Protein AF-A0A846MNB6-F1 (afdb_monomer_lite)

Radius of gyration: 50.8 Å; chains: 1; bounding box: 118×89×136 Å

Structure (mmCIF, N/CA/C/O backbone):
data_AF-A0A846MNB6-F1
#
_entry.id   AF-A0A846MNB6-F1
#
loop_
_atom_site.group_PDB
_atom_site.id
_atom_site.type_symbol
_atom_site.label_atom_id
_atom_site.label_alt_id
_atom_site.label_comp_id
_atom_site.label_asym_id
_atom_site.label_entity_id
_atom_site.label_seq_id
_atom_site.pdbx_PDB_ins_code
_atom_site.Cartn_x
_atom_site.Cartn_y
_atom_site.Cartn_z
_atom_site.occupancy
_atom_site.B_iso_or_equiv
_atom_site.auth_seq_id
_atom_site.auth_comp_id
_atom_site.auth_asym_id
_atom_site.auth_atom_id
_atom_site.pdbx_PDB_model_num
ATOM 1 N N . MET A 1 1 ? 75.779 61.444 -42.664 1.00 45.22 1 MET A N 1
ATOM 2 C CA . MET A 1 1 ? 75.283 60.751 -43.874 1.00 45.22 1 MET A CA 1
ATOM 3 C C . MET A 1 1 ? 76.379 59.838 -44.418 1.00 45.22 1 MET A C 1
ATOM 5 O O . MET A 1 1 ? 77.135 60.174 -45.313 1.00 45.22 1 MET A O 1
ATOM 9 N N . LYS A 1 2 ? 76.499 58.711 -43.726 1.00 44.75 2 LYS A N 1
ATOM 10 C CA . LYS A 1 2 ? 77.352 57.520 -43.868 1.00 44.75 2 LYS A CA 1
ATOM 11 C C . LYS A 1 2 ? 76.349 56.350 -43.693 1.00 44.75 2 LYS A C 1
ATOM 13 O O . LYS A 1 2 ? 75.308 56.617 -43.091 1.00 44.75 2 LYS A O 1
ATOM 18 N N . PRO A 1 3 ? 76.588 55.073 -44.020 1.00 51.91 3 PRO A N 1
ATOM 19 C CA . PRO A 1 3 ? 77.477 54.406 -44.965 1.00 51.91 3 PRO A CA 1
ATOM 20 C C . PRO A 1 3 ? 76.663 53.309 -45.715 1.00 51.91 3 PRO A C 1
ATOM 22 O O . PRO A 1 3 ? 76.782 52.134 -45.398 1.00 51.91 3 PRO A O 1
ATOM 25 N N . VAL A 1 4 ? 75.763 53.661 -46.644 1.00 53.22 4 VAL A N 1
ATOM 26 C CA . VAL A 1 4 ? 74.779 52.681 -47.184 1.00 53.22 4 VAL A CA 1
ATOM 27 C C . VAL A 1 4 ? 75.170 52.108 -48.556 1.00 53.22 4 VAL A C 1
ATOM 29 O O . VAL A 1 4 ? 74.828 50.976 -48.880 1.00 53.22 4 VAL A O 1
ATOM 32 N N . TYR A 1 5 ? 75.990 52.812 -49.341 1.00 53.72 5 TYR A N 1
ATOM 33 C CA . TYR A 1 5 ? 76.298 52.390 -50.717 1.00 53.72 5 TYR A CA 1
ATOM 34 C C . TYR A 1 5 ? 77.394 51.318 -50.852 1.00 53.72 5 TYR A C 1
ATOM 36 O O . TYR A 1 5 ? 77.443 50.625 -51.863 1.00 53.72 5 TYR A O 1
ATOM 44 N N . LYS A 1 6 ? 78.246 51.116 -49.834 1.00 53.62 6 LYS A N 1
ATOM 45 C CA . LYS A 1 6 ? 79.330 50.112 -49.889 1.00 53.62 6 LYS A CA 1
ATOM 46 C C . LYS A 1 6 ? 78.859 48.683 -49.572 1.00 53.62 6 LYS A C 1
ATOM 48 O O . LYS A 1 6 ? 79.482 47.732 -50.028 1.00 53.62 6 LYS A O 1
ATOM 53 N N . TYR A 1 7 ? 77.742 48.534 -48.855 1.00 55.22 7 TYR A N 1
ATOM 54 C CA . TYR A 1 7 ? 77.140 47.230 -48.538 1.00 55.22 7 TYR A CA 1
ATOM 55 C C . TYR A 1 7 ? 76.196 46.723 -49.636 1.00 55.22 7 TYR A C 1
ATOM 57 O O . TYR A 1 7 ? 76.076 45.516 -49.823 1.00 55.22 7 TYR A O 1
ATOM 65 N N . LEU A 1 8 ? 75.593 47.619 -50.425 1.00 55.78 8 LEU A N 1
ATOM 66 C CA . LEU A 1 8 ? 74.674 47.249 -51.509 1.00 55.78 8 LEU A CA 1
ATOM 67 C C . LEU A 1 8 ? 75.382 46.593 -52.710 1.00 55.78 8 LEU A C 1
ATOM 69 O O . LEU A 1 8 ? 74.809 45.720 -53.355 1.00 55.78 8 LEU A O 1
ATOM 73 N N . LEU A 1 9 ? 76.649 46.938 -52.966 1.00 55.91 9 LEU A N 1
ATOM 74 C CA . LEU A 1 9 ? 77.443 46.365 -54.065 1.00 55.91 9 LEU A CA 1
ATOM 75 C C . LEU A 1 9 ? 78.101 45.015 -53.703 1.00 55.91 9 LEU A C 1
ATOM 77 O O . LEU A 1 9 ? 78.341 44.190 -54.583 1.00 55.91 9 LEU A O 1
ATOM 81 N N . LEU A 1 10 ? 78.316 44.758 -52.406 1.00 54.59 10 LEU A N 1
ATOM 82 C CA . LEU A 1 10 ? 78.770 43.466 -51.866 1.00 54.59 10 LEU A CA 1
ATOM 83 C C . LEU A 1 10 ? 77.610 42.460 -51.715 1.00 54.59 10 LEU A C 1
ATOM 85 O O . LEU A 1 10 ? 77.806 41.267 -51.919 1.00 54.59 10 LEU A O 1
ATOM 89 N N . LEU A 1 11 ? 76.383 42.934 -51.461 1.00 53.53 11 LEU A N 1
ATOM 90 C CA . LEU A 1 11 ? 75.174 42.097 -51.472 1.00 53.53 11 LEU A CA 1
ATOM 91 C C . LEU A 1 11 ? 74.749 41.674 -52.889 1.00 53.53 11 LEU A C 1
ATOM 93 O O . LEU A 1 11 ? 74.269 40.559 -53.072 1.00 53.53 11 LEU A O 1
ATOM 97 N N . PHE A 1 12 ? 74.977 42.508 -53.910 1.00 55.53 12 PHE A N 1
ATOM 98 C CA . PHE A 1 12 ? 74.654 42.142 -55.298 1.00 55.53 12 PHE A CA 1
ATOM 99 C C . PHE A 1 12 ? 75.645 41.149 -55.927 1.00 55.53 12 PHE A C 1
ATOM 101 O O . PHE A 1 12 ? 75.277 40.413 -56.838 1.00 55.53 12 PHE A O 1
ATOM 108 N N . THR A 1 13 ? 76.882 41.075 -55.425 1.00 54.78 13 THR A N 1
ATOM 109 C CA . THR A 1 13 ? 77.901 40.126 -55.912 1.00 54.78 13 THR A CA 1
ATOM 110 C C . THR A 1 13 ? 77.877 38.779 -55.182 1.00 54.78 13 THR A C 1
ATOM 112 O O . THR A 1 13 ? 78.311 37.784 -55.755 1.00 54.78 13 THR A O 1
ATOM 115 N N . TRP A 1 14 ? 77.288 38.697 -53.981 1.00 48.72 14 TRP A N 1
ATOM 116 C CA . TRP A 1 14 ? 77.065 37.428 -53.265 1.00 48.72 14 TRP A CA 1
ATOM 117 C C . TRP A 1 14 ? 75.733 36.736 -53.605 1.00 48.72 14 TRP A C 1
ATOM 119 O O . TRP A 1 14 ? 75.610 35.527 -53.435 1.00 48.72 14 TRP A O 1
ATOM 129 N N . CYS A 1 15 ? 74.751 37.458 -54.155 1.00 48.62 15 CYS A N 1
ATOM 130 C CA . CYS A 1 15 ? 73.501 36.853 -54.638 1.00 48.62 15 CYS A CA 1
ATOM 131 C C . CYS A 1 15 ? 73.606 36.246 -56.053 1.00 48.62 15 CYS A C 1
ATOM 133 O O . CYS A 1 15 ? 72.691 35.547 -56.480 1.00 48.62 15 CYS A O 1
ATOM 135 N N . ALA A 1 16 ? 74.712 36.461 -56.777 1.00 48.41 16 ALA A N 1
ATOM 136 C CA . ALA A 1 16 ? 74.919 35.916 -58.124 1.00 48.41 16 ALA A CA 1
ATOM 137 C C . ALA A 1 16 ? 75.586 34.520 -58.149 1.00 48.41 16 ALA A C 1
ATOM 139 O O . ALA A 1 16 ? 75.662 33.903 -59.209 1.00 48.41 16 ALA A O 1
ATOM 140 N N . SER A 1 17 ? 76.033 33.990 -57.004 1.00 47.50 17 SER A N 1
ATOM 141 C CA . SER A 1 17 ? 76.664 32.660 -56.879 1.00 47.50 17 SER A CA 1
ATOM 142 C C . SER A 1 17 ? 75.757 31.582 -56.265 1.00 47.50 17 SER A C 1
ATOM 144 O O . SER A 1 17 ? 76.186 30.443 -56.099 1.00 47.50 17 SER A O 1
ATOM 146 N N . LEU A 1 18 ? 74.486 31.900 -55.996 1.00 44.31 18 LEU A N 1
ATOM 147 C CA . LEU A 1 18 ? 73.453 30.943 -55.577 1.00 44.31 18 LEU A CA 1
ATOM 148 C C . LEU A 1 18 ? 72.349 30.803 -56.633 1.00 44.31 18 LEU A C 1
ATOM 150 O O . LEU A 1 18 ? 71.172 30.676 -56.305 1.00 44.31 18 LEU A O 1
ATOM 154 N N . ALA A 1 19 ? 72.716 30.812 -57.916 1.00 39.09 19 ALA A N 1
ATOM 155 C CA . ALA A 1 19 ? 71.852 30.226 -58.930 1.00 39.09 19 ALA A CA 1
ATOM 156 C C . ALA A 1 19 ? 71.852 28.700 -58.708 1.00 39.09 19 ALA A C 1
ATOM 158 O O . ALA A 1 19 ? 72.894 28.073 -58.933 1.00 39.09 19 ALA A O 1
ATOM 159 N N . PRO A 1 20 ? 70.745 28.067 -58.263 1.00 41.44 20 PRO A N 1
ATOM 160 C CA . PRO A 1 20 ? 70.641 26.621 -58.358 1.00 41.44 20 PRO A CA 1
ATOM 161 C C . PRO A 1 20 ? 70.859 26.259 -59.824 1.00 41.44 20 PRO A C 1
ATOM 163 O O . PRO A 1 20 ? 70.187 26.780 -60.717 1.00 41.44 20 PRO A O 1
ATOM 166 N N . SER A 1 21 ? 71.860 25.418 -60.066 1.00 37.78 21 SER A N 1
ATOM 167 C CA . SER A 1 21 ? 72.176 24.906 -61.389 1.00 37.78 21 SER A CA 1
ATOM 168 C C . SER A 1 21 ? 70.899 24.364 -62.029 1.00 37.78 21 SER A C 1
ATOM 170 O O . SER A 1 21 ? 70.296 23.404 -61.550 1.00 37.78 21 SER A O 1
ATOM 172 N N . TYR A 1 22 ? 70.470 25.031 -63.097 1.00 37.72 22 TYR A N 1
ATOM 173 C CA . TYR A 1 22 ? 69.358 24.619 -63.932 1.00 37.72 22 TYR A CA 1
ATOM 174 C C . TYR A 1 22 ? 69.577 23.180 -64.422 1.00 37.72 22 TYR A C 1
ATOM 176 O O . TYR A 1 22 ? 70.588 22.864 -65.041 1.00 37.72 22 TYR A O 1
ATOM 184 N N . SER A 1 23 ? 68.563 22.343 -64.201 1.00 42.97 23 SER A N 1
ATOM 185 C CA . SER A 1 23 ? 68.176 21.240 -65.085 1.00 42.97 23 SER A CA 1
ATOM 186 C C . SER A 1 23 ? 69.270 20.219 -65.437 1.00 42.97 23 SER A C 1
ATOM 188 O O . SER A 1 23 ? 69.620 20.028 -66.604 1.00 42.97 23 SER A O 1
ATOM 190 N N . GLN A 1 24 ? 69.731 19.440 -64.452 1.00 50.47 24 GLN A N 1
ATOM 191 C CA . GLN A 1 24 ? 70.097 18.062 -64.788 1.00 50.47 24 GLN A CA 1
ATOM 192 C C . GLN A 1 24 ? 68.811 17.367 -65.257 1.00 50.47 24 GLN A C 1
ATOM 194 O O . GLN A 1 24 ? 67.841 17.266 -64.501 1.00 50.47 24 GLN A O 1
ATOM 199 N N . LYS A 1 25 ? 68.760 16.958 -66.534 1.00 65.94 25 LYS A N 1
ATOM 200 C CA . LYS A 1 25 ? 67.675 16.113 -67.053 1.00 65.94 25 LYS A CA 1
ATOM 201 C C . LYS A 1 25 ? 67.603 14.878 -66.156 1.00 65.94 25 LYS A C 1
ATOM 203 O O . LYS A 1 25 ? 68.539 14.085 -66.176 1.00 65.94 25 LYS A O 1
ATOM 208 N N . ILE A 1 26 ? 66.531 14.757 -65.372 1.00 76.75 26 ILE A N 1
ATOM 209 C CA . ILE A 1 26 ? 66.261 13.572 -64.552 1.00 76.75 26 ILE A CA 1
ATOM 210 C C . ILE A 1 26 ? 66.236 12.389 -65.516 1.00 76.75 26 ILE A C 1
ATOM 212 O O . ILE A 1 26 ? 65.401 12.353 -66.421 1.00 76.75 26 ILE A O 1
ATOM 216 N N . LYS A 1 27 ? 67.189 11.471 -65.377 1.00 83.31 27 LYS A N 1
ATOM 217 C CA . LYS A 1 27 ? 67.265 10.274 -66.209 1.00 83.31 27 LYS A CA 1
ATOM 218 C C . LYS A 1 27 ? 66.556 9.147 -65.488 1.00 83.31 27 LYS A C 1
ATOM 220 O O . LYS A 1 27 ? 66.944 8.787 -64.381 1.00 83.31 27 LYS A O 1
ATOM 225 N N . TYR A 1 28 ? 65.568 8.553 -66.149 1.00 84.56 28 TYR A N 1
ATOM 226 C CA . TYR A 1 28 ? 64.794 7.450 -65.591 1.00 84.56 28 TYR A CA 1
ATOM 227 C C . TYR A 1 28 ? 65.686 6.306 -65.067 1.00 84.56 28 TYR A C 1
ATOM 229 O O . TYR A 1 28 ? 65.569 5.921 -63.907 1.00 84.56 28 TYR A O 1
ATOM 237 N N . SER A 1 29 ? 66.641 5.839 -65.880 1.00 80.12 29 SER A N 1
ATOM 238 C CA . SER A 1 29 ? 67.517 4.700 -65.564 1.00 80.12 29 SER A CA 1
ATOM 239 C C . SER A 1 29 ? 68.508 4.937 -64.421 1.00 80.12 29 SER A C 1
ATOM 241 O O . SER A 1 29 ? 68.878 3.995 -63.733 1.00 80.12 29 SER A O 1
ATOM 243 N N . ARG A 1 30 ? 68.957 6.183 -64.216 1.00 83.50 30 ARG A N 1
ATOM 244 C CA . ARG A 1 30 ? 69.993 6.519 -63.224 1.00 83.50 30 ARG A CA 1
ATOM 245 C C . ARG A 1 30 ? 69.413 7.084 -61.933 1.00 83.50 30 ARG A C 1
ATOM 247 O O . ARG A 1 30 ? 69.947 6.827 -60.865 1.00 83.50 30 ARG A O 1
ATOM 254 N N . ASP A 1 31 ? 68.353 7.878 -62.044 1.00 84.75 31 ASP A N 1
ATOM 255 C CA . ASP A 1 31 ? 67.877 8.709 -60.940 1.00 84.75 31 ASP A CA 1
ATOM 256 C C . ASP A 1 31 ? 66.544 8.198 -60.348 1.00 84.75 31 ASP A C 1
ATOM 258 O O . ASP A 1 31 ? 66.212 8.565 -59.226 1.00 84.75 31 ASP A O 1
ATOM 262 N N . ILE A 1 32 ? 65.767 7.372 -61.071 1.00 87.31 32 ILE A N 1
ATOM 263 C CA . ILE A 1 32 ? 64.426 6.914 -60.642 1.00 87.31 32 ILE A CA 1
ATOM 264 C C . ILE A 1 32 ? 64.372 5.400 -60.438 1.00 87.31 32 ILE A C 1
ATOM 266 O O . ILE A 1 32 ? 63.930 4.939 -59.390 1.00 87.31 32 ILE A O 1
ATOM 270 N N . TYR A 1 33 ? 64.799 4.624 -61.433 1.00 87.69 33 TYR A N 1
ATOM 271 C CA . TYR A 1 33 ? 64.677 3.169 -61.416 1.00 87.69 33 TYR A CA 1
ATOM 272 C C . TYR A 1 33 ? 65.467 2.482 -60.278 1.00 87.69 33 TYR A C 1
ATOM 274 O O . TYR A 1 33 ? 64.882 1.616 -59.623 1.00 87.69 33 TYR A O 1
ATOM 282 N N . PRO A 1 34 ? 66.694 2.921 -59.912 1.00 90.31 34 PRO A N 1
ATOM 283 C CA . PRO A 1 34 ? 67.403 2.366 -58.755 1.00 90.31 34 PRO A CA 1
ATOM 284 C C . PRO A 1 34 ? 66.623 2.519 -57.444 1.00 90.31 34 PRO A C 1
ATOM 286 O O . PRO A 1 34 ? 66.570 1.591 -56.647 1.00 90.31 34 PRO A O 1
ATOM 289 N N . LEU A 1 35 ? 65.907 3.636 -57.256 1.00 89.19 35 LEU A N 1
ATOM 290 C CA . LEU A 1 35 ? 65.077 3.856 -56.063 1.00 89.19 35 LEU A CA 1
ATOM 291 C C . LEU A 1 35 ? 63.910 2.864 -55.965 1.00 89.19 35 LEU A C 1
ATOM 293 O O . LEU A 1 35 ? 63.434 2.583 -54.867 1.00 89.19 35 LEU A O 1
ATOM 297 N N . ILE A 1 36 ? 63.417 2.366 -57.101 1.00 88.81 36 ILE A N 1
ATOM 298 C CA . ILE A 1 36 ? 62.365 1.346 -57.150 1.00 88.81 36 ILE A CA 1
ATOM 299 C C . ILE A 1 36 ? 62.958 -0.017 -56.785 1.00 88.81 36 ILE A C 1
ATOM 301 O O . ILE A 1 36 ? 62.365 -0.720 -55.970 1.00 88.81 36 ILE A O 1
ATOM 305 N N . GLN A 1 37 ? 64.128 -0.359 -57.336 1.00 86.44 37 GLN A N 1
ATOM 306 C CA . GLN A 1 37 ? 64.835 -1.609 -57.031 1.00 86.44 37 GLN A CA 1
ATOM 307 C C . GLN A 1 37 ? 65.276 -1.684 -55.558 1.00 86.44 37 GLN A C 1
ATOM 309 O O . GLN A 1 37 ? 65.148 -2.727 -54.925 1.00 86.44 37 GLN A O 1
ATOM 314 N N . GLU A 1 38 ? 65.702 -0.561 -54.976 1.00 89.69 38 GLU A N 1
ATOM 315 C CA . GLU A 1 38 ? 66.047 -0.430 -53.552 1.00 89.69 38 GLU A CA 1
ATOM 316 C C . GLU A 1 38 ? 64.815 -0.403 -52.622 1.00 89.69 38 GLU A C 1
ATOM 318 O O . GLU A 1 38 ? 64.951 -0.346 -51.400 1.00 89.69 38 GLU A O 1
ATOM 323 N N . GLY A 1 39 ? 63.593 -0.403 -53.171 1.00 85.88 39 GLY A N 1
ATOM 324 C CA . GLY A 1 39 ? 62.352 -0.350 -52.393 1.00 85.88 39 GLY A CA 1
ATOM 325 C C . GLY A 1 39 ? 62.046 1.017 -51.763 1.00 85.88 39 GLY A C 1
ATOM 326 O O . GLY A 1 39 ? 61.122 1.134 -50.950 1.00 85.88 39 GLY A O 1
ATOM 327 N N . ASN A 1 40 ? 62.756 2.085 -52.147 1.00 91.25 40 ASN A N 1
ATOM 328 C CA . ASN A 1 40 ? 62.498 3.462 -51.715 1.00 91.25 40 ASN A CA 1
ATOM 329 C C . ASN A 1 40 ? 61.302 4.074 -52.475 1.00 91.25 40 ASN A C 1
ATOM 331 O O . ASN A 1 40 ? 61.377 5.093 -53.173 1.00 91.25 40 ASN A O 1
ATOM 335 N N . TYR A 1 41 ? 60.137 3.445 -52.310 1.00 90.69 41 TYR A N 1
ATOM 336 C CA . TYR A 1 41 ? 58.917 3.774 -53.043 1.00 90.69 41 TYR A CA 1
ATOM 337 C C . TYR A 1 41 ? 58.361 5.167 -52.739 1.00 90.69 41 TYR A C 1
ATOM 339 O O . TYR A 1 41 ? 57.557 5.686 -53.511 1.00 90.69 41 TYR A O 1
ATOM 347 N N . LEU A 1 42 ? 58.720 5.789 -51.612 1.00 88.88 42 LEU A N 1
ATOM 348 C CA . LEU A 1 42 ? 58.273 7.148 -51.298 1.00 88.88 42 LEU A CA 1
ATOM 349 C C . LEU A 1 42 ? 58.970 8.172 -52.196 1.00 88.88 42 LEU A C 1
ATOM 351 O O . LEU A 1 42 ? 58.302 9.017 -52.798 1.00 88.88 42 LEU A O 1
ATOM 355 N N . GLN A 1 43 ? 60.297 8.079 -52.290 1.00 89.75 43 GLN A N 1
ATOM 356 C CA . GLN A 1 43 ? 61.096 8.960 -53.128 1.00 89.75 43 GLN A CA 1
ATOM 357 C C . GLN A 1 43 ? 60.857 8.662 -54.610 1.00 89.75 43 GLN A C 1
ATOM 359 O O . GLN A 1 43 ? 60.603 9.596 -55.372 1.00 89.75 43 GLN A O 1
ATOM 364 N N . ALA A 1 44 ? 60.806 7.379 -54.991 1.00 90.69 44 ALA A N 1
ATOM 365 C CA . ALA A 1 44 ? 60.493 6.960 -56.355 1.00 90.69 44 ALA A CA 1
ATOM 366 C C . ALA A 1 44 ? 59.131 7.497 -56.827 1.00 90.69 44 ALA A C 1
ATOM 368 O O . ALA A 1 44 ? 59.050 8.109 -57.888 1.00 90.69 44 ALA A O 1
ATOM 369 N N . TYR A 1 45 ? 58.071 7.375 -56.013 1.00 91.31 45 TYR A N 1
ATOM 370 C CA . TYR A 1 45 ? 56.738 7.885 -56.362 1.00 91.31 45 TYR A CA 1
ATOM 371 C C . TYR A 1 45 ? 56.750 9.395 -56.646 1.00 91.31 45 TYR A C 1
ATOM 373 O O . TYR A 1 45 ? 56.166 9.845 -57.627 1.00 91.31 45 TYR A O 1
ATOM 381 N N . ARG A 1 46 ? 57.450 10.195 -55.827 1.00 91.56 46 ARG A N 1
ATOM 382 C CA . ARG A 1 46 ? 57.575 11.648 -56.054 1.00 91.56 46 ARG A CA 1
ATOM 383 C C . ARG A 1 46 ? 58.350 11.960 -57.334 1.00 91.56 46 ARG A C 1
ATOM 385 O O . ARG A 1 46 ? 57.937 12.832 -58.095 1.00 91.56 46 ARG A O 1
ATOM 392 N N . MET A 1 47 ? 59.455 11.257 -57.574 1.00 91.62 47 MET A N 1
ATOM 393 C CA . MET A 1 47 ? 60.291 11.486 -58.753 1.00 91.62 47 MET A CA 1
ATOM 394 C C . MET A 1 47 ? 59.598 11.067 -60.051 1.00 91.62 47 MET A C 1
ATOM 396 O O . MET A 1 47 ? 59.716 11.784 -61.039 1.00 91.62 47 MET A O 1
ATOM 400 N N . LEU A 1 48 ? 58.814 9.986 -60.037 1.00 92.62 48 LEU A N 1
ATOM 401 C CA . LEU A 1 48 ? 57.994 9.551 -61.172 1.00 92.62 48 LEU A CA 1
ATOM 402 C C . LEU A 1 48 ? 56.951 10.607 -61.574 1.00 92.62 48 LEU A C 1
ATOM 404 O O . LEU A 1 48 ? 56.778 10.878 -62.758 1.00 92.62 48 LEU A O 1
ATOM 408 N N . HIS A 1 49 ? 56.312 11.266 -60.602 1.00 92.06 49 HIS A N 1
ATOM 409 C CA . HIS A 1 49 ? 55.391 12.381 -60.865 1.00 92.06 49 HIS A CA 1
ATOM 410 C C . HIS A 1 49 ? 56.086 13.580 -61.519 1.00 92.06 49 HIS A C 1
ATOM 412 O O . HIS A 1 49 ? 55.601 14.115 -62.513 1.00 92.06 49 HIS A O 1
ATOM 418 N N . ILE A 1 50 ? 57.250 13.981 -60.996 1.00 90.56 50 ILE A N 1
ATOM 419 C CA . ILE A 1 50 ? 58.060 15.069 -61.575 1.00 90.56 50 ILE A CA 1
ATOM 420 C C . ILE A 1 50 ? 58.542 14.697 -62.986 1.00 90.56 50 ILE A C 1
ATOM 422 O O . ILE A 1 50 ? 58.657 15.562 -63.855 1.00 90.56 50 ILE A O 1
ATOM 426 N N . TYR A 1 51 ? 58.836 13.418 -63.216 1.00 91.88 51 TYR A N 1
ATOM 427 C CA . TYR A 1 51 ? 59.268 12.907 -64.510 1.00 91.88 51 TYR A CA 1
ATOM 428 C C . TYR A 1 51 ? 58.144 12.975 -65.549 1.00 91.88 51 TYR A C 1
ATOM 430 O O . TYR A 1 51 ? 58.352 13.562 -66.606 1.00 91.88 51 TYR A O 1
ATOM 438 N N . LEU A 1 52 ? 56.935 12.512 -65.215 1.00 90.94 52 LEU A N 1
ATOM 439 C CA . LEU A 1 52 ? 55.767 12.586 -66.104 1.00 90.94 52 LEU A CA 1
ATOM 440 C C . LEU A 1 52 ? 55.329 14.020 -66.438 1.00 90.94 52 LEU A C 1
ATOM 442 O O . LEU A 1 52 ? 54.772 14.256 -67.504 1.00 90.94 52 LEU A O 1
ATOM 446 N N . GLN A 1 53 ? 55.600 14.999 -65.569 1.00 91.06 53 GLN A N 1
ATOM 447 C CA . GLN A 1 53 ? 55.373 16.415 -65.896 1.00 91.06 53 GLN A CA 1
ATOM 448 C C . GLN A 1 53 ? 56.291 16.920 -67.019 1.00 91.06 53 GLN A C 1
ATOM 450 O O . GLN A 1 53 ? 55.935 17.862 -67.724 1.00 91.06 53 GLN A O 1
ATOM 455 N N . LYS A 1 54 ? 57.486 16.334 -67.156 1.00 88.12 54 LYS A N 1
ATOM 456 C CA . LYS A 1 54 ? 58.485 16.709 -68.166 1.00 88.12 54 LYS A CA 1
ATOM 457 C C . LYS A 1 54 ? 58.398 15.842 -69.419 1.00 88.12 54 LYS A C 1
ATOM 459 O O . LYS A 1 54 ? 58.716 16.331 -70.498 1.00 88.12 54 LYS A O 1
ATOM 464 N N . ASP A 1 55 ? 57.997 14.587 -69.257 1.00 89.06 55 ASP A N 1
ATOM 465 C CA . ASP A 1 55 ? 57.843 13.600 -70.322 1.00 89.06 55 ASP A CA 1
ATOM 466 C C . ASP A 1 55 ? 56.522 12.825 -70.139 1.00 89.06 55 ASP A C 1
ATOM 468 O O . ASP A 1 55 ? 56.507 11.749 -69.532 1.00 89.06 55 ASP A O 1
ATOM 472 N N . PRO A 1 56 ? 55.390 13.382 -70.615 1.00 88.38 56 PRO A N 1
ATOM 473 C CA . PRO A 1 56 ? 54.072 12.761 -70.466 1.00 88.38 56 PRO A CA 1
ATOM 474 C C . PRO A 1 56 ? 53.896 11.457 -71.250 1.00 88.38 56 PRO A C 1
ATOM 476 O O . PRO A 1 56 ? 52.929 10.741 -71.010 1.00 88.38 56 PRO A O 1
ATOM 479 N N . ASP A 1 57 ? 54.798 11.142 -72.182 1.00 87.50 57 ASP A N 1
ATOM 480 C CA . ASP A 1 57 ? 54.737 9.929 -73.004 1.00 87.50 57 ASP A CA 1
ATOM 481 C C . ASP A 1 57 ? 55.601 8.791 -72.434 1.00 87.50 57 ASP A C 1
ATOM 483 O O . ASP A 1 57 ? 55.727 7.731 -73.048 1.00 87.50 57 ASP A O 1
ATOM 487 N N . ALA A 1 58 ? 56.172 8.968 -71.239 1.00 89.75 58 ALA A N 1
ATOM 488 C CA . ALA A 1 58 ? 56.964 7.946 -70.566 1.00 89.75 58 ALA A CA 1
ATOM 489 C C . ALA A 1 58 ? 56.110 6.776 -70.038 1.00 89.75 58 ALA A C 1
ATOM 491 O O . ALA A 1 58 ? 55.666 6.749 -68.886 1.00 89.75 58 ALA A O 1
ATOM 492 N N . ILE A 1 59 ? 55.919 5.768 -70.891 1.00 91.50 59 ILE A N 1
ATOM 493 C CA . ILE A 1 59 ? 55.095 4.574 -70.641 1.00 91.50 59 ILE A CA 1
ATOM 494 C C . ILE A 1 59 ? 55.559 3.802 -69.390 1.00 91.50 59 ILE A C 1
ATOM 496 O O . ILE A 1 59 ? 54.749 3.456 -68.527 1.00 91.50 59 ILE A O 1
ATOM 500 N N . ASN A 1 60 ? 56.867 3.593 -69.241 1.00 89.69 60 ASN A N 1
ATOM 501 C CA . ASN A 1 60 ? 57.484 2.922 -68.091 1.00 89.69 60 ASN A CA 1
ATOM 502 C C . ASN A 1 60 ? 57.184 3.615 -66.748 1.00 89.69 60 ASN A C 1
ATOM 504 O O . ASN A 1 60 ? 56.969 2.946 -65.735 1.00 89.69 60 ASN A O 1
ATOM 508 N N . ALA A 1 61 ? 57.108 4.948 -66.731 1.00 92.00 61 ALA A N 1
ATOM 509 C CA . ALA A 1 61 ? 56.793 5.703 -65.524 1.00 92.00 61 ALA A CA 1
ATOM 510 C C . ALA A 1 61 ? 55.336 5.500 -65.072 1.00 92.00 61 ALA A C 1
ATOM 512 O O . ALA A 1 61 ? 55.086 5.379 -63.870 1.00 92.00 61 ALA A O 1
ATOM 513 N N . TYR A 1 62 ? 54.389 5.386 -66.012 1.00 94.12 62 TYR A N 1
ATOM 514 C CA . TYR A 1 62 ? 53.002 5.018 -65.703 1.00 94.12 62 TYR A CA 1
ATOM 515 C C . TYR A 1 62 ? 52.906 3.614 -65.099 1.00 94.12 62 TYR A C 1
ATOM 517 O O . TYR A 1 62 ? 52.251 3.440 -64.072 1.00 94.12 62 TYR A O 1
ATOM 525 N N . TYR A 1 63 ? 53.610 2.633 -65.670 1.00 93.62 63 TYR A N 1
ATOM 526 C CA . TYR A 1 63 ? 53.644 1.269 -65.133 1.00 93.62 63 TYR A CA 1
ATOM 527 C C . TYR A 1 63 ? 54.161 1.224 -63.688 1.00 93.62 63 TYR A C 1
ATOM 529 O O . TYR A 1 63 ? 53.520 0.651 -62.806 1.00 93.62 63 TYR A O 1
ATOM 537 N N . GLN A 1 64 ? 55.284 1.892 -63.409 1.00 93.31 64 GLN A N 1
ATOM 538 C CA . GLN A 1 64 ? 55.865 1.897 -62.066 1.00 93.31 64 GLN A CA 1
ATOM 539 C C . GLN A 1 64 ? 55.010 2.657 -61.044 1.00 93.31 64 GLN A C 1
ATOM 541 O O . GLN A 1 64 ? 54.909 2.237 -59.890 1.00 93.31 64 GLN A O 1
ATOM 546 N N . LEU A 1 65 ? 54.332 3.739 -61.445 1.00 94.75 65 LEU A N 1
ATOM 547 C CA . LEU A 1 65 ? 53.348 4.398 -60.580 1.00 94.75 65 LEU A CA 1
ATOM 548 C C . LEU A 1 65 ? 52.152 3.494 -60.272 1.00 94.75 65 LEU A C 1
ATOM 550 O O . LEU A 1 65 ? 51.671 3.501 -59.134 1.00 94.75 65 LEU A O 1
ATOM 554 N N . ALA A 1 66 ? 51.692 2.706 -61.246 1.00 94.44 66 ALA A N 1
ATOM 555 C CA . ALA A 1 66 ? 50.630 1.729 -61.044 1.00 94.44 66 ALA A CA 1
ATOM 556 C C . ALA A 1 66 ? 51.063 0.635 -60.056 1.00 94.44 66 ALA A C 1
ATOM 558 O O . ALA A 1 66 ? 50.373 0.408 -59.066 1.00 94.44 66 ALA A O 1
ATOM 559 N N . ARG A 1 67 ? 52.256 0.057 -60.242 1.00 93.44 67 ARG A N 1
ATOM 560 C CA . ARG A 1 67 ? 52.848 -0.961 -59.356 1.00 93.44 67 ARG A CA 1
ATOM 561 C C . ARG A 1 67 ? 53.032 -0.461 -57.922 1.00 93.44 67 ARG A C 1
ATOM 563 O O . ARG A 1 67 ? 52.627 -1.121 -56.970 1.00 93.44 67 ARG A O 1
ATOM 570 N N . ILE A 1 68 ? 53.587 0.742 -57.743 1.00 94.38 68 ILE A N 1
ATOM 571 C CA . ILE A 1 68 ? 53.728 1.352 -56.410 1.00 94.38 68 ILE A CA 1
ATOM 572 C C . ILE A 1 68 ? 52.351 1.590 -55.773 1.00 94.38 68 ILE A C 1
ATOM 574 O O . ILE A 1 68 ? 52.197 1.421 -54.563 1.00 94.38 68 ILE A O 1
ATOM 578 N N . SER A 1 69 ? 51.352 1.986 -56.564 1.00 94.38 69 SER A N 1
ATOM 579 C CA . SER A 1 69 ? 49.983 2.175 -56.072 1.00 94.38 69 SER A CA 1
ATOM 580 C C . SER A 1 69 ? 49.338 0.848 -55.666 1.00 94.38 69 SER A C 1
ATOM 582 O O . SER A 1 69 ? 48.712 0.794 -54.613 1.00 94.38 69 SER A O 1
ATOM 584 N N . GLU A 1 70 ? 49.555 -0.224 -56.427 1.00 94.50 70 GLU A N 1
ATOM 585 C CA . GLU A 1 70 ? 49.086 -1.587 -56.137 1.00 94.50 70 GLU A CA 1
ATOM 586 C C . GLU A 1 70 ? 49.700 -2.115 -54.835 1.00 94.50 70 GLU A C 1
ATOM 588 O O . GLU A 1 70 ? 48.973 -2.526 -53.928 1.00 94.50 70 GLU A O 1
ATOM 593 N N . LEU A 1 71 ? 51.022 -1.988 -54.673 1.00 92.50 71 LEU A N 1
ATOM 594 C CA . LEU A 1 71 ? 51.723 -2.346 -53.435 1.00 92.50 71 LEU A CA 1
ATOM 595 C C . LEU A 1 71 ? 51.164 -1.600 -52.220 1.00 92.50 71 LEU A C 1
ATOM 597 O O . LEU A 1 71 ? 51.060 -2.158 -51.129 1.00 92.50 71 LEU A O 1
ATOM 601 N N . ARG A 1 72 ? 50.801 -0.326 -52.394 1.00 92.44 72 ARG A N 1
ATOM 602 C CA . ARG A 1 72 ? 50.205 0.473 -51.322 1.00 92.44 72 ARG A CA 1
ATOM 603 C C . ARG A 1 72 ? 48.760 0.072 -51.051 1.00 92.44 72 ARG A C 1
ATOM 605 O O . ARG A 1 72 ? 48.425 -0.088 -49.885 1.00 92.44 72 ARG A O 1
ATOM 612 N N . ALA A 1 73 ? 47.935 -0.134 -52.076 1.00 92.56 73 ALA A N 1
ATOM 613 C CA . ALA A 1 73 ? 46.553 -0.590 -51.920 1.00 92.56 73 ALA A CA 1
ATOM 614 C C . ALA A 1 73 ? 46.479 -1.912 -51.142 1.00 92.56 73 ALA A C 1
ATOM 616 O O . ALA A 1 73 ? 45.663 -2.037 -50.237 1.00 92.56 73 ALA A O 1
ATOM 617 N N . ASN A 1 74 ? 47.385 -2.848 -51.436 1.00 90.69 74 ASN A N 1
ATOM 618 C CA . ASN A 1 74 ? 47.418 -4.172 -50.812 1.00 90.69 74 ASN A CA 1
ATOM 619 C C . ASN A 1 74 ? 48.060 -4.182 -49.410 1.00 90.69 74 ASN A C 1
ATOM 621 O O . ASN A 1 74 ? 47.980 -5.186 -48.707 1.00 90.69 74 ASN A O 1
ATOM 625 N N . ARG A 1 75 ? 48.722 -3.090 -49.000 1.00 91.44 75 ARG A N 1
ATOM 626 C CA . ARG A 1 75 ? 49.371 -2.970 -47.684 1.00 91.44 75 ARG A CA 1
ATOM 627 C C . ARG A 1 75 ? 48.412 -2.510 -46.587 1.00 91.44 75 ARG A C 1
ATOM 629 O O . ARG A 1 75 ? 48.639 -2.831 -45.422 1.00 91.44 75 ARG A O 1
ATOM 636 N N . PHE A 1 76 ? 47.425 -1.690 -46.933 1.00 92.06 76 PHE A N 1
ATOM 637 C CA . PHE A 1 76 ? 46.507 -1.108 -45.959 1.00 92.06 76 PHE A CA 1
ATOM 638 C C . PHE A 1 76 ? 45.321 -2.027 -45.700 1.00 92.06 76 PHE A C 1
ATOM 640 O O . PHE A 1 76 ? 44.898 -2.784 -46.573 1.00 92.06 76 PHE A O 1
ATOM 647 N N . ASP A 1 77 ? 44.775 -1.927 -44.494 1.00 91.56 77 ASP A N 1
ATOM 648 C CA . ASP A 1 77 ? 43.602 -2.699 -44.130 1.00 91.56 77 ASP A CA 1
ATOM 649 C C . ASP A 1 77 ? 42.346 -2.144 -44.840 1.00 91.56 77 ASP A C 1
ATOM 651 O O . ASP A 1 77 ? 42.057 -0.946 -44.740 1.00 91.56 77 ASP A O 1
ATOM 655 N N . PRO A 1 78 ? 41.589 -2.977 -45.566 1.00 90.00 78 PRO A N 1
ATOM 656 C CA . PRO A 1 78 ? 40.461 -2.526 -46.373 1.00 90.00 78 PRO A CA 1
ATOM 657 C C . PRO A 1 78 ? 39.265 -2.010 -45.563 1.00 90.00 78 PRO A C 1
ATOM 659 O O . PRO A 1 78 ? 38.545 -1.167 -46.093 1.00 90.00 78 PRO A O 1
ATOM 662 N N . LEU A 1 79 ? 39.049 -2.432 -44.310 1.00 89.44 79 LEU A N 1
ATOM 663 C CA . LEU A 1 79 ? 37.948 -1.917 -43.482 1.00 89.44 79 LEU A CA 1
ATOM 664 C C . LEU A 1 79 ? 38.386 -0.740 -42.606 1.00 89.44 79 LEU A C 1
ATOM 666 O O . LEU A 1 79 ? 37.696 0.276 -42.557 1.00 89.44 79 LEU A O 1
ATOM 670 N N . LEU A 1 80 ? 39.554 -0.825 -41.964 1.00 89.94 80 LEU A N 1
ATOM 671 C CA . LEU A 1 80 ? 40.076 0.243 -41.100 1.00 89.94 80 LEU A CA 1
ATOM 672 C C . LEU A 1 80 ? 40.576 1.454 -41.895 1.00 89.94 80 LEU A C 1
ATOM 674 O O . LEU A 1 80 ? 40.443 2.603 -41.474 1.00 89.94 80 LEU A O 1
ATOM 678 N N . GLN A 1 81 ? 41.192 1.198 -43.046 1.00 93.06 81 GLN A N 1
ATOM 679 C CA . GLN A 1 81 ? 41.865 2.197 -43.876 1.00 93.06 81 GLN A CA 1
ATOM 680 C C . GLN A 1 81 ? 41.309 2.198 -45.300 1.00 93.06 81 GLN A C 1
ATOM 682 O O . GLN A 1 81 ? 41.989 2.592 -46.251 1.00 93.06 81 GLN A O 1
ATOM 687 N N . GLY A 1 82 ? 40.039 1.820 -45.450 1.00 91.00 82 GLY A N 1
ATOM 688 C CA . GLY A 1 82 ? 39.384 1.665 -46.742 1.00 91.00 82 GLY A CA 1
ATOM 689 C C . GLY A 1 82 ? 39.466 2.894 -47.647 1.00 91.00 82 GLY A C 1
ATOM 690 O O . GLY A 1 82 ? 39.726 2.763 -48.837 1.00 91.00 82 GLY A O 1
ATOM 691 N N . HIS A 1 83 ? 39.373 4.110 -47.100 1.00 92.00 83 HIS A N 1
ATOM 692 C CA . HIS A 1 83 ? 39.549 5.346 -47.876 1.00 92.00 83 HIS A CA 1
ATOM 693 C C . HIS A 1 83 ? 40.943 5.462 -48.530 1.00 92.00 83 HIS A C 1
ATOM 695 O O . HIS A 1 83 ? 41.074 6.001 -49.631 1.00 92.00 83 HIS A O 1
ATOM 701 N N . ILE A 1 84 ? 41.986 4.937 -47.878 1.00 93.19 84 ILE A N 1
ATOM 702 C CA . ILE A 1 84 ? 43.352 4.885 -48.411 1.00 93.19 84 ILE A CA 1
ATOM 703 C C . ILE A 1 84 ? 43.431 3.835 -49.522 1.00 93.19 84 ILE A C 1
ATOM 705 O O . ILE A 1 84 ? 43.975 4.120 -50.591 1.00 93.19 84 ILE A O 1
ATOM 709 N N . VAL A 1 85 ? 42.848 2.653 -49.296 1.00 94.31 85 VAL A N 1
ATOM 710 C CA . VAL A 1 85 ? 42.779 1.571 -50.292 1.00 94.31 85 VAL A CA 1
ATOM 711 C C . VAL A 1 85 ? 42.043 2.036 -51.549 1.00 94.31 85 VAL A C 1
ATOM 713 O O . VAL A 1 85 ? 42.579 1.898 -52.645 1.00 94.31 85 VAL A O 1
ATOM 716 N N . LEU A 1 86 ? 40.876 2.675 -51.408 1.00 94.19 86 LEU A N 1
ATOM 717 C CA . LEU A 1 86 ? 40.092 3.216 -52.524 1.00 94.19 86 LEU A CA 1
ATOM 718 C C . LEU A 1 86 ? 40.879 4.257 -53.332 1.00 94.19 86 LEU A C 1
ATOM 720 O O . LEU A 1 86 ? 40.889 4.203 -54.560 1.00 94.19 86 LEU A O 1
ATOM 724 N N . ARG A 1 87 ? 41.601 5.164 -52.661 1.00 94.50 87 ARG A N 1
ATOM 725 C CA . ARG A 1 87 ? 42.446 6.166 -53.329 1.00 94.50 87 ARG A CA 1
ATOM 726 C C . ARG A 1 87 ? 43.564 5.525 -54.157 1.00 94.50 87 ARG A C 1
ATOM 728 O O . ARG A 1 87 ? 43.872 5.994 -55.257 1.00 94.50 87 ARG A O 1
ATOM 735 N N . TYR A 1 88 ? 44.207 4.483 -53.631 1.00 95.38 88 TYR A N 1
ATOM 736 C CA . TYR A 1 88 ? 45.249 3.777 -54.374 1.00 95.38 88 TYR A CA 1
ATOM 737 C C . TYR A 1 88 ? 44.676 2.871 -55.463 1.00 95.38 88 TYR A C 1
ATOM 739 O O . TYR A 1 88 ? 45.281 2.797 -56.526 1.00 95.38 88 TYR A O 1
ATOM 747 N N . ALA A 1 89 ? 43.499 2.274 -55.270 1.00 94.81 89 ALA A N 1
ATOM 748 C CA . ALA A 1 89 ? 42.779 1.560 -56.322 1.00 94.81 89 ALA A CA 1
ATOM 749 C C . ALA A 1 89 ? 42.443 2.495 -57.496 1.00 94.81 89 ALA A C 1
ATOM 751 O O . ALA A 1 89 ? 42.708 2.149 -58.643 1.00 94.81 89 ALA A O 1
ATOM 752 N N . ASP A 1 90 ? 41.978 3.720 -57.223 1.00 94.75 90 ASP A N 1
ATOM 753 C CA . ASP A 1 90 ? 41.777 4.757 -58.247 1.00 94.75 90 ASP A CA 1
ATOM 754 C C . ASP A 1 90 ? 43.066 5.090 -59.003 1.00 94.75 90 ASP A C 1
ATOM 756 O O . ASP A 1 90 ? 43.074 5.202 -60.230 1.00 94.75 90 ASP A O 1
ATOM 760 N N . SER A 1 91 ? 44.175 5.193 -58.269 1.00 94.81 91 SER A N 1
ATOM 761 C CA . SER A 1 91 ? 45.497 5.425 -58.854 1.00 94.81 91 SER A CA 1
ATOM 762 C C . SER A 1 91 ? 45.940 4.247 -59.733 1.00 94.81 91 SER A C 1
ATOM 764 O O . SER A 1 91 ? 46.451 4.470 -60.827 1.00 94.81 91 SER A O 1
ATOM 766 N N . CYS A 1 92 ? 45.692 3.002 -59.309 1.00 96.19 92 CYS A N 1
ATOM 767 C CA . CYS A 1 92 ? 45.962 1.802 -60.106 1.00 96.19 92 CYS A CA 1
ATOM 768 C C . CYS A 1 92 ? 45.153 1.810 -61.402 1.00 96.19 92 CYS A C 1
ATOM 770 O O . CYS A 1 92 ? 45.726 1.650 -62.476 1.00 96.19 92 CYS A O 1
ATOM 772 N N . VAL A 1 93 ? 43.838 2.050 -61.319 1.00 96.00 93 VAL A N 1
ATOM 773 C CA . VAL A 1 93 ? 42.958 2.107 -62.496 1.00 96.00 93 VAL A CA 1
ATOM 774 C C . VAL A 1 93 ? 43.442 3.170 -63.474 1.00 96.00 93 VAL A C 1
ATOM 776 O O . VAL A 1 93 ? 43.533 2.889 -64.668 1.00 96.00 93 VAL A O 1
ATOM 779 N N . TYR A 1 94 ? 43.776 4.367 -62.990 1.00 96.38 94 TYR A N 1
ATOM 780 C CA . TYR A 1 94 ? 44.273 5.449 -63.834 1.00 96.38 94 TYR A CA 1
ATOM 781 C C . TYR A 1 94 ? 45.602 5.082 -64.507 1.00 96.38 94 TYR A C 1
ATOM 783 O O . TYR A 1 94 ? 45.676 5.056 -65.733 1.00 96.38 94 TYR A O 1
ATOM 791 N N . TYR A 1 95 ? 46.638 4.743 -63.735 1.00 96.62 95 TYR A N 1
ATOM 792 C CA . TYR A 1 95 ? 47.975 4.523 -64.288 1.00 96.62 95 TYR A CA 1
ATOM 793 C C . TYR A 1 95 ? 48.075 3.263 -65.153 1.00 96.62 95 TYR A C 1
ATOM 795 O O . TYR A 1 95 ? 48.722 3.315 -66.196 1.00 96.62 95 TYR A O 1
ATOM 803 N N . PHE A 1 96 ? 47.400 2.163 -64.795 1.00 96.69 96 PHE A N 1
ATOM 804 C CA . PHE A 1 96 ? 47.342 0.987 -65.668 1.00 96.69 96 PHE A CA 1
ATOM 805 C C . PHE A 1 96 ? 46.578 1.274 -66.965 1.00 96.69 96 PHE A C 1
ATOM 807 O O . PHE A 1 96 ? 47.003 0.813 -68.020 1.00 96.69 96 PHE A O 1
ATOM 814 N N . SER A 1 97 ? 45.509 2.080 -66.927 1.00 95.62 97 SER A N 1
ATOM 815 C CA . SER A 1 97 ? 44.799 2.486 -68.152 1.00 95.62 97 SER A CA 1
ATOM 816 C C . SER A 1 97 ? 45.669 3.373 -69.047 1.00 95.62 97 SER A C 1
ATOM 818 O O . SER A 1 97 ? 45.647 3.233 -70.266 1.00 95.62 97 SER A O 1
ATOM 820 N N . GLU A 1 98 ? 46.435 4.297 -68.462 1.00 94.69 98 GLU A N 1
ATOM 821 C CA . GLU A 1 98 ? 47.344 5.163 -69.219 1.00 94.69 98 GLU A CA 1
ATOM 822 C C . GLU A 1 98 ? 48.549 4.392 -69.788 1.00 94.69 98 GLU A C 1
ATOM 824 O O . GLU A 1 98 ? 49.000 4.718 -70.890 1.00 94.69 98 GLU A O 1
ATOM 829 N N . PHE A 1 99 ? 49.018 3.353 -69.087 1.00 94.75 99 PHE A N 1
ATOM 830 C CA . PHE A 1 99 ? 50.008 2.392 -69.582 1.00 94.75 99 PHE A CA 1
ATOM 831 C C . PHE A 1 99 ? 49.460 1.574 -70.761 1.00 94.75 99 PHE A C 1
ATOM 833 O O . PHE A 1 99 ? 50.053 1.593 -71.837 1.00 94.75 99 PHE A O 1
ATOM 840 N N . ASP A 1 100 ? 48.299 0.928 -70.601 1.00 93.19 100 ASP A N 1
ATOM 841 C CA . ASP A 1 100 ? 47.684 0.068 -71.625 1.00 93.19 100 ASP A CA 1
ATOM 842 C C . ASP A 1 100 ? 47.407 0.814 -72.941 1.00 93.19 100 ASP A C 1
ATOM 844 O O . ASP A 1 100 ? 47.737 0.330 -74.026 1.00 93.19 100 ASP A O 1
ATOM 848 N N . LYS A 1 101 ? 46.890 2.049 -72.851 1.00 93.38 101 LYS A N 1
ATOM 849 C CA . LYS A 1 101 ? 46.617 2.907 -74.019 1.00 93.38 101 LYS A CA 1
ATOM 850 C C . LYS A 1 101 ? 47.858 3.220 -74.855 1.00 93.38 101 LYS A C 1
ATOM 852 O O . LYS A 1 101 ? 47.731 3.428 -76.059 1.00 93.38 101 LYS A O 1
ATOM 857 N N . ARG A 1 102 ? 49.031 3.326 -74.224 1.00 91.44 102 ARG A N 1
ATOM 858 C CA . ARG A 1 102 ? 50.278 3.771 -74.873 1.00 91.44 102 ARG A CA 1
ATOM 859 C C . ARG A 1 102 ? 51.250 2.627 -75.164 1.00 91.44 102 ARG A C 1
ATOM 861 O O . ARG A 1 102 ? 52.223 2.839 -75.883 1.00 91.44 102 ARG A O 1
ATOM 868 N N . LEU A 1 103 ? 51.003 1.429 -74.635 1.00 91.56 103 LEU A N 1
ATOM 869 C CA . LEU A 1 103 ? 51.886 0.275 -74.773 1.00 91.56 103 LEU A CA 1
ATOM 870 C C . LEU A 1 103 ? 52.037 -0.168 -76.240 1.00 91.56 103 LEU A C 1
ATOM 872 O O . LEU A 1 103 ? 51.055 -0.432 -76.935 1.00 91.56 103 LEU A O 1
ATOM 876 N N . THR A 1 104 ? 53.285 -0.310 -76.696 1.00 90.00 104 THR A N 1
ATOM 877 C CA . THR A 1 104 ? 53.635 -0.795 -78.043 1.00 90.00 104 THR A CA 1
ATOM 878 C C . THR A 1 104 ? 54.736 -1.856 -77.977 1.00 90.00 104 THR A C 1
ATOM 880 O O . THR A 1 104 ? 55.532 -1.870 -77.041 1.00 90.00 104 THR A O 1
ATOM 883 N N . GLU A 1 105 ? 54.851 -2.719 -78.993 1.00 84.94 105 GLU A N 1
ATOM 884 C CA . GLU A 1 105 ? 55.937 -3.719 -79.053 1.00 84.94 105 GLU A CA 1
ATOM 885 C C . GLU A 1 105 ? 57.332 -3.079 -79.038 1.00 84.94 105 GLU A C 1
ATOM 887 O O . GLU A 1 105 ? 58.277 -3.620 -78.465 1.00 84.94 105 GLU A O 1
ATOM 892 N N . LYS A 1 106 ? 57.468 -1.903 -79.663 1.00 86.19 106 LYS A N 1
ATOM 893 C CA . LYS A 1 106 ? 58.726 -1.150 -79.703 1.00 86.19 106 LYS A CA 1
ATOM 894 C C . LYS A 1 106 ? 59.162 -0.698 -78.307 1.00 86.19 106 LYS A C 1
ATOM 896 O O . LYS A 1 106 ? 60.360 -0.684 -78.035 1.00 86.19 106 LYS A O 1
ATOM 901 N N . GLU A 1 107 ? 58.209 -0.339 -77.451 1.00 86.88 107 GLU A N 1
ATOM 902 C CA . GLU A 1 107 ? 58.470 0.059 -76.067 1.00 86.88 107 GLU A CA 1
ATOM 903 C C . GLU A 1 107 ? 59.010 -1.117 -75.248 1.00 86.88 107 GLU A C 1
ATOM 905 O O . GLU A 1 107 ? 60.081 -1.005 -74.653 1.00 86.88 107 GLU A O 1
ATOM 910 N N . LEU A 1 108 ? 58.334 -2.270 -75.300 1.00 85.12 108 LEU A N 1
ATOM 911 C CA . LEU A 1 108 ? 58.755 -3.474 -74.576 1.00 85.12 108 LEU A CA 1
ATOM 912 C C . LEU A 1 108 ? 60.144 -3.952 -75.012 1.00 85.12 108 LEU A C 1
ATOM 914 O O . LEU A 1 108 ? 60.969 -4.259 -74.162 1.00 85.12 108 LEU A O 1
ATOM 918 N N . ARG A 1 109 ? 60.461 -3.929 -76.316 1.00 81.81 109 ARG A N 1
ATOM 919 C CA . ARG A 1 109 ? 61.798 -4.318 -76.811 1.00 81.81 109 ARG A CA 1
ATOM 920 C C . ARG A 1 109 ? 62.915 -3.371 -76.370 1.00 81.81 109 ARG A C 1
ATOM 922 O O . ARG A 1 109 ? 64.050 -3.808 -76.213 1.00 81.81 109 ARG A O 1
ATOM 929 N N . LYS A 1 110 ? 62.627 -2.071 -76.237 1.00 83.75 110 LYS A N 1
ATOM 930 C CA . LYS A 1 110 ? 63.638 -1.051 -75.915 1.00 83.75 110 LYS A CA 1
ATOM 931 C C . LYS A 1 110 ? 63.885 -0.930 -74.411 1.00 83.75 110 LYS A C 1
ATOM 933 O O . LYS A 1 110 ? 65.014 -0.670 -74.013 1.00 83.75 110 LYS A O 1
ATOM 938 N N . ASN A 1 111 ? 62.837 -1.099 -73.611 1.00 85.06 111 ASN A N 1
ATOM 939 C CA . ASN A 1 111 ? 62.824 -0.791 -72.184 1.00 85.06 111 ASN A CA 1
ATOM 940 C C . ASN A 1 111 ? 62.442 -2.013 -71.324 1.00 85.06 111 ASN A C 1
ATOM 942 O O . ASN A 1 111 ? 61.934 -1.841 -70.217 1.00 85.06 111 ASN A O 1
ATOM 946 N N . ALA A 1 112 ? 62.668 -3.235 -71.829 1.00 81.00 112 ALA A N 1
ATOM 947 C CA . ALA A 1 112 ? 62.284 -4.496 -71.181 1.00 81.00 112 ALA A CA 1
ATOM 948 C C . ALA A 1 112 ? 62.725 -4.572 -69.711 1.00 81.00 112 ALA A C 1
ATOM 950 O O . ALA A 1 112 ? 61.947 -4.997 -68.865 1.00 81.00 112 ALA A O 1
ATOM 951 N N . GLU A 1 113 ? 63.933 -4.079 -69.410 1.00 81.31 113 GLU A N 1
ATOM 952 C CA . GLU A 1 113 ? 64.520 -4.015 -68.064 1.00 81.31 113 GLU A CA 1
ATOM 953 C C . GLU A 1 113 ? 63.596 -3.382 -67.010 1.00 81.31 113 GLU A C 1
ATOM 955 O O . GLU A 1 113 ? 63.665 -3.752 -65.850 1.00 81.31 113 GLU A O 1
ATOM 960 N N . TYR A 1 114 ? 62.672 -2.489 -67.382 1.00 86.56 114 TYR A N 1
ATOM 961 C CA . TYR A 1 114 ? 61.772 -1.830 -66.426 1.00 86.56 114 TYR A CA 1
ATOM 962 C C . TYR A 1 114 ? 60.481 -2.596 -66.125 1.00 86.56 114 TYR A C 1
ATOM 964 O O . TYR A 1 114 ? 59.667 -2.104 -65.341 1.00 86.56 114 TYR A O 1
ATOM 972 N N . TYR A 1 115 ? 60.284 -3.769 -66.724 1.00 87.19 115 TYR A N 1
ATOM 973 C CA . TYR A 1 115 ? 59.061 -4.568 -66.634 1.00 87.19 115 TYR A CA 1
ATOM 974 C C . TYR A 1 115 ? 59.345 -5.970 -66.069 1.00 87.19 115 TYR A C 1
ATOM 976 O O . TYR A 1 115 ? 58.774 -6.957 -66.520 1.00 87.19 115 TYR A O 1
ATOM 984 N N . GLU A 1 116 ? 60.218 -6.045 -65.059 1.00 81.12 116 GLU A N 1
ATOM 985 C CA . GLU A 1 116 ? 60.723 -7.297 -64.463 1.00 81.12 116 GLU A CA 1
ATOM 986 C C . GLU A 1 116 ? 59.633 -8.271 -63.981 1.00 81.12 116 GLU A C 1
ATOM 988 O O . GLU A 1 116 ? 59.874 -9.475 -63.903 1.00 81.12 116 GLU A O 1
ATOM 993 N N . ASP A 1 117 ? 58.432 -7.772 -63.666 1.00 82.00 117 ASP A N 1
ATOM 994 C CA . ASP A 1 117 ? 57.310 -8.603 -63.211 1.00 82.00 117 ASP A CA 1
ATOM 995 C C . ASP A 1 117 ? 56.791 -9.562 -64.306 1.00 82.00 117 ASP A C 1
ATOM 997 O O . ASP A 1 117 ? 56.052 -10.490 -63.988 1.00 82.00 117 ASP A O 1
ATOM 1001 N N . PHE A 1 118 ? 57.180 -9.354 -65.571 1.00 83.88 118 PHE A N 1
ATOM 1002 C CA . PHE A 1 118 ? 56.820 -10.196 -66.719 1.00 83.88 118 PHE A CA 1
ATOM 1003 C C . PHE A 1 118 ? 57.967 -11.099 -67.200 1.00 83.88 118 PHE A C 1
ATOM 1005 O O . PHE A 1 118 ? 57.869 -11.666 -68.280 1.00 83.88 118 PHE A O 1
ATOM 1012 N N . PHE A 1 119 ? 59.076 -11.198 -66.458 1.00 83.56 119 PHE A N 1
ATOM 1013 C CA . PHE A 1 119 ? 60.182 -12.085 -66.830 1.00 83.56 119 PHE A CA 1
ATOM 1014 C C . PHE A 1 119 ? 59.952 -13.505 -66.301 1.00 83.56 119 PHE A C 1
ATOM 1016 O O . PHE A 1 119 ? 59.782 -13.693 -65.086 1.00 83.56 119 PHE A O 1
ATOM 1023 N N . ASP A 1 120 ? 60.071 -14.496 -67.180 1.00 71.94 120 ASP A N 1
ATOM 1024 C CA . ASP A 1 120 ? 60.103 -15.911 -66.804 1.00 71.94 120 ASP A CA 1
ATOM 1025 C C . ASP A 1 120 ? 61.452 -16.303 -66.163 1.00 71.94 120 ASP A C 1
ATOM 1027 O O . ASP A 1 120 ? 62.431 -15.549 -66.187 1.00 71.94 120 ASP A O 1
ATOM 1031 N N . GLU A 1 121 ? 61.533 -17.483 -65.534 1.00 65.94 121 GLU A N 1
ATOM 1032 C CA . GLU A 1 121 ? 62.759 -17.925 -64.838 1.00 65.94 121 GLU A CA 1
ATOM 1033 C C . GLU A 1 121 ? 63.972 -18.051 -65.780 1.00 65.94 121 GLU A C 1
ATOM 1035 O O . GLU A 1 121 ? 65.098 -17.739 -65.384 1.00 65.94 121 GLU A O 1
ATOM 1040 N N . GLU A 1 122 ? 63.745 -18.416 -67.046 1.00 62.84 122 GLU A N 1
ATOM 1041 C CA . GLU A 1 122 ? 64.783 -18.473 -68.086 1.00 62.84 122 GLU A CA 1
ATOM 1042 C C . GLU A 1 122 ? 65.243 -17.072 -68.543 1.00 62.84 122 GLU A C 1
ATOM 1044 O O . GLU A 1 122 ? 66.431 -16.850 -68.800 1.00 62.84 122 GLU A O 1
ATOM 1049 N N . ASP A 1 123 ? 64.339 -16.089 -68.566 1.00 63.69 123 ASP A N 1
ATOM 1050 C CA . ASP A 1 123 ? 64.652 -14.691 -68.890 1.00 63.69 123 ASP A CA 1
ATOM 1051 C C . ASP A 1 123 ? 65.488 -14.023 -67.793 1.00 63.69 123 ASP A C 1
ATOM 1053 O O . ASP A 1 123 ? 66.427 -13.269 -68.076 1.00 63.69 123 ASP A O 1
ATOM 1057 N N . LYS A 1 124 ? 65.200 -14.351 -66.528 1.00 62.41 124 LYS A N 1
ATOM 1058 C CA . LYS A 1 124 ? 65.980 -13.889 -65.368 1.00 62.41 124 LYS A CA 1
ATOM 1059 C C . LYS A 1 124 ? 67.401 -14.457 -65.364 1.00 62.41 124 LYS A C 1
ATOM 1061 O O . LYS A 1 124 ? 68.317 -13.782 -64.898 1.00 62.41 124 LYS A O 1
ATOM 1066 N N . ALA A 1 125 ? 67.598 -15.661 -65.906 1.00 59.19 125 ALA A N 1
ATOM 1067 C CA . ALA A 1 125 ? 68.904 -16.311 -66.007 1.00 59.19 125 ALA A CA 1
ATOM 1068 C C . ALA A 1 125 ? 69.738 -15.845 -67.221 1.00 59.19 125 ALA A C 1
ATOM 1070 O O . ALA A 1 125 ? 70.967 -15.828 -67.146 1.00 59.19 125 ALA A O 1
ATOM 1071 N N . SER A 1 126 ? 69.099 -15.460 -68.335 1.00 61.81 126 SER A N 1
ATOM 1072 C CA . SER A 1 126 ? 69.774 -15.116 -69.601 1.00 61.81 126 SER A CA 1
ATOM 1073 C C . SER A 1 126 ? 70.155 -13.633 -69.756 1.00 61.81 126 SER A C 1
ATOM 1075 O O . SER A 1 126 ? 70.971 -13.289 -70.616 1.00 61.81 126 SER A O 1
ATOM 1077 N N . GLY A 1 127 ? 69.584 -12.737 -68.941 1.00 58.91 127 GLY A N 1
ATOM 1078 C CA . GLY A 1 127 ? 69.900 -11.302 -68.934 1.00 58.91 127 GLY A CA 1
ATOM 1079 C C . GLY A 1 127 ? 69.420 -10.517 -70.167 1.00 58.91 127 GLY A C 1
ATOM 1080 O O . GLY A 1 127 ? 69.752 -9.338 -70.302 1.00 58.91 127 GLY A O 1
ATOM 1081 N N . LYS A 1 128 ? 68.651 -11.141 -71.072 1.00 63.69 128 LYS A N 1
ATOM 1082 C CA . LYS A 1 128 ? 68.008 -10.498 -72.233 1.00 63.69 128 LYS A CA 1
ATOM 1083 C C . LYS A 1 128 ? 66.535 -10.919 -72.329 1.00 63.69 128 LYS A C 1
ATOM 1085 O O . LYS A 1 128 ? 66.207 -11.758 -73.165 1.00 63.69 128 LYS A O 1
ATOM 1090 N N . PRO A 1 129 ? 65.662 -10.334 -71.498 1.00 64.75 129 PRO A N 1
ATOM 1091 C CA . PRO A 1 129 ? 64.260 -10.726 -71.424 1.00 64.75 129 PRO A CA 1
ATOM 1092 C C . PRO A 1 129 ? 63.515 -10.399 -72.723 1.00 64.75 129 PRO A C 1
ATOM 1094 O O . PRO A 1 129 ? 63.662 -9.298 -73.271 1.00 64.75 129 PRO A O 1
ATOM 1097 N N . LYS A 1 130 ? 62.690 -11.333 -73.208 1.00 73.44 130 LYS A N 1
ATOM 1098 C CA . LYS A 1 130 ? 61.831 -11.132 -74.384 1.00 73.44 130 LYS A CA 1
ATOM 1099 C C . LYS A 1 130 ? 60.360 -11.104 -73.962 1.00 73.44 130 LYS A C 1
ATOM 1101 O O . LYS A 1 130 ? 59.682 -12.113 -74.036 1.00 73.44 130 LYS A O 1
ATOM 1106 N N . ILE A 1 131 ? 59.856 -9.923 -73.603 1.00 80.44 131 ILE A N 1
ATOM 1107 C CA . ILE A 1 131 ? 58.439 -9.745 -73.244 1.00 80.44 131 ILE A CA 1
ATOM 1108 C C . ILE A 1 131 ? 57.582 -9.535 -74.499 1.00 80.44 131 ILE A C 1
ATOM 1110 O O . ILE A 1 131 ? 57.852 -8.618 -75.289 1.00 80.44 131 ILE A O 1
ATOM 1114 N N . GLU A 1 132 ? 56.512 -10.317 -74.662 1.00 83.69 132 GLU A N 1
ATOM 1115 C CA . GLU A 1 132 ? 55.542 -10.127 -75.743 1.00 83.69 132 GLU A CA 1
ATOM 1116 C C . GLU A 1 132 ? 54.335 -9.280 -75.301 1.00 83.69 132 GLU A C 1
ATOM 1118 O O . GLU A 1 132 ? 53.802 -9.392 -74.198 1.00 83.69 132 GLU A O 1
ATOM 1123 N N . ILE A 1 133 ? 53.853 -8.397 -76.184 1.00 85.50 133 ILE A N 1
ATOM 1124 C CA . ILE A 1 133 ? 52.705 -7.525 -75.871 1.00 85.50 133 ILE A CA 1
ATOM 1125 C C . ILE A 1 133 ? 51.412 -8.325 -75.629 1.00 85.50 133 ILE A C 1
ATOM 1127 O O . ILE A 1 133 ? 50.540 -7.877 -74.879 1.00 85.50 133 ILE A O 1
ATOM 1131 N N . SER A 1 134 ? 51.304 -9.504 -76.252 1.00 84.50 134 SER A N 1
ATOM 1132 C CA . SER A 1 134 ? 50.232 -10.490 -76.076 1.00 84.50 134 SER A CA 1
ATOM 1133 C C . SER A 1 134 ? 50.159 -11.053 -74.658 1.00 84.50 134 SER A C 1
ATOM 1135 O O . SER A 1 134 ? 49.080 -11.468 -74.251 1.00 84.50 134 SER A O 1
ATOM 1137 N N . GLU A 1 135 ? 51.256 -11.023 -73.901 1.00 84.31 135 GLU A N 1
ATOM 1138 C CA . GLU A 1 135 ? 51.327 -11.501 -72.513 1.00 84.31 135 GLU A CA 1
ATOM 1139 C C . GLU A 1 135 ? 51.012 -10.371 -71.525 1.00 84.31 135 GLU A C 1
ATOM 1141 O O . GLU A 1 135 ? 50.291 -10.560 -70.547 1.00 84.31 135 GLU A O 1
ATOM 1146 N N . VAL A 1 136 ? 51.475 -9.152 -71.819 1.00 87.44 136 VAL A N 1
ATOM 1147 C CA . VAL A 1 136 ? 51.305 -7.989 -70.933 1.00 87.44 136 VAL A CA 1
ATOM 1148 C C . VAL A 1 136 ? 49.869 -7.456 -70.946 1.00 87.44 136 VAL A C 1
ATOM 1150 O O . VAL A 1 136 ? 49.298 -7.182 -69.890 1.00 87.44 136 VAL A O 1
ATOM 1153 N N . LYS A 1 137 ? 49.253 -7.292 -72.126 1.00 89.12 137 LYS A N 1
ATOM 1154 C CA . LYS A 1 137 ? 47.925 -6.656 -72.241 1.00 89.12 137 LYS A CA 1
ATOM 1155 C C . LYS A 1 137 ? 46.809 -7.367 -71.462 1.00 89.12 137 LYS A C 1
ATOM 1157 O O . LYS A 1 137 ? 46.036 -6.662 -70.802 1.00 89.12 137 LYS A O 1
ATOM 1162 N N . PRO A 1 138 ? 46.696 -8.710 -71.491 1.00 91.56 138 PRO A N 1
ATOM 1163 C CA . PRO A 1 138 ? 45.707 -9.422 -70.686 1.00 91.56 138 PRO A CA 1
ATOM 1164 C C . PRO A 1 138 ? 45.882 -9.173 -69.185 1.00 91.56 138 PRO A C 1
ATOM 1166 O O . PRO A 1 138 ? 44.909 -8.824 -68.522 1.00 91.56 138 PRO A O 1
ATOM 1169 N N . VAL A 1 139 ? 47.117 -9.238 -68.674 1.00 91.75 139 VAL A N 1
ATOM 1170 C CA . VAL A 1 139 ? 47.422 -9.027 -67.246 1.00 91.75 139 VAL A CA 1
ATOM 1171 C C . VAL A 1 139 ? 47.051 -7.612 -66.803 1.00 91.75 139 VAL A C 1
ATOM 1173 O O . VAL A 1 139 ? 46.437 -7.416 -65.756 1.00 91.75 139 VAL A O 1
ATOM 1176 N N . ILE A 1 140 ? 47.379 -6.595 -67.602 1.00 93.12 140 ILE A N 1
ATOM 1177 C CA . ILE A 1 140 ? 47.026 -5.207 -67.278 1.00 93.12 140 ILE A CA 1
ATOM 1178 C C . ILE A 1 140 ? 45.512 -4.989 -67.334 1.00 93.12 140 ILE A C 1
ATOM 1180 O O . ILE A 1 140 ? 44.953 -4.335 -66.452 1.00 93.12 140 ILE A O 1
ATOM 1184 N N . SER A 1 141 ? 44.836 -5.563 -68.330 1.00 92.81 141 SER A N 1
ATOM 1185 C CA . SER A 1 141 ? 43.373 -5.499 -68.447 1.00 92.81 141 SER A CA 1
ATOM 1186 C C . SER A 1 141 ? 42.679 -6.165 -67.254 1.00 92.81 141 SER A C 1
ATOM 1188 O O . SER A 1 141 ? 41.698 -5.631 -66.724 1.00 92.81 141 SER A O 1
ATOM 1190 N N . GLU A 1 142 ? 43.216 -7.292 -66.788 1.00 94.12 142 GLU A N 1
ATOM 1191 C CA . GLU A 1 142 ? 42.772 -7.979 -65.578 1.00 94.12 142 GLU A CA 1
ATOM 1192 C C . GLU A 1 142 ? 42.983 -7.104 -64.338 1.00 94.12 142 GLU A C 1
ATOM 1194 O O . GLU A 1 142 ? 42.031 -6.882 -63.591 1.00 94.12 142 GLU A O 1
ATOM 1199 N N . LYS A 1 143 ? 44.167 -6.497 -64.163 1.00 94.06 143 LYS A N 1
ATOM 1200 C CA . LYS A 1 143 ? 44.446 -5.573 -63.047 1.00 94.06 143 LYS A CA 1
ATOM 1201 C C . LYS A 1 143 ? 43.514 -4.360 -63.035 1.00 94.06 143 LYS A C 1
ATOM 1203 O O . LYS A 1 143 ? 42.988 -3.999 -61.982 1.00 94.06 143 LYS A O 1
ATOM 1208 N N . ILE A 1 144 ? 43.262 -3.734 -64.188 1.00 94.19 144 ILE A N 1
ATOM 1209 C CA . ILE A 1 144 ? 42.306 -2.617 -64.298 1.00 94.19 144 ILE A CA 1
ATOM 1210 C C . ILE A 1 144 ? 40.909 -3.070 -63.865 1.00 94.19 144 ILE A C 1
ATOM 1212 O O . ILE A 1 144 ? 40.235 -2.364 -63.109 1.00 94.19 144 ILE A O 1
ATOM 1216 N N . THR A 1 145 ? 40.471 -4.239 -64.335 1.00 95.19 145 THR A N 1
ATOM 1217 C CA . THR A 1 145 ? 39.155 -4.802 -64.006 1.00 95.19 145 THR A CA 1
ATOM 1218 C C . THR A 1 145 ? 39.050 -5.118 -62.517 1.00 95.19 145 THR A C 1
ATOM 1220 O O . THR A 1 145 ? 38.091 -4.690 -61.872 1.00 95.19 145 THR A O 1
ATOM 1223 N N . TYR A 1 146 ? 40.070 -5.765 -61.952 1.00 93.75 146 TYR A N 1
ATOM 1224 C CA . TYR A 1 146 ? 40.175 -6.077 -60.533 1.00 93.75 146 TYR A CA 1
ATOM 1225 C C . TYR A 1 146 ? 40.065 -4.820 -59.666 1.00 93.75 146 TYR A C 1
ATOM 1227 O O . TYR A 1 146 ? 39.205 -4.754 -58.793 1.00 93.75 146 TYR A O 1
ATOM 1235 N N . TYR A 1 147 ? 40.861 -3.777 -59.929 1.00 94.19 147 TYR A N 1
ATOM 1236 C CA . TYR A 1 147 ? 40.839 -2.563 -59.107 1.00 94.19 147 TYR A CA 1
ATOM 1237 C C . TYR A 1 147 ? 39.554 -1.734 -59.270 1.00 94.19 147 TYR A C 1
ATOM 1239 O O . TYR A 1 147 ? 39.130 -1.079 -58.314 1.00 94.19 147 TYR A O 1
ATOM 1247 N N . ARG A 1 148 ? 38.880 -1.797 -60.430 1.00 94.75 148 ARG A N 1
ATOM 1248 C CA . ARG A 1 148 ? 37.530 -1.224 -60.600 1.00 94.75 148 ARG A CA 1
ATOM 1249 C C . ARG A 1 148 ? 36.498 -1.958 -59.747 1.00 94.75 148 ARG A C 1
ATOM 1251 O O . ARG A 1 148 ? 35.730 -1.307 -59.043 1.00 94.75 148 ARG A O 1
ATOM 1258 N N . GLN A 1 149 ? 36.510 -3.290 -59.780 1.00 93.19 149 GLN A N 1
ATOM 1259 C CA . GLN A 1 149 ? 35.621 -4.113 -58.959 1.00 93.19 149 GLN A CA 1
ATOM 1260 C C . GLN A 1 149 ? 35.917 -3.928 -57.468 1.00 93.19 149 GLN A C 1
ATOM 1262 O O . GLN A 1 149 ? 34.993 -3.720 -56.686 1.00 93.19 149 GLN A O 1
ATOM 1267 N N . LEU A 1 150 ? 37.193 -3.914 -57.069 1.00 92.19 150 LEU A N 1
ATOM 1268 C CA . LEU A 1 150 ? 37.605 -3.638 -55.695 1.00 92.19 150 LEU A CA 1
ATOM 1269 C C . LEU A 1 150 ? 37.041 -2.298 -55.225 1.00 92.19 150 LEU A C 1
ATOM 1271 O O . LEU A 1 150 ? 36.432 -2.246 -54.164 1.00 92.19 150 LEU A O 1
ATOM 1275 N N . LYS A 1 151 ? 37.185 -1.231 -56.020 1.00 92.81 151 LYS A N 1
ATOM 1276 C CA . LYS A 1 151 ? 36.644 0.088 -55.679 1.00 92.81 151 LYS A CA 1
ATOM 1277 C C . LYS A 1 151 ? 35.131 0.051 -55.473 1.00 92.81 151 LYS A C 1
ATOM 1279 O O . LYS A 1 151 ? 34.639 0.559 -54.467 1.00 92.81 151 LYS A O 1
ATOM 1284 N N . GLU A 1 152 ? 34.400 -0.515 -56.429 1.00 92.94 152 GLU A N 1
ATOM 1285 C CA . GLU A 1 152 ? 32.939 -0.539 -56.385 1.00 92.94 152 GLU A CA 1
ATOM 1286 C C . GLU A 1 152 ? 32.426 -1.332 -55.176 1.00 92.94 152 GLU A C 1
ATOM 1288 O O . GLU A 1 152 ? 31.573 -0.851 -54.429 1.00 92.94 152 GLU A O 1
ATOM 1293 N N . ASN A 1 153 ? 32.975 -2.526 -54.958 1.00 93.81 153 ASN A N 1
ATOM 1294 C CA . ASN A 1 153 ? 32.518 -3.427 -53.907 1.00 93.81 153 ASN A CA 1
ATOM 1295 C C . ASN A 1 153 ? 32.984 -2.964 -52.524 1.00 93.81 153 ASN A C 1
ATOM 1297 O O . ASN A 1 153 ? 32.176 -2.903 -51.601 1.00 93.81 153 ASN A O 1
ATOM 1301 N N . LEU A 1 154 ? 34.246 -2.543 -52.382 1.00 93.31 154 LEU A N 1
ATOM 1302 C CA . LEU A 1 154 ? 34.763 -2.042 -51.109 1.00 93.31 154 LEU A CA 1
ATOM 1303 C C . LEU A 1 154 ? 34.048 -0.757 -50.679 1.00 93.31 154 LEU A C 1
ATOM 1305 O O . LEU A 1 154 ? 33.751 -0.593 -49.502 1.00 93.31 154 LEU A O 1
ATOM 1309 N N . SER A 1 155 ? 33.705 0.136 -51.615 1.00 93.69 155 SER A N 1
ATOM 1310 C CA . SER A 1 155 ? 32.929 1.336 -51.286 1.00 93.69 155 SER A CA 1
ATOM 1311 C C . SER A 1 155 ? 31.536 1.002 -50.740 1.00 93.69 155 SER A C 1
ATOM 1313 O O . SER A 1 155 ? 31.070 1.692 -49.834 1.00 93.69 155 SER A O 1
ATOM 1315 N N . LYS A 1 156 ? 30.872 -0.034 -51.273 1.00 94.56 156 LYS A N 1
ATOM 1316 C CA . LYS A 1 156 ? 29.569 -0.511 -50.775 1.00 94.56 156 LYS A CA 1
ATOM 1317 C C . LYS A 1 156 ? 29.702 -1.125 -49.379 1.00 94.56 156 LYS A C 1
ATOM 1319 O O . LYS A 1 156 ? 28.981 -0.721 -48.470 1.00 94.56 156 LYS A O 1
ATOM 1324 N N . ILE A 1 157 ? 30.695 -1.997 -49.194 1.00 95.19 157 ILE A N 1
ATOM 1325 C CA . ILE A 1 157 ? 31.014 -2.634 -47.908 1.00 95.19 157 ILE A CA 1
ATOM 1326 C C . ILE A 1 157 ? 31.283 -1.579 -46.829 1.00 95.19 157 ILE A C 1
ATOM 1328 O O . ILE A 1 157 ? 30.672 -1.622 -45.764 1.00 95.19 157 ILE A O 1
ATOM 1332 N N . LEU A 1 158 ? 32.150 -0.601 -47.111 1.00 94.62 158 LEU A N 1
ATOM 1333 C CA . LEU A 1 158 ? 32.479 0.477 -46.175 1.00 94.62 158 LEU A CA 1
ATOM 1334 C C . LEU A 1 158 ? 31.261 1.333 -45.838 1.00 94.62 158 LEU A C 1
ATOM 1336 O O . LEU A 1 158 ? 31.068 1.682 -44.679 1.00 94.62 158 LEU A O 1
ATOM 1340 N N . HIS A 1 159 ? 30.424 1.652 -46.828 1.00 95.31 159 HIS A N 1
ATOM 1341 C CA . HIS A 1 159 ? 29.205 2.416 -46.592 1.00 95.31 159 HIS A CA 1
ATOM 1342 C C . HIS A 1 159 ? 28.266 1.694 -45.616 1.00 95.31 159 HIS A C 1
ATOM 1344 O O . HIS A 1 159 ? 27.854 2.288 -44.619 1.00 95.31 159 HIS A O 1
ATOM 1350 N N . HIS A 1 160 ? 27.964 0.417 -45.872 1.00 96.38 160 HIS A N 1
ATOM 1351 C CA . HIS A 1 160 ? 27.107 -0.385 -44.999 1.00 96.38 160 HIS A CA 1
ATOM 1352 C C . HIS A 1 160 ? 27.724 -0.574 -43.607 1.00 96.38 160 HIS A C 1
ATOM 1354 O O . HIS A 1 160 ? 27.040 -0.363 -42.607 1.00 96.38 160 HIS A O 1
ATOM 1360 N N . PHE A 1 161 ? 29.021 -0.881 -43.525 1.00 95.31 161 PHE A N 1
ATOM 1361 C CA . PHE A 1 161 ? 29.725 -1.034 -42.251 1.00 95.31 161 PHE A CA 1
ATOM 1362 C C . PHE A 1 161 ? 29.680 0.252 -41.416 1.00 95.31 161 PHE A C 1
ATOM 1364 O O . PHE A 1 161 ? 29.212 0.240 -40.279 1.00 95.31 161 PHE A O 1
ATOM 1371 N N . SER A 1 162 ? 30.095 1.387 -41.989 1.00 94.62 162 SER A N 1
ATOM 1372 C CA . SER A 1 162 ? 30.098 2.672 -41.283 1.00 94.62 162 SER A CA 1
ATOM 1373 C C . SER A 1 162 ? 28.695 3.098 -40.853 1.00 94.62 162 SER A C 1
ATOM 1375 O O . SER A 1 162 ? 28.537 3.609 -39.747 1.00 94.62 162 SER A O 1
ATOM 1377 N N . LYS A 1 163 ? 27.666 2.855 -41.678 1.00 97.31 163 LYS A N 1
ATOM 1378 C CA . LYS A 1 163 ? 26.279 3.176 -41.315 1.00 97.31 163 LYS A CA 1
ATOM 1379 C C . LYS A 1 163 ? 25.730 2.297 -40.198 1.00 97.31 163 LYS A C 1
ATOM 1381 O O . LYS A 1 163 ? 25.002 2.807 -39.348 1.00 97.31 163 LYS A O 1
ATOM 1386 N N . ALA A 1 164 ? 26.091 1.015 -40.161 1.00 96.88 164 ALA A N 1
ATOM 1387 C CA . ALA A 1 164 ? 25.713 0.136 -39.059 1.00 96.88 164 ALA A CA 1
ATOM 1388 C C . ALA A 1 164 ? 26.286 0.639 -37.721 1.00 96.88 164 ALA A C 1
ATOM 1390 O O . ALA A 1 164 ? 25.535 0.759 -36.749 1.00 96.88 164 ALA A O 1
ATOM 1391 N N . VAL A 1 165 ? 27.578 0.997 -37.705 1.00 95.69 165 VAL A N 1
ATOM 1392 C CA . VAL A 1 165 ? 28.278 1.550 -36.531 1.00 95.69 165 VAL A CA 1
ATOM 1393 C C . VAL A 1 165 ? 27.645 2.870 -36.085 1.00 95.69 165 VAL A C 1
ATOM 1395 O O . VAL A 1 165 ? 27.217 2.980 -34.939 1.00 95.69 165 VAL A O 1
ATOM 1398 N N . GLU A 1 166 ? 27.504 3.838 -36.998 1.00 96.56 166 GLU A N 1
ATOM 1399 C CA . GLU A 1 166 ? 26.942 5.171 -36.718 1.00 96.56 166 GLU A CA 1
ATOM 1400 C C . GLU A 1 166 ? 25.552 5.082 -36.069 1.00 96.56 166 GLU A C 1
ATOM 1402 O O . GLU A 1 166 ? 25.265 5.744 -35.069 1.00 96.56 166 GLU A O 1
ATOM 1407 N N . HIS A 1 167 ? 24.673 4.240 -36.619 1.00 98.00 167 HIS A N 1
ATOM 1408 C CA . HIS A 1 167 ? 23.331 4.070 -36.076 1.00 98.00 167 HIS A CA 1
ATOM 1409 C C . HIS A 1 167 ? 23.321 3.354 -34.725 1.00 98.00 167 HIS A C 1
ATOM 1411 O O . HIS A 1 167 ? 22.513 3.703 -33.865 1.00 98.00 167 HIS A O 1
ATOM 1417 N N . TYR A 1 168 ? 24.236 2.413 -34.496 1.00 97.69 168 TYR A N 1
ATOM 1418 C CA . TYR A 1 168 ? 24.271 1.696 -33.227 1.00 97.69 168 TYR A CA 1
ATOM 1419 C C . TYR A 1 168 ? 24.823 2.569 -32.099 1.00 97.69 168 TYR A C 1
ATOM 1421 O O . TYR A 1 168 ? 24.271 2.581 -31.000 1.00 97.69 168 TYR A O 1
ATOM 1429 N N . GLU A 1 169 ? 25.847 3.377 -32.383 1.00 96.12 169 GLU A N 1
ATOM 1430 C CA . GLU A 1 169 ? 26.338 4.408 -31.464 1.00 96.12 169 GLU A CA 1
ATOM 1431 C C . GLU A 1 169 ? 25.237 5.420 -31.113 1.00 96.12 169 GLU A C 1
ATOM 1433 O O . GLU A 1 169 ? 25.096 5.814 -29.952 1.00 96.12 169 GLU A O 1
ATOM 1438 N N . ALA A 1 170 ? 24.401 5.802 -32.087 1.00 97.00 170 ALA A N 1
ATOM 1439 C CA . ALA A 1 170 ? 23.238 6.649 -31.832 1.00 97.00 170 ALA A CA 1
ATOM 1440 C C . ALA A 1 170 ? 22.215 5.969 -30.901 1.00 97.00 170 ALA A C 1
ATOM 1442 O O . ALA A 1 170 ? 21.695 6.624 -29.994 1.00 97.00 170 ALA A O 1
ATOM 1443 N N . SER A 1 171 ? 21.959 4.665 -31.070 1.00 97.44 171 SER A N 1
ATOM 1444 C CA . SER A 1 171 ? 21.116 3.890 -30.151 1.00 97.44 171 SER A CA 1
ATOM 1445 C C . SER A 1 171 ? 21.697 3.836 -28.734 1.00 97.44 171 SER A C 1
ATOM 1447 O O . SER A 1 171 ? 20.973 4.133 -27.783 1.00 97.44 171 SER A O 1
ATOM 1449 N N . ILE A 1 172 ? 22.996 3.551 -28.583 1.00 96.25 172 ILE A N 1
ATOM 1450 C CA . ILE A 1 172 ? 23.690 3.571 -27.283 1.00 96.25 172 ILE A CA 1
ATOM 1451 C C . ILE A 1 172 ? 23.520 4.937 -26.616 1.00 96.25 172 ILE A C 1
ATOM 1453 O O . ILE A 1 172 ? 23.108 5.022 -25.461 1.00 96.25 172 ILE A O 1
ATOM 1457 N N . LYS A 1 173 ? 23.790 6.024 -27.346 1.00 96.19 173 LYS A N 1
ATOM 1458 C CA . LYS A 1 173 ? 23.710 7.388 -26.810 1.00 96.19 173 LYS A CA 1
ATOM 1459 C C . LYS A 1 173 ? 22.302 7.741 -26.330 1.00 96.19 173 LYS A C 1
ATOM 1461 O O . LYS A 1 173 ? 22.153 8.332 -25.262 1.00 96.19 173 LYS A O 1
ATOM 1466 N N . LEU A 1 174 ? 21.273 7.388 -27.104 1.00 97.06 174 LEU A N 1
ATOM 1467 C CA . LEU A 1 174 ? 19.877 7.625 -26.728 1.00 97.06 174 LEU A CA 1
ATOM 1468 C C . LEU A 1 174 ? 19.477 6.808 -25.495 1.00 97.06 174 LEU A C 1
ATOM 1470 O O . LEU A 1 174 ? 18.877 7.356 -24.571 1.00 97.06 174 LEU A O 1
ATOM 1474 N N . TYR A 1 175 ? 19.829 5.522 -25.458 1.00 97.44 175 TYR A N 1
ATOM 1475 C CA . TYR A 1 175 ? 19.527 4.665 -24.315 1.00 97.44 175 TYR A CA 1
ATOM 1476 C C . TYR A 1 175 ? 20.258 5.131 -23.049 1.00 97.44 175 TYR A C 1
ATOM 1478 O O . TYR A 1 175 ? 19.624 5.304 -22.009 1.00 97.44 175 TYR A O 1
ATOM 1486 N N . ASN A 1 176 ? 21.552 5.443 -23.144 1.00 95.44 176 ASN A N 1
ATOM 1487 C CA . ASN A 1 176 ? 22.328 5.956 -22.017 1.00 95.44 176 ASN A CA 1
ATOM 1488 C C . ASN A 1 176 ? 21.736 7.274 -21.492 1.00 95.44 176 ASN A C 1
ATOM 1490 O O . ASN A 1 176 ? 21.508 7.397 -20.289 1.00 95.44 176 ASN A O 1
ATOM 1494 N N . GLY A 1 177 ? 21.339 8.196 -22.378 1.00 95.56 177 GLY A N 1
ATOM 1495 C CA . GLY A 1 177 ? 20.641 9.426 -21.984 1.00 95.56 177 GLY A CA 1
ATOM 1496 C C . GLY A 1 177 ? 19.330 9.174 -21.222 1.00 95.56 177 GLY A C 1
ATOM 1497 O O . GLY A 1 177 ? 19.024 9.877 -20.256 1.00 95.56 177 GLY A O 1
ATOM 1498 N N . LEU A 1 178 ? 18.574 8.129 -21.584 1.00 96.62 178 LEU A N 1
ATOM 1499 C CA . LEU A 1 178 ? 17.391 7.701 -20.826 1.00 96.62 178 LEU A CA 1
ATOM 1500 C C . LEU A 1 178 ? 17.764 7.154 -19.440 1.00 96.62 178 LEU A C 1
ATOM 1502 O O . LEU A 1 178 ? 17.099 7.488 -18.458 1.00 96.62 178 LEU A O 1
ATOM 1506 N N . THR A 1 179 ? 18.822 6.344 -19.344 1.00 95.44 179 THR A N 1
ATOM 1507 C CA . THR A 1 179 ? 19.291 5.752 -18.076 1.00 95.44 179 THR A CA 1
ATOM 1508 C C . THR A 1 179 ? 19.937 6.752 -17.117 1.00 95.44 179 THR A C 1
ATOM 1510 O O . THR A 1 179 ? 19.940 6.527 -15.907 1.00 95.44 179 THR A O 1
ATOM 1513 N N . GLU A 1 180 ? 20.474 7.855 -17.638 1.00 94.25 180 GLU A N 1
ATOM 1514 C CA . GLU A 1 180 ? 21.004 8.966 -16.845 1.00 94.25 180 GLU A CA 1
ATOM 1515 C C . GLU A 1 180 ? 19.872 9.837 -16.292 1.00 94.25 180 GLU A C 1
ATOM 1517 O O . GLU A 1 180 ? 19.914 10.253 -15.133 1.00 94.25 180 GLU A O 1
ATOM 1522 N N . ARG A 1 181 ? 18.827 10.081 -17.098 1.00 94.75 181 ARG A N 1
ATOM 1523 C CA . ARG A 1 181 ? 17.679 10.911 -16.705 1.00 94.75 181 ARG A CA 1
ATOM 1524 C C . ARG A 1 181 ? 16.714 10.200 -15.754 1.00 94.75 181 ARG A C 1
ATOM 1526 O O . ARG A 1 181 ? 16.088 10.864 -14.930 1.00 94.75 181 ARG A O 1
ATOM 1533 N N . PHE A 1 182 ? 16.566 8.880 -15.863 1.00 95.12 182 PHE A N 1
ATOM 1534 C CA . PHE A 1 182 ? 15.619 8.104 -15.060 1.00 95.12 182 PHE A CA 1
ATOM 1535 C C . PHE A 1 182 ? 16.331 7.010 -14.268 1.00 95.12 182 PHE A C 1
ATOM 1537 O O . PHE A 1 182 ? 16.966 6.127 -14.836 1.00 95.12 182 PHE A O 1
ATOM 1544 N N . TYR A 1 183 ? 16.181 7.022 -12.941 1.00 91.62 183 TYR A N 1
ATOM 1545 C CA . TYR A 1 183 ? 16.908 6.092 -12.074 1.00 91.62 183 TYR A CA 1
ATOM 1546 C C . TYR A 1 183 ? 16.337 4.668 -12.113 1.00 91.62 183 TYR A C 1
ATOM 1548 O O . TYR A 1 183 ? 17.086 3.705 -11.957 1.00 91.62 183 TYR A O 1
ATOM 1556 N N . THR A 1 184 ? 15.023 4.526 -12.320 1.00 94.38 184 THR A N 1
ATOM 1557 C CA . THR A 1 184 ? 14.339 3.224 -12.418 1.00 94.38 184 THR A CA 1
ATOM 1558 C C . THR A 1 184 ? 13.460 3.140 -13.659 1.00 94.38 184 THR A C 1
ATOM 1560 O O . THR A 1 184 ? 12.986 4.156 -14.168 1.00 94.38 184 THR A O 1
ATOM 1563 N N . TYR A 1 185 ? 13.149 1.916 -14.094 1.00 95.38 185 TYR A N 1
ATOM 1564 C CA . TYR A 1 185 ? 12.224 1.706 -15.208 1.00 95.38 185 TYR A CA 1
ATOM 1565 C C . TYR A 1 185 ? 10.823 2.251 -14.899 1.00 95.38 185 TYR A C 1
ATOM 1567 O O . TYR A 1 185 ? 10.231 2.958 -15.705 1.00 95.38 185 TYR A O 1
ATOM 1575 N N . LYS A 1 186 ? 10.322 2.018 -13.678 1.00 95.38 186 LYS A N 1
ATOM 1576 C CA . LYS A 1 186 ? 9.028 2.550 -13.215 1.00 95.38 186 LYS A CA 1
ATOM 1577 C C . LYS A 1 186 ? 8.976 4.076 -13.272 1.00 95.38 186 LYS A C 1
ATOM 1579 O O . LYS A 1 186 ? 7.944 4.650 -13.602 1.00 95.38 186 LYS A O 1
ATOM 1584 N N . GLU A 1 187 ? 10.090 4.731 -12.965 1.00 93.81 187 GLU A N 1
ATOM 1585 C CA . GLU A 1 187 ? 10.212 6.178 -13.079 1.00 93.81 187 GLU A CA 1
ATOM 1586 C C . GLU A 1 187 ? 10.157 6.651 -14.531 1.00 93.81 187 GLU A C 1
ATOM 1588 O O . GLU A 1 187 ? 9.394 7.576 -14.801 1.00 93.81 187 GLU A O 1
ATOM 1593 N N . LEU A 1 188 ? 10.896 6.010 -15.447 1.00 96.00 188 LEU A N 1
ATOM 1594 C CA . LEU A 1 188 ? 10.815 6.302 -16.882 1.00 96.00 188 LEU A CA 1
ATOM 1595 C C . LEU A 1 188 ? 9.365 6.217 -17.361 1.00 96.00 188 LEU A C 1
ATOM 1597 O O . LEU A 1 188 ? 8.875 7.145 -17.994 1.00 96.00 188 LEU A O 1
ATOM 1601 N N . LEU A 1 189 ? 8.656 5.145 -16.997 1.00 96.44 189 LEU A N 1
ATOM 1602 C CA . LEU A 1 189 ? 7.257 4.943 -17.372 1.00 96.44 189 LEU A CA 1
ATOM 1603 C C . LEU A 1 189 ? 6.341 6.048 -16.825 1.00 96.44 189 LEU A C 1
ATOM 1605 O O . LEU A 1 189 ? 5.528 6.603 -17.559 1.00 96.44 189 LEU A O 1
ATOM 1609 N N . MET A 1 190 ? 6.470 6.390 -15.540 1.00 95.25 190 MET A N 1
ATOM 1610 C CA . MET A 1 190 ? 5.601 7.378 -14.889 1.00 95.25 190 MET A CA 1
ATOM 1611 C C . MET A 1 190 ? 5.918 8.825 -15.278 1.00 95.25 190 MET A C 1
ATOM 1613 O O . MET A 1 190 ? 5.020 9.667 -15.228 1.00 95.25 190 MET A O 1
ATOM 1617 N N . LEU A 1 191 ? 7.156 9.134 -15.663 1.00 94.69 191 LEU A N 1
ATOM 1618 C CA . LEU A 1 191 ? 7.574 10.462 -16.128 1.00 94.69 191 LEU A CA 1
ATOM 1619 C C . LEU A 1 191 ? 7.560 10.604 -17.652 1.00 94.69 191 LEU A C 1
ATOM 1621 O O . LEU A 1 191 ? 7.845 11.695 -18.138 1.00 94.69 191 LEU A O 1
ATOM 1625 N N . ALA A 1 192 ? 7.231 9.540 -18.389 1.00 94.94 192 ALA A N 1
ATOM 1626 C CA . ALA A 1 192 ? 7.156 9.589 -19.837 1.00 94.94 192 ALA A CA 1
ATOM 1627 C C . ALA A 1 192 ? 6.148 10.647 -20.299 1.00 94.94 192 ALA A C 1
ATOM 1629 O O . ALA A 1 192 ? 4.965 10.610 -19.939 1.00 94.94 192 ALA A O 1
ATOM 1630 N N . ASP A 1 193 ? 6.654 11.568 -21.107 1.00 92.31 193 ASP A N 1
ATOM 1631 C CA . ASP A 1 193 ? 5.912 12.559 -21.867 1.00 92.31 193 ASP A CA 1
ATOM 1632 C C . ASP A 1 193 ? 6.095 12.289 -23.373 1.00 92.31 193 ASP A C 1
ATOM 1634 O O . ASP A 1 193 ? 6.667 11.274 -23.790 1.00 92.31 193 ASP A O 1
ATOM 1638 N N . GLN A 1 194 ? 5.597 13.200 -24.206 1.00 93.62 194 GLN A N 1
ATOM 1639 C CA . GLN A 1 194 ? 5.719 13.084 -25.656 1.00 93.62 194 GLN A CA 1
ATOM 1640 C C . GLN A 1 194 ? 7.185 13.068 -26.123 1.00 93.62 194 GLN A C 1
ATOM 1642 O O . GLN A 1 194 ? 7.520 12.324 -27.043 1.00 93.62 194 GLN A O 1
ATOM 1647 N N . GLN A 1 195 ? 8.071 13.816 -25.458 1.00 95.50 195 GLN A N 1
ATOM 1648 C CA . GLN A 1 195 ? 9.494 13.834 -25.791 1.00 95.50 195 GLN A CA 1
ATOM 1649 C C . GLN A 1 195 ? 10.134 12.465 -25.522 1.00 95.50 195 GLN A C 1
ATOM 1651 O O . GLN A 1 195 ? 10.872 11.955 -26.364 1.00 95.50 195 GLN A O 1
ATOM 1656 N N . VAL A 1 196 ? 9.821 11.830 -24.388 1.00 96.38 196 VAL A N 1
ATOM 1657 C CA . VAL A 1 196 ? 10.299 10.471 -24.079 1.00 96.38 196 VAL A CA 1
ATOM 1658 C C . VAL A 1 196 ? 9.816 9.466 -25.129 1.00 96.38 196 VAL A C 1
ATOM 1660 O O . VAL A 1 196 ? 10.595 8.627 -25.579 1.00 96.38 196 VAL A O 1
ATOM 1663 N N . LEU A 1 197 ? 8.553 9.551 -25.558 1.00 97.25 197 LEU A N 1
ATOM 1664 C CA . LEU A 1 197 ? 8.021 8.676 -26.609 1.00 97.25 197 LEU A CA 1
ATOM 1665 C C . LEU A 1 197 ? 8.747 8.872 -27.947 1.00 97.25 197 LEU A C 1
ATOM 1667 O O . LEU A 1 197 ? 9.027 7.898 -28.646 1.00 97.25 197 LEU A O 1
ATOM 1671 N N . GLU A 1 198 ? 9.075 10.108 -28.313 1.00 97.81 198 GLU A N 1
ATOM 1672 C CA . GLU A 1 198 ? 9.854 10.403 -29.519 1.00 97.81 198 GLU A CA 1
ATOM 1673 C C . GLU A 1 198 ? 11.283 9.859 -29.432 1.00 97.81 198 GLU A C 1
ATOM 1675 O O . GLU A 1 198 ? 11.772 9.266 -30.395 1.00 97.81 198 GLU A O 1
ATOM 1680 N N . GLU A 1 199 ? 11.940 9.999 -28.280 1.00 98.06 199 GLU A N 1
ATOM 1681 C CA . GLU A 1 199 ? 13.272 9.436 -28.032 1.00 98.06 199 GLU A CA 1
ATOM 1682 C C . GLU A 1 199 ? 13.267 7.901 -28.127 1.00 98.06 199 GLU A C 1
ATOM 1684 O O . GLU A 1 199 ? 14.142 7.330 -28.779 1.00 98.06 199 GLU A O 1
ATOM 1689 N N . LEU A 1 200 ? 12.253 7.227 -27.569 1.00 98.38 200 LEU A N 1
ATOM 1690 C CA . LEU A 1 200 ? 12.087 5.771 -27.683 1.00 98.38 200 LEU A CA 1
ATOM 1691 C C . LEU A 1 200 ? 11.847 5.327 -29.137 1.00 98.38 200 LEU A C 1
ATOM 1693 O O . LEU A 1 200 ? 12.412 4.329 -29.583 1.00 98.38 200 LEU A O 1
ATOM 1697 N N . ASN A 1 201 ? 11.055 6.076 -29.911 1.00 98.38 201 ASN A N 1
ATOM 1698 C CA . ASN A 1 201 ? 10.850 5.779 -31.332 1.00 98.38 201 ASN A CA 1
ATOM 1699 C C . ASN A 1 201 ? 12.144 5.945 -32.141 1.00 98.38 201 ASN A C 1
ATOM 1701 O O . ASN A 1 201 ? 12.471 5.087 -32.962 1.00 98.38 201 ASN A O 1
ATOM 1705 N N . ARG A 1 202 ? 12.913 7.013 -31.886 1.00 98.31 202 ARG A N 1
ATOM 1706 C CA . ARG A 1 202 ? 14.228 7.221 -32.518 1.00 98.31 202 ARG A CA 1
ATOM 1707 C C . ARG A 1 202 ? 15.213 6.119 -32.144 1.00 98.31 202 ARG A C 1
ATOM 1709 O O . ARG A 1 202 ? 15.938 5.645 -33.013 1.00 98.31 202 ARG A O 1
ATOM 1716 N N . LEU A 1 203 ? 15.210 5.685 -30.883 1.00 98.38 203 LEU A N 1
ATOM 1717 C CA . LEU A 1 203 ? 16.037 4.580 -30.401 1.00 98.38 203 LEU A CA 1
ATOM 1718 C C . LEU A 1 203 ? 15.753 3.287 -31.181 1.00 98.38 203 LEU A C 1
ATOM 1720 O O . LEU A 1 203 ? 16.692 2.641 -31.651 1.00 98.38 203 LEU A O 1
ATOM 1724 N N . ALA A 1 204 ? 14.472 2.945 -31.365 1.00 98.19 204 ALA A N 1
ATOM 1725 C CA . ALA A 1 204 ? 14.068 1.782 -32.152 1.00 98.19 204 ALA A CA 1
ATOM 1726 C C . ALA A 1 204 ? 14.463 1.911 -33.631 1.00 98.19 204 ALA A C 1
ATOM 1728 O O . ALA A 1 204 ? 15.061 0.994 -34.186 1.00 98.19 204 ALA A O 1
ATOM 1729 N N . MET A 1 205 ? 14.196 3.069 -34.241 1.00 98.31 205 MET A N 1
ATOM 1730 C CA . MET A 1 205 ? 14.521 3.346 -35.643 1.00 98.31 205 MET A CA 1
ATOM 1731 C C . MET A 1 205 ? 16.024 3.228 -35.931 1.00 98.31 205 MET A C 1
ATOM 1733 O O . MET A 1 205 ? 16.417 2.637 -36.939 1.00 98.31 205 MET A O 1
ATOM 1737 N N . HIS A 1 206 ? 16.872 3.784 -35.060 1.00 98.38 206 HIS A N 1
ATOM 1738 C CA . HIS A 1 206 ? 18.322 3.669 -35.204 1.00 98.38 206 HIS A CA 1
ATOM 1739 C C . HIS A 1 206 ? 18.781 2.216 -35.098 1.00 98.38 206 HIS A C 1
ATOM 1741 O O . HIS A 1 206 ? 19.552 1.770 -35.943 1.00 98.38 206 HIS A O 1
ATOM 1747 N N . TYR A 1 207 ? 18.231 1.445 -34.160 1.00 98.12 207 TYR A N 1
ATOM 1748 C CA . TYR A 1 207 ? 18.579 0.034 -34.034 1.00 98.12 207 TYR A CA 1
ATOM 1749 C C . TYR A 1 207 ? 18.150 -0.793 -35.255 1.00 98.12 207 TYR A C 1
ATOM 1751 O O . TYR A 1 207 ? 18.952 -1.566 -35.776 1.00 98.12 207 TYR A O 1
ATOM 1759 N N . ASP A 1 208 ? 16.924 -0.617 -35.759 1.00 98.00 208 ASP A N 1
ATOM 1760 C CA . ASP A 1 208 ? 16.491 -1.329 -36.971 1.00 98.00 208 ASP A CA 1
ATOM 1761 C C . ASP A 1 208 ? 17.386 -0.969 -38.168 1.00 98.00 208 ASP A C 1
ATOM 1763 O O . ASP A 1 208 ? 17.723 -1.830 -38.981 1.00 98.00 208 ASP A O 1
ATOM 1767 N N . SER A 1 209 ? 17.817 0.297 -38.249 1.00 98.00 209 SER A N 1
ATOM 1768 C CA . SER A 1 209 ? 18.760 0.757 -39.272 1.00 98.00 209 SER A CA 1
ATOM 1769 C C . SER A 1 209 ? 20.120 0.072 -39.121 1.00 98.00 209 SER A C 1
ATOM 1771 O O . SER A 1 209 ? 20.681 -0.372 -40.120 1.00 98.00 209 SER A O 1
ATOM 1773 N N . THR A 1 210 ? 20.636 -0.085 -37.896 1.00 97.75 210 THR A N 1
ATOM 1774 C CA . THR A 1 210 ? 21.854 -0.869 -37.637 1.00 97.75 210 THR A CA 1
ATOM 1775 C C . THR A 1 210 ? 21.728 -2.281 -38.183 1.00 97.75 210 THR A C 1
ATOM 1777 O O . THR A 1 210 ? 22.606 -2.710 -38.926 1.00 97.75 210 THR A O 1
ATOM 1780 N N . VAL A 1 211 ? 20.648 -2.993 -37.844 1.00 97.19 211 VAL A N 1
ATOM 1781 C CA . VAL A 1 211 ? 20.439 -4.378 -38.293 1.00 97.19 211 VAL A CA 1
ATOM 1782 C C . VAL A 1 211 ? 20.362 -4.440 -39.820 1.00 97.19 211 VAL A C 1
ATOM 1784 O O . VAL A 1 211 ? 21.069 -5.236 -40.430 1.00 97.19 211 VAL A O 1
ATOM 1787 N N . TYR A 1 212 ? 19.605 -3.534 -40.448 1.00 97.50 212 TYR A N 1
ATOM 1788 C CA . TYR A 1 212 ? 19.507 -3.439 -41.906 1.00 97.50 212 TYR A CA 1
ATOM 1789 C C . TYR A 1 212 ? 20.876 -3.272 -42.584 1.00 97.50 212 TYR A C 1
ATOM 1791 O O . TYR A 1 212 ? 21.204 -3.993 -43.530 1.00 97.50 212 TYR A O 1
ATOM 1799 N N . TYR A 1 213 ? 21.690 -2.324 -42.112 1.00 97.69 213 TYR A N 1
ATOM 1800 C CA . TYR A 1 213 ? 23.007 -2.075 -42.694 1.00 97.69 213 TYR A CA 1
ATOM 1801 C C . TYR A 1 213 ? 24.002 -3.197 -42.388 1.00 97.69 213 TYR A C 1
ATOM 1803 O O . TYR A 1 213 ? 24.812 -3.527 -43.251 1.00 97.69 213 TYR A O 1
ATOM 1811 N N . LEU A 1 214 ? 23.920 -3.823 -41.213 1.00 95.81 214 LEU A N 1
ATOM 1812 C CA . LEU A 1 214 ? 24.790 -4.935 -40.839 1.00 95.81 214 LEU A CA 1
ATOM 1813 C C . LEU A 1 214 ? 24.491 -6.196 -41.664 1.00 95.81 214 LEU A C 1
ATOM 1815 O O . LEU A 1 214 ? 25.418 -6.867 -42.114 1.00 95.81 214 LEU A O 1
ATOM 1819 N N . ASP A 1 215 ? 23.218 -6.476 -41.942 1.00 95.81 215 ASP A N 1
ATOM 1820 C CA . ASP A 1 215 ? 22.811 -7.571 -42.827 1.00 95.81 215 ASP A CA 1
ATOM 1821 C C . ASP A 1 215 ? 23.278 -7.349 -44.268 1.00 95.81 215 ASP A C 1
ATOM 1823 O O . ASP A 1 215 ? 23.739 -8.282 -44.928 1.00 95.81 215 ASP A O 1
ATOM 1827 N N . ASN A 1 216 ? 23.196 -6.114 -44.771 1.00 96.19 216 ASN A N 1
ATOM 1828 C CA . ASN A 1 216 ? 23.699 -5.788 -46.107 1.00 96.19 216 ASN A CA 1
ATOM 1829 C C . ASN A 1 216 ? 25.230 -5.829 -46.176 1.00 96.19 216 ASN A C 1
ATOM 1831 O O . ASN A 1 216 ? 25.774 -6.363 -47.138 1.00 96.19 216 ASN A O 1
ATOM 1835 N N . TYR A 1 217 ? 25.923 -5.364 -45.133 1.00 95.75 217 TYR A N 1
ATOM 1836 C CA . TYR A 1 217 ? 27.369 -5.538 -44.992 1.00 95.75 217 TYR A CA 1
ATOM 1837 C C . TYR A 1 217 ? 27.767 -7.019 -45.062 1.00 95.75 217 TYR A C 1
ATOM 1839 O O . TYR A 1 217 ? 28.665 -7.379 -45.821 1.00 95.75 217 TYR A O 1
ATOM 1847 N N . ARG A 1 218 ? 27.066 -7.894 -44.329 1.00 94.50 218 ARG A N 1
ATOM 1848 C CA . ARG A 1 218 ? 27.327 -9.340 -44.348 1.00 94.50 218 ARG A CA 1
ATOM 1849 C C . ARG A 1 218 ? 27.131 -9.945 -45.734 1.00 94.50 218 ARG A C 1
ATOM 1851 O O . ARG A 1 218 ? 28.006 -10.669 -46.197 1.00 94.50 218 ARG A O 1
ATOM 1858 N N . LYS A 1 219 ? 26.038 -9.601 -46.422 1.00 94.56 219 LYS A N 1
ATOM 1859 C CA . LYS A 1 219 ? 25.791 -10.045 -47.806 1.00 94.56 219 LYS A CA 1
ATOM 1860 C C . LYS A 1 219 ? 26.904 -9.601 -48.757 1.00 94.56 219 LYS A C 1
ATOM 1862 O O . LYS A 1 219 ? 27.318 -10.376 -49.618 1.00 94.56 219 LYS A O 1
ATOM 1867 N N . ASP A 1 220 ? 27.391 -8.371 -48.608 1.00 93.69 220 ASP A N 1
ATOM 1868 C CA . ASP A 1 220 ? 28.458 -7.845 -49.459 1.00 93.69 220 ASP A CA 1
ATOM 1869 C C . ASP A 1 220 ? 29.808 -8.524 -49.183 1.00 93.69 220 ASP A C 1
ATOM 1871 O O . ASP A 1 220 ? 30.520 -8.844 -50.134 1.00 93.69 220 ASP A O 1
ATOM 1875 N N . ILE A 1 221 ? 30.139 -8.804 -47.917 1.00 92.62 221 ILE A N 1
ATOM 1876 C CA . ILE A 1 221 ? 31.353 -9.541 -47.519 1.00 92.62 221 ILE A CA 1
ATOM 1877 C C . ILE A 1 221 ? 31.299 -11.007 -47.962 1.00 92.62 221 ILE A C 1
ATOM 1879 O O . ILE A 1 221 ? 32.304 -11.541 -48.419 1.00 92.62 221 ILE A O 1
ATOM 1883 N N . GLU A 1 222 ? 30.143 -11.666 -47.875 1.00 92.62 222 GLU A N 1
ATOM 1884 C CA . GLU A 1 222 ? 29.971 -13.036 -48.377 1.00 92.62 222 GLU A CA 1
ATOM 1885 C C . GLU A 1 222 ? 30.165 -13.100 -49.900 1.00 92.62 222 GLU A C 1
ATOM 1887 O O . GLU A 1 222 ? 30.791 -14.028 -50.415 1.00 92.62 222 GLU A O 1
ATOM 1892 N N . LYS A 1 223 ? 29.669 -12.090 -50.629 1.00 92.88 223 LYS A N 1
ATOM 1893 C CA . LYS A 1 223 ? 29.820 -11.986 -52.086 1.00 92.88 223 LYS A CA 1
ATOM 1894 C C . LYS A 1 223 ? 31.238 -11.593 -52.512 1.00 92.88 223 LYS A C 1
ATOM 1896 O O . LYS A 1 223 ? 31.712 -12.067 -53.543 1.00 92.88 223 LYS A O 1
ATOM 1901 N N . TYR A 1 224 ? 31.898 -10.730 -51.743 1.00 90.94 224 TYR A N 1
ATOM 1902 C CA . TYR A 1 224 ? 33.261 -10.256 -51.983 1.00 90.94 224 TYR A CA 1
ATOM 1903 C C . TYR A 1 224 ? 34.110 -10.420 -50.717 1.00 90.94 224 TYR A C 1
ATOM 1905 O O . TYR A 1 224 ? 34.304 -9.454 -49.973 1.00 90.94 224 TYR A O 1
ATOM 1913 N N . PRO A 1 225 ? 34.631 -11.639 -50.473 1.00 90.31 225 PRO A N 1
ATOM 1914 C CA . PRO A 1 225 ? 35.355 -11.952 -49.251 1.00 90.31 225 PRO A CA 1
ATOM 1915 C C . PRO A 1 225 ? 36.596 -11.088 -49.072 1.00 90.31 225 PRO A C 1
ATOM 1917 O O . PRO A 1 225 ? 37.476 -11.036 -49.934 1.00 90.31 225 PRO A O 1
ATOM 1920 N N . ILE A 1 226 ? 36.698 -10.460 -47.904 1.00 88.88 226 ILE A N 1
ATOM 1921 C CA . ILE A 1 226 ? 37.897 -9.752 -47.474 1.00 88.88 226 ILE A CA 1
ATOM 1922 C C . ILE A 1 226 ? 38.607 -10.617 -46.433 1.00 88.88 226 ILE A C 1
ATOM 1924 O O . ILE A 1 226 ? 38.022 -11.027 -45.430 1.00 88.88 226 ILE A O 1
ATOM 1928 N N . LYS A 1 227 ? 39.887 -10.922 -46.667 1.00 85.31 227 LYS A N 1
ATOM 1929 C CA . LYS A 1 227 ? 40.670 -11.799 -45.787 1.00 85.31 227 LYS A CA 1
ATOM 1930 C C . LYS A 1 227 ? 40.666 -11.274 -44.346 1.00 85.31 227 LYS A C 1
ATOM 1932 O O . LYS A 1 227 ? 41.051 -10.138 -44.106 1.00 85.31 227 LYS A O 1
ATOM 1937 N N . GLY A 1 228 ? 40.284 -12.136 -43.403 1.00 84.12 228 GLY A N 1
ATOM 1938 C CA . GLY A 1 228 ? 40.217 -11.804 -41.975 1.00 84.12 228 GLY A CA 1
ATOM 1939 C C . GLY A 1 228 ? 38.881 -11.213 -41.516 1.00 84.12 228 GLY A C 1
ATOM 1940 O O . GLY A 1 228 ? 38.697 -11.048 -40.314 1.00 84.12 228 GLY A O 1
ATOM 1941 N N . TYR A 1 229 ? 37.936 -10.967 -42.430 1.00 89.19 229 TYR A N 1
ATOM 1942 C CA . TYR A 1 229 ? 36.639 -10.369 -42.120 1.00 89.19 229 TYR A CA 1
ATOM 1943 C C . TYR A 1 229 ? 35.476 -11.293 -42.482 1.00 89.19 229 TYR A C 1
ATOM 1945 O O . TYR A 1 229 ? 35.223 -11.584 -43.647 1.00 89.19 229 TYR A O 1
ATOM 1953 N N . ASN A 1 230 ? 34.779 -11.766 -41.449 1.00 87.75 230 ASN A N 1
ATOM 1954 C CA . ASN A 1 230 ? 33.545 -12.552 -41.532 1.00 87.75 230 ASN A CA 1
ATOM 1955 C C . ASN A 1 230 ? 32.774 -12.419 -40.207 1.00 87.75 230 ASN A C 1
ATOM 1957 O O . ASN A 1 230 ? 32.538 -13.398 -39.497 1.00 87.75 230 ASN A O 1
ATOM 1961 N N . GLN A 1 231 ? 32.497 -11.179 -39.804 1.00 90.81 231 GLN A N 1
ATOM 1962 C CA . GLN A 1 231 ? 31.867 -10.902 -38.519 1.00 90.81 231 GLN A CA 1
ATOM 1963 C C . GLN A 1 231 ? 30.448 -11.467 -38.480 1.00 90.81 231 GLN A C 1
ATOM 1965 O O . GLN A 1 231 ? 29.643 -11.268 -39.391 1.00 90.81 231 GLN A O 1
ATOM 1970 N N . GLN A 1 232 ? 30.138 -12.135 -37.379 1.00 91.12 232 GLN A N 1
ATOM 1971 C CA . GLN A 1 232 ? 28.794 -12.567 -37.027 1.00 91.12 232 GLN A CA 1
ATOM 1972 C C . GLN A 1 232 ? 28.291 -11.707 -35.874 1.00 91.12 232 GLN A C 1
ATOM 1974 O O . GLN A 1 232 ? 29.089 -11.182 -35.098 1.00 91.12 232 GLN A O 1
ATOM 1979 N N . TYR A 1 233 ? 26.975 -11.568 -35.739 1.00 94.00 233 TYR A N 1
ATOM 1980 C CA . TYR A 1 233 ? 26.399 -10.856 -34.605 1.00 94.00 233 TYR A CA 1
ATOM 1981 C C . TYR A 1 233 ? 25.320 -11.674 -33.906 1.00 94.00 233 TYR A C 1
ATOM 1983 O O . TYR A 1 233 ? 24.631 -12.495 -34.509 1.00 94.00 233 TYR A O 1
ATOM 1991 N N . THR A 1 234 ? 25.188 -11.425 -32.609 1.00 95.12 234 THR A N 1
ATOM 1992 C CA . THR A 1 234 ? 24.156 -12.000 -31.744 1.00 95.12 234 THR A CA 1
ATOM 1993 C C . THR A 1 234 ? 23.375 -10.879 -31.083 1.00 95.12 234 THR A C 1
ATOM 1995 O O . THR A 1 234 ? 23.925 -9.815 -30.794 1.00 95.12 234 THR A O 1
ATOM 1998 N N . VAL A 1 235 ? 22.078 -11.105 -30.884 1.00 96.00 235 VAL A N 1
ATOM 1999 C CA . VAL A 1 235 ? 21.160 -10.113 -30.325 1.00 96.00 235 VAL A CA 1
ATOM 2000 C C . VAL A 1 235 ? 20.730 -10.545 -28.931 1.00 96.00 235 VAL A C 1
ATOM 2002 O O . VAL A 1 235 ? 20.221 -11.650 -28.751 1.00 96.00 235 VAL A O 1
ATOM 2005 N N . HIS A 1 236 ? 20.906 -9.655 -27.960 1.00 95.56 236 HIS A N 1
ATOM 2006 C CA . HIS A 1 236 ? 20.551 -9.862 -26.562 1.00 95.56 236 HIS A CA 1
ATOM 2007 C C . HIS A 1 236 ? 19.371 -8.967 -26.159 1.00 95.56 236 HIS A C 1
ATOM 2009 O O . HIS A 1 236 ? 19.338 -7.794 -26.542 1.00 95.56 236 HIS A O 1
ATOM 2015 N N . PRO A 1 237 ? 18.386 -9.481 -25.402 1.00 96.44 237 PRO A N 1
ATOM 2016 C CA . PRO A 1 237 ? 17.290 -8.665 -24.891 1.00 96.44 237 PRO A CA 1
ATOM 2017 C C . PRO A 1 237 ? 17.773 -7.732 -23.775 1.00 96.44 237 PRO A C 1
ATOM 2019 O O . PRO A 1 237 ? 18.755 -8.029 -23.109 1.00 96.44 237 PRO A O 1
ATOM 2022 N N . ILE A 1 238 ? 17.048 -6.637 -23.547 1.00 95.50 238 ILE A N 1
ATOM 2023 C CA . ILE A 1 238 ? 17.204 -5.795 -22.354 1.00 95.50 238 ILE A CA 1
ATOM 2024 C C . ILE A 1 238 ? 16.022 -6.103 -21.434 1.00 95.50 238 ILE A C 1
ATOM 2026 O O . ILE A 1 238 ? 14.880 -5.755 -21.746 1.00 95.50 238 ILE A O 1
ATOM 2030 N N . VAL A 1 239 ? 16.299 -6.778 -20.328 1.00 92.81 239 VAL A N 1
ATOM 2031 C CA . VAL A 1 239 ? 15.362 -7.130 -19.259 1.00 92.81 239 VAL A CA 1
ATOM 2032 C C . VAL A 1 239 ? 15.510 -6.140 -18.108 1.00 92.81 239 VAL A C 1
ATOM 2034 O O . VAL A 1 239 ? 14.519 -5.543 -17.680 1.00 92.81 239 VAL A O 1
ATOM 2037 N N . ASP A 1 240 ? 16.746 -5.901 -17.665 1.00 91.44 240 ASP A N 1
ATOM 2038 C CA . ASP A 1 240 ? 17.038 -5.064 -16.503 1.00 91.44 240 ASP A CA 1
ATOM 2039 C C . ASP A 1 240 ? 17.555 -3.675 -16.906 1.00 91.44 240 ASP A C 1
ATOM 2041 O O . ASP A 1 240 ? 18.712 -3.469 -17.287 1.00 91.44 240 ASP A O 1
ATOM 2045 N N . PHE A 1 241 ? 16.674 -2.679 -16.779 1.00 93.62 241 PHE A N 1
ATOM 2046 C CA . PHE A 1 241 ? 16.980 -1.278 -17.074 1.00 93.62 241 PHE A CA 1
ATOM 2047 C C . PHE A 1 241 ? 18.176 -0.774 -16.249 1.00 93.62 241 PHE A C 1
ATOM 2049 O O . PHE A 1 241 ? 18.177 -0.882 -15.022 1.00 93.62 241 PHE A O 1
ATOM 2056 N N . ARG A 1 242 ? 19.150 -0.150 -16.930 1.00 91.81 242 ARG A N 1
ATOM 2057 C CA . ARG A 1 242 ? 20.450 0.347 -16.414 1.00 91.81 242 ARG A CA 1
ATOM 2058 C C . ARG A 1 242 ? 21.513 -0.704 -16.093 1.00 91.81 242 ARG A C 1
ATOM 2060 O O . ARG A 1 242 ? 22.647 -0.312 -15.838 1.00 91.81 242 ARG A O 1
ATOM 2067 N N . ILE A 1 243 ? 21.174 -1.990 -16.093 1.00 90.62 243 ILE A N 1
ATOM 2068 C CA . ILE A 1 243 ? 22.166 -3.070 -15.985 1.00 90.62 243 ILE A CA 1
ATOM 2069 C C . ILE A 1 243 ? 22.556 -3.514 -17.392 1.00 90.62 243 ILE A C 1
ATOM 2071 O O . ILE A 1 243 ? 23.733 -3.595 -17.726 1.00 90.62 243 ILE A O 1
ATOM 2075 N N . GLU A 1 244 ? 21.553 -3.737 -18.235 1.00 92.12 244 GLU A N 1
ATOM 2076 C CA . GLU A 1 244 ? 21.720 -4.205 -19.604 1.00 92.12 244 GLU A CA 1
ATOM 2077 C C . GLU A 1 244 ? 21.538 -3.054 -20.598 1.00 92.12 244 GLU A C 1
ATOM 2079 O O . GLU A 1 244 ? 20.787 -2.099 -20.359 1.00 92.12 244 GLU A O 1
ATOM 2084 N N . GLY A 1 245 ? 22.242 -3.132 -21.728 1.00 87.50 245 GLY A N 1
ATOM 2085 C CA . GLY A 1 245 ? 22.211 -2.097 -22.763 1.00 87.50 245 GLY A CA 1
ATOM 2086 C C . GLY A 1 245 ? 23.064 -0.859 -22.474 1.00 87.50 245 GLY A C 1
ATOM 2087 O O . GLY A 1 245 ? 23.142 0.008 -23.342 1.00 87.50 245 GLY A O 1
ATOM 2088 N N . VAL A 1 246 ? 23.706 -0.762 -21.305 1.00 88.94 246 VAL A N 1
ATOM 2089 C CA . VAL A 1 246 ? 24.632 0.332 -20.970 1.00 88.94 246 VAL A CA 1
ATOM 2090 C C . VAL A 1 246 ? 26.053 -0.105 -21.316 1.00 88.94 246 VAL A C 1
ATOM 2092 O O . VAL A 1 246 ? 26.739 -0.725 -20.511 1.00 88.94 246 VAL A O 1
ATOM 2095 N N . GLU A 1 247 ? 26.487 0.209 -22.531 1.00 82.25 247 GLU A N 1
ATOM 2096 C CA . GLU A 1 247 ? 27.845 -0.063 -23.015 1.00 82.25 247 GLU A CA 1
ATOM 2097 C C . GLU A 1 247 ? 28.492 1.252 -23.473 1.00 82.25 247 GLU A C 1
ATOM 2099 O O . GLU A 1 247 ? 27.818 2.067 -24.110 1.00 82.25 247 GLU A O 1
ATOM 2104 N N . PRO A 1 248 ? 29.780 1.500 -23.172 1.00 77.44 248 PRO A N 1
ATOM 2105 C CA . PRO A 1 248 ? 30.470 2.697 -23.643 1.00 77.44 248 PRO A CA 1
ATOM 2106 C C . PRO A 1 248 ? 30.809 2.624 -25.138 1.00 77.44 248 PRO A C 1
ATOM 2108 O O . PRO A 1 248 ? 30.855 3.658 -25.799 1.00 77.44 248 PRO A O 1
ATOM 2111 N N . PHE A 1 249 ? 31.052 1.422 -25.671 1.00 84.25 249 PHE A N 1
ATOM 2112 C CA . PHE A 1 249 ? 31.308 1.171 -27.089 1.00 84.25 249 PHE A CA 1
ATOM 2113 C C . PHE A 1 249 ? 31.085 -0.312 -27.422 1.00 84.25 249 PHE A C 1
ATOM 2115 O O . PHE A 1 249 ? 31.171 -1.166 -26.543 1.00 84.25 249 PHE A O 1
ATOM 2122 N N . VAL A 1 250 ? 30.846 -0.627 -28.697 1.00 91.06 250 VAL A N 1
ATOM 2123 C CA . VAL A 1 250 ? 30.839 -2.007 -29.209 1.00 91.06 250 VAL A CA 1
ATOM 2124 C C . VAL A 1 250 ? 31.852 -2.120 -30.337 1.00 91.06 250 VAL A C 1
ATOM 2126 O O . VAL A 1 250 ? 31.860 -1.304 -31.254 1.00 91.06 250 VAL A O 1
ATOM 2129 N N . ASP A 1 251 ? 32.714 -3.134 -30.268 1.00 91.25 251 ASP A N 1
ATOM 2130 C CA . ASP A 1 251 ? 33.702 -3.401 -31.310 1.00 91.25 251 ASP A CA 1
ATOM 2131 C C . ASP A 1 251 ? 33.072 -4.181 -32.475 1.00 91.25 251 ASP A C 1
ATOM 2133 O O . ASP A 1 251 ? 32.879 -5.397 -32.410 1.00 91.25 251 ASP A O 1
ATOM 2137 N N . PHE A 1 252 ? 32.767 -3.468 -33.560 1.00 93.25 252 PHE A N 1
ATOM 2138 C CA . PHE A 1 252 ? 32.228 -4.041 -34.798 1.00 93.25 252 PHE A CA 1
ATOM 2139 C C . PHE A 1 252 ? 33.271 -4.787 -35.642 1.00 93.25 252 PHE A C 1
ATOM 2141 O O . PHE A 1 252 ? 32.914 -5.429 -36.629 1.00 93.25 252 PHE A O 1
ATOM 2148 N N . LEU A 1 253 ? 34.555 -4.721 -35.284 1.00 91.88 253 LEU A N 1
ATOM 2149 C CA . LEU A 1 253 ? 35.614 -5.476 -35.953 1.00 91.88 253 LEU A CA 1
ATOM 2150 C C . LEU A 1 253 ? 35.827 -6.852 -35.316 1.00 91.88 253 LEU A C 1
ATOM 2152 O O . LEU A 1 253 ? 36.473 -7.706 -35.925 1.00 91.88 253 LEU A O 1
ATOM 2156 N N . SER A 1 254 ? 35.240 -7.091 -34.139 1.00 91.31 254 SER A N 1
ATOM 2157 C CA . SER A 1 254 ? 35.227 -8.399 -33.491 1.00 91.31 254 SER A CA 1
ATOM 2158 C C . SER A 1 254 ? 34.574 -9.461 -34.390 1.00 91.31 254 SER A C 1
ATOM 2160 O O . SER A 1 254 ? 33.511 -9.209 -34.963 1.00 91.31 254 SER A O 1
ATOM 2162 N N . PRO A 1 255 ? 35.125 -10.689 -34.464 1.00 87.94 255 PRO A N 1
ATOM 2163 C CA . PRO A 1 255 ? 34.495 -11.798 -35.184 1.00 87.94 255 PRO A CA 1
ATOM 2164 C C . PRO A 1 255 ? 33.076 -12.131 -34.696 1.00 87.94 255 PRO A C 1
ATOM 2166 O O . PRO A 1 255 ? 32.278 -12.676 -35.455 1.00 87.94 255 PRO A O 1
ATOM 2169 N N . SER A 1 256 ? 32.763 -11.813 -33.434 1.00 92.19 256 SER A N 1
ATOM 2170 C CA . SER A 1 256 ? 31.457 -12.038 -32.813 1.00 92.19 256 SER A CA 1
ATOM 2171 C C . SER A 1 256 ? 30.983 -10.766 -32.114 1.00 92.19 256 SER A C 1
ATOM 2173 O O . SER A 1 256 ? 31.329 -10.506 -30.959 1.00 92.19 256 SER A O 1
ATOM 2175 N N . ILE A 1 257 ? 30.150 -9.998 -32.804 1.00 93.94 257 ILE A N 1
ATOM 2176 C CA . ILE A 1 257 ? 29.554 -8.755 -32.321 1.00 93.94 257 ILE A CA 1
ATOM 2177 C C . ILE A 1 257 ? 28.366 -9.089 -31.408 1.00 93.94 257 ILE A C 1
ATOM 2179 O O . ILE A 1 257 ? 27.515 -9.922 -31.734 1.00 93.94 257 ILE A O 1
ATOM 2183 N N . ARG A 1 258 ? 28.284 -8.435 -30.249 1.00 94.00 258 ARG A N 1
ATOM 2184 C CA . ARG A 1 258 ? 27.136 -8.547 -29.341 1.00 94.00 258 ARG A CA 1
ATOM 2185 C C . ARG A 1 258 ? 26.332 -7.262 -29.400 1.00 94.00 258 ARG A C 1
ATOM 2187 O O . ARG A 1 258 ? 26.854 -6.198 -29.080 1.00 94.00 258 ARG A O 1
ATOM 2194 N N . LEU A 1 259 ? 25.077 -7.369 -29.823 1.00 95.94 259 LEU A N 1
ATOM 2195 C CA . LEU A 1 259 ? 24.161 -6.241 -29.931 1.00 95.94 259 LEU A CA 1
ATOM 2196 C C . LEU A 1 259 ? 23.034 -6.375 -28.909 1.00 95.94 259 LEU A C 1
ATOM 2198 O O . LEU A 1 259 ? 22.427 -7.436 -28.780 1.00 95.94 259 LEU A O 1
ATOM 2202 N N . TRP A 1 260 ? 22.700 -5.285 -28.230 1.00 97.25 260 TRP A N 1
ATOM 2203 C CA . TRP A 1 260 ? 21.509 -5.188 -27.393 1.00 97.25 260 TRP A CA 1
ATOM 2204 C C . TRP A 1 260 ? 20.303 -4.795 -28.244 1.00 97.25 260 TRP A C 1
ATOM 2206 O O . TRP A 1 260 ? 20.393 -3.900 -29.083 1.00 97.25 260 TRP A O 1
ATOM 2216 N N . ASN A 1 261 ? 19.161 -5.449 -28.034 1.00 97.25 261 ASN A N 1
ATOM 2217 C CA . ASN A 1 261 ? 17.937 -5.204 -28.792 1.00 97.25 261 ASN A CA 1
ATOM 2218 C C . ASN A 1 261 ? 17.193 -3.961 -28.291 1.00 97.25 261 ASN A C 1
ATOM 2220 O O . ASN A 1 261 ? 16.136 -4.046 -27.655 1.00 97.25 261 ASN A O 1
ATOM 2224 N N . TYR A 1 262 ? 17.747 -2.790 -28.594 1.00 98.06 262 TYR A N 1
ATOM 2225 C CA . TYR A 1 262 ? 17.151 -1.520 -28.199 1.00 98.06 262 TYR A CA 1
ATOM 2226 C C . TYR A 1 262 ? 15.752 -1.316 -28.790 1.00 98.06 262 TYR A C 1
ATOM 2228 O O . TYR A 1 262 ? 14.895 -0.740 -28.122 1.00 98.06 262 TYR A O 1
ATOM 2236 N N . ALA A 1 263 ? 15.479 -1.812 -30.003 1.00 98.12 263 ALA A N 1
ATOM 2237 C CA . ALA A 1 263 ? 14.167 -1.641 -30.619 1.00 98.12 263 ALA A CA 1
ATOM 2238 C C . ALA A 1 263 ? 13.070 -2.449 -29.925 1.00 98.12 263 ALA A C 1
ATOM 2240 O O . ALA A 1 263 ? 11.984 -1.917 -29.694 1.00 98.12 263 ALA A O 1
ATOM 2241 N N . GLN A 1 264 ? 13.333 -3.707 -29.560 1.00 97.81 264 GLN A N 1
ATOM 2242 C CA . GLN A 1 264 ? 12.370 -4.514 -28.809 1.00 97.81 264 GLN A CA 1
ATOM 2243 C C . GLN A 1 264 ? 12.042 -3.860 -27.463 1.00 97.81 264 GLN A C 1
ATOM 2245 O O . GLN A 1 264 ? 10.867 -3.695 -27.133 1.00 97.81 264 GLN A O 1
ATOM 2250 N N . TRP A 1 265 ? 13.065 -3.435 -26.718 1.00 97.94 265 TRP A N 1
ATOM 2251 C CA . TRP A 1 265 ? 12.882 -2.774 -25.426 1.00 97.94 265 TRP A CA 1
ATOM 2252 C C . TRP A 1 265 ? 12.129 -1.441 -25.546 1.00 97.94 265 TRP A C 1
ATOM 2254 O O . TRP A 1 265 ? 11.195 -1.174 -24.783 1.00 97.94 265 TRP A O 1
ATOM 2264 N N . ALA A 1 266 ? 12.489 -0.612 -26.531 1.00 98.25 266 ALA A N 1
ATOM 2265 C CA . ALA A 1 266 ? 11.857 0.684 -26.741 1.00 98.25 266 ALA A CA 1
ATOM 2266 C C . ALA A 1 266 ? 10.381 0.540 -27.135 1.00 98.25 266 ALA A C 1
ATOM 2268 O O . ALA A 1 266 ? 9.527 1.214 -26.561 1.00 98.25 266 ALA A O 1
ATOM 2269 N N . ARG A 1 267 ? 10.060 -0.383 -28.052 1.00 98.38 267 ARG A N 1
ATOM 2270 C CA . ARG A 1 267 ? 8.677 -0.672 -28.465 1.00 98.38 267 ARG A CA 1
ATOM 2271 C C . ARG A 1 267 ? 7.834 -1.213 -27.315 1.00 98.38 267 ARG A C 1
ATOM 2273 O O . ARG A 1 267 ? 6.723 -0.729 -27.121 1.00 98.38 267 ARG A O 1
ATOM 2280 N N . ALA A 1 268 ? 8.367 -2.149 -26.528 1.00 97.94 268 ALA A N 1
ATOM 2281 C CA . ALA A 1 268 ? 7.679 -2.664 -25.344 1.00 97.94 268 ALA A CA 1
ATOM 2282 C C . ALA A 1 268 ? 7.403 -1.549 -24.321 1.00 97.94 268 ALA A C 1
ATOM 2284 O O . ALA A 1 268 ? 6.316 -1.471 -23.754 1.00 97.94 268 ALA A O 1
ATOM 2285 N N . SER A 1 269 ? 8.358 -0.632 -24.135 1.00 98.06 269 SER A N 1
ATOM 2286 C CA . SER A 1 269 ? 8.191 0.526 -23.251 1.00 98.06 269 SER A CA 1
ATOM 2287 C C . SER A 1 269 ? 7.130 1.501 -23.766 1.00 98.06 269 SER A C 1
ATOM 2289 O O . SER A 1 269 ? 6.279 1.931 -22.991 1.00 98.06 269 SER A O 1
ATOM 2291 N N . ILE A 1 270 ? 7.128 1.810 -25.068 1.00 98.31 270 ILE A N 1
ATOM 2292 C CA . ILE A 1 270 ? 6.087 2.630 -25.711 1.00 98.31 270 ILE A CA 1
ATOM 2293 C C . ILE A 1 270 ? 4.711 1.988 -25.521 1.00 98.31 270 ILE A C 1
ATOM 2295 O O . ILE A 1 270 ? 3.768 2.668 -25.114 1.00 98.31 270 ILE A O 1
ATOM 2299 N N . GLU A 1 271 ? 4.598 0.684 -25.776 1.00 98.06 271 GLU A N 1
ATOM 2300 C CA . GLU A 1 271 ? 3.352 -0.061 -25.617 1.00 98.06 271 GLU A CA 1
ATOM 2301 C C . GLU A 1 271 ? 2.841 0.009 -24.175 1.00 98.06 271 GLU A C 1
ATOM 2303 O O . GLU A 1 271 ? 1.671 0.323 -23.954 1.00 98.06 271 GLU A O 1
ATOM 2308 N N . LEU A 1 272 ? 3.717 -0.208 -23.193 1.00 97.50 272 LEU A N 1
ATOM 2309 C CA . LEU A 1 272 ? 3.370 -0.139 -21.777 1.00 97.50 272 LEU A CA 1
ATOM 2310 C C . LEU A 1 272 ? 2.916 1.272 -21.368 1.00 97.50 272 LEU A C 1
ATOM 2312 O O . LEU A 1 272 ? 1.904 1.430 -20.680 1.00 97.50 272 LEU A O 1
ATOM 2316 N N . ILE A 1 273 ? 3.619 2.310 -21.835 1.00 97.31 273 ILE A N 1
ATOM 2317 C CA . ILE A 1 273 ? 3.243 3.707 -21.589 1.00 97.31 273 ILE A CA 1
ATOM 2318 C C . ILE A 1 273 ? 1.848 3.984 -22.161 1.00 97.31 273 ILE A C 1
ATOM 2320 O O . ILE A 1 273 ? 0.969 4.452 -21.440 1.00 97.31 273 ILE A O 1
ATOM 2324 N N . GLN A 1 274 ? 1.616 3.646 -23.429 1.00 96.38 274 GLN A N 1
ATOM 2325 C CA . GLN A 1 274 ? 0.377 3.980 -24.132 1.00 96.38 274 GLN A CA 1
ATOM 2326 C C . GLN A 1 274 ? -0.826 3.143 -23.681 1.00 96.38 274 GLN A C 1
ATOM 2328 O O . GLN A 1 274 ? -1.926 3.683 -23.546 1.00 96.38 274 GLN A O 1
ATOM 2333 N N . LYS A 1 275 ? -0.646 1.836 -23.451 1.00 97.00 275 LYS A N 1
ATOM 2334 C CA . LYS A 1 275 ? -1.741 0.911 -23.111 1.00 97.00 275 LYS A CA 1
ATOM 2335 C C . LYS A 1 275 ? -2.032 0.843 -21.617 1.00 97.00 275 LYS A C 1
ATOM 2337 O O . LYS A 1 275 ? -3.171 0.568 -21.243 1.00 97.00 275 LYS A O 1
ATOM 2342 N N . GLU A 1 276 ? -1.048 1.097 -20.755 1.00 96.12 276 GLU A N 1
ATOM 2343 C CA . GLU A 1 276 ? -1.235 0.969 -19.307 1.00 96.12 276 GLU A CA 1
ATOM 2344 C C . GLU A 1 276 ? -1.103 2.288 -18.553 1.00 96.12 276 GLU A C 1
ATOM 2346 O O . GLU A 1 276 ? -2.020 2.632 -17.800 1.00 96.12 276 GLU A O 1
ATOM 2351 N N . ILE A 1 277 ? -0.011 3.032 -18.749 1.00 96.00 277 ILE A N 1
ATOM 2352 C CA . ILE A 1 277 ? 0.296 4.220 -17.936 1.00 96.00 277 ILE A CA 1
ATOM 2353 C C . ILE A 1 277 ? -0.598 5.407 -18.294 1.00 96.00 277 ILE A C 1
ATOM 2355 O O . ILE A 1 277 ? -1.174 6.029 -17.401 1.00 96.00 277 ILE A O 1
ATOM 2359 N N . THR A 1 278 ? -0.757 5.727 -19.578 1.00 93.94 278 THR A N 1
ATOM 2360 C CA . THR A 1 278 ? -1.598 6.849 -20.014 1.00 93.94 278 THR A CA 1
ATOM 2361 C C . THR A 1 278 ? -3.061 6.662 -19.584 1.00 93.94 278 THR A C 1
ATOM 2363 O O . THR A 1 278 ? -3.618 7.590 -18.988 1.00 93.94 278 THR A O 1
ATOM 2366 N N . PRO A 1 279 ? -3.706 5.490 -19.781 1.00 95.06 279 PRO A N 1
ATOM 2367 C CA . PRO A 1 279 ? -5.049 5.250 -19.258 1.00 95.06 279 PRO A CA 1
ATOM 2368 C C . PRO A 1 279 ? -5.110 5.299 -17.729 1.00 95.06 279 PRO A C 1
ATOM 2370 O O . PRO A 1 279 ? -6.042 5.886 -17.186 1.00 95.06 279 PRO A O 1
ATOM 2373 N N . LEU A 1 280 ? -4.104 4.754 -17.031 1.00 95.31 280 LEU A N 1
ATOM 2374 C CA . LEU A 1 280 ? -4.014 4.825 -15.569 1.00 95.31 280 LEU A CA 1
ATOM 2375 C C . LEU A 1 280 ? -4.011 6.281 -15.079 1.00 95.31 280 LEU A C 1
ATOM 2377 O O . LEU A 1 280 ? -4.806 6.623 -14.206 1.00 95.31 280 LEU A O 1
ATOM 2381 N N . LYS A 1 281 ? -3.182 7.153 -15.670 1.00 93.62 281 LYS A N 1
ATOM 2382 C CA . LYS A 1 281 ? -3.138 8.588 -15.337 1.00 93.62 281 LYS A CA 1
ATOM 2383 C C . LYS A 1 281 ? -4.489 9.273 -15.567 1.00 93.62 281 LYS A C 1
ATOM 2385 O O . LYS A 1 281 ? -4.932 10.027 -14.704 1.00 93.62 281 LYS A O 1
ATOM 2390 N N . LYS A 1 282 ? -5.186 8.963 -16.668 1.00 93.19 282 LYS A N 1
ATOM 2391 C CA . LYS A 1 282 ? -6.537 9.493 -16.946 1.00 93.19 282 LYS A CA 1
ATOM 2392 C C . LYS A 1 282 ? -7.565 9.038 -15.907 1.00 93.19 282 LYS A C 1
ATOM 2394 O O . LYS A 1 282 ? -8.336 9.856 -15.409 1.00 93.19 282 LYS A O 1
ATOM 2399 N N . SER A 1 283 ? -7.566 7.755 -15.543 1.00 95.00 283 SER A N 1
ATOM 2400 C CA . SER A 1 283 ? -8.456 7.232 -14.500 1.00 95.00 283 SER A CA 1
ATOM 2401 C C . SER A 1 283 ? -8.163 7.847 -13.129 1.00 95.00 283 SER A C 1
ATOM 2403 O O . SER A 1 283 ? -9.097 8.148 -12.390 1.00 95.00 283 SER A O 1
ATOM 2405 N N . LEU A 1 284 ? -6.889 8.084 -12.798 1.00 95.06 284 LEU A N 1
ATOM 2406 C CA . LEU A 1 284 ? -6.489 8.765 -11.562 1.00 95.06 284 LEU A CA 1
ATOM 2407 C C . LEU A 1 284 ? -6.923 10.231 -11.544 1.00 95.06 284 LEU A C 1
ATOM 2409 O O . LEU A 1 284 ? -7.398 10.695 -10.514 1.00 95.06 284 LEU A O 1
ATOM 2413 N N . ALA A 1 285 ? -6.822 10.939 -12.671 1.00 92.44 285 ALA A N 1
ATOM 2414 C CA . ALA A 1 285 ? -7.321 12.306 -12.793 1.00 92.44 285 ALA A CA 1
ATOM 2415 C C . ALA A 1 285 ? -8.837 12.375 -12.540 1.00 92.44 285 ALA A C 1
ATOM 2417 O O . ALA A 1 285 ? -9.300 13.204 -11.757 1.00 92.44 285 ALA A O 1
ATOM 2418 N N . ALA A 1 286 ? -9.608 11.452 -13.127 1.00 93.56 286 ALA A N 1
ATOM 2419 C CA . ALA A 1 286 ? -11.049 11.361 -12.897 1.00 93.56 286 ALA A CA 1
ATOM 2420 C C . ALA A 1 286 ? -11.385 11.055 -11.426 1.00 93.56 286 ALA A C 1
ATOM 2422 O O . ALA A 1 286 ? -12.222 11.738 -10.837 1.00 93.56 286 ALA A O 1
ATOM 2423 N N . ALA A 1 287 ? -10.702 10.079 -10.819 1.00 95.38 287 ALA A N 1
ATOM 2424 C CA . ALA A 1 287 ? -10.879 9.720 -9.412 1.00 95.38 287 ALA A CA 1
ATOM 2425 C C . ALA A 1 287 ? -10.527 10.883 -8.468 1.00 95.38 287 ALA A C 1
ATOM 2427 O O . ALA A 1 287 ? -11.256 11.165 -7.520 1.00 95.38 287 ALA A O 1
ATOM 2428 N N . PHE A 1 288 ? -9.437 11.598 -8.749 1.00 96.06 288 PHE A N 1
ATOM 2429 C CA . PHE A 1 288 ? -9.037 12.776 -7.986 1.00 96.06 288 PHE A CA 1
ATOM 2430 C C . PHE A 1 288 ? -10.069 13.898 -8.081 1.00 96.06 288 PHE A C 1
ATOM 2432 O O . PHE A 1 288 ? -10.491 14.434 -7.057 1.00 96.06 288 PHE A O 1
ATOM 2439 N N . LYS A 1 289 ? -10.544 14.200 -9.292 1.00 94.69 289 LYS A N 1
ATOM 2440 C CA . LYS A 1 289 ? -11.601 15.189 -9.511 1.00 94.69 289 LYS A CA 1
ATOM 2441 C C . LYS A 1 289 ? -12.881 14.834 -8.751 1.00 94.69 289 LYS A C 1
ATOM 2443 O O . LYS A 1 289 ? -13.462 15.708 -8.113 1.00 94.69 289 LYS A O 1
ATOM 2448 N N . GLN A 1 290 ? -13.294 13.567 -8.776 1.00 95.31 290 GLN A N 1
ATOM 2449 C CA . GLN A 1 290 ? -14.466 13.093 -8.036 1.00 95.31 290 GLN A CA 1
ATOM 2450 C C . GLN A 1 290 ? -14.282 13.211 -6.519 1.00 95.31 290 GLN A C 1
ATOM 2452 O O . GLN A 1 290 ? -15.179 13.716 -5.850 1.00 95.31 290 GLN A O 1
ATOM 2457 N N . ALA A 1 291 ? -13.120 12.824 -5.980 1.00 96.12 291 ALA A N 1
ATOM 2458 C CA . ALA A 1 291 ? -12.825 12.952 -4.551 1.00 96.12 291 ALA A CA 1
ATOM 2459 C C . ALA A 1 291 ? -12.886 14.417 -4.086 1.00 96.12 291 ALA A C 1
ATOM 2461 O O . ALA A 1 291 ? -13.497 14.736 -3.065 1.00 96.12 291 ALA A O 1
ATOM 2462 N N . VAL A 1 292 ? -12.300 15.327 -4.870 1.00 95.31 292 VAL A N 1
ATOM 2463 C CA . VAL A 1 292 ? -12.343 16.773 -4.618 1.00 95.31 292 VAL A CA 1
ATOM 2464 C C . VAL A 1 292 ? -13.779 17.301 -4.648 1.00 95.31 292 VAL A C 1
ATOM 2466 O O . VAL A 1 292 ? -14.201 17.974 -3.708 1.00 95.31 292 VAL A O 1
ATOM 2469 N N . GLN A 1 293 ? -14.546 16.970 -5.691 1.00 95.50 293 GLN A N 1
ATOM 2470 C CA . GLN A 1 293 ? -15.943 17.396 -5.826 1.00 95.50 293 GLN A CA 1
ATOM 2471 C C . GLN A 1 293 ? -16.812 16.864 -4.687 1.00 95.50 293 GLN A C 1
ATOM 2473 O O . GLN A 1 293 ? -17.633 17.601 -4.149 1.00 95.50 293 GLN A O 1
ATOM 2478 N N . ALA A 1 294 ? -16.615 15.614 -4.273 1.00 95.81 294 ALA A N 1
ATOM 2479 C CA . ALA A 1 294 ? -17.314 15.032 -3.135 1.00 95.81 294 ALA A CA 1
ATOM 2480 C C . ALA A 1 294 ? -17.007 15.797 -1.837 1.00 95.81 294 ALA A C 1
ATOM 2482 O O . ALA A 1 294 ? -17.919 16.121 -1.074 1.00 95.81 294 ALA A O 1
ATOM 2483 N N . ALA A 1 295 ? -15.745 16.185 -1.621 1.00 94.69 295 ALA A N 1
ATOM 2484 C CA . ALA A 1 295 ? -15.355 16.986 -0.464 1.00 94.69 295 ALA A CA 1
ATOM 2485 C C . ALA A 1 295 ? -15.964 18.397 -0.484 1.00 94.69 295 ALA A C 1
ATOM 2487 O O . ALA A 1 295 ? -16.355 18.923 0.563 1.00 94.69 295 ALA A O 1
ATOM 2488 N N . GLU A 1 296 ? -16.064 19.023 -1.655 1.00 93.62 296 GLU A N 1
ATOM 2489 C CA . GLU A 1 296 ? -16.702 20.332 -1.839 1.00 93.62 296 GLU A CA 1
ATOM 2490 C C . GLU A 1 296 ? -18.226 20.251 -1.647 1.00 93.62 296 GLU A C 1
ATOM 2492 O O . GLU A 1 296 ? -18.796 21.071 -0.925 1.00 93.62 296 GLU A O 1
ATOM 2497 N N . ASN A 1 297 ? -18.857 19.198 -2.171 1.00 94.38 297 ASN A N 1
ATOM 2498 C CA . ASN A 1 297 ? -20.301 18.953 -2.101 1.00 94.38 297 ASN A CA 1
ATOM 2499 C C . ASN A 1 297 ? -20.763 18.275 -0.801 1.00 94.38 297 ASN A C 1
ATOM 2501 O O . ASN A 1 297 ? -21.962 18.071 -0.624 1.00 94.38 297 ASN A O 1
ATOM 2505 N N . LYS A 1 298 ? -19.840 17.940 0.113 1.00 93.06 298 LYS A N 1
ATOM 2506 C CA . LYS A 1 298 ? -20.113 17.249 1.391 1.00 93.06 298 LYS A CA 1
ATOM 2507 C C . LYS A 1 298 ? -20.768 15.870 1.204 1.00 93.06 298 LYS A C 1
ATOM 2509 O O . LYS A 1 298 ? -21.623 15.462 1.985 1.00 93.06 298 LYS A O 1
ATOM 2514 N N . GLN A 1 299 ? -20.370 15.157 0.158 1.00 92.12 299 GLN A N 1
ATOM 2515 C CA . GLN A 1 299 ? -20.865 13.821 -0.173 1.00 92.12 299 GLN A CA 1
ATOM 2516 C C . GLN A 1 299 ? -19.779 12.780 0.071 1.00 92.12 299 GLN A C 1
ATOM 2518 O O . GLN A 1 299 ? -18.600 13.083 -0.076 1.00 92.12 299 GLN A O 1
ATOM 2523 N N . SER A 1 300 ? -20.174 11.553 0.419 1.00 87.12 300 SER A N 1
ATOM 2524 C CA . SER A 1 300 ? -19.228 10.439 0.500 1.00 87.12 300 SER A CA 1
ATOM 2525 C C . SER A 1 300 ? -18.612 10.153 -0.862 1.00 87.12 300 SER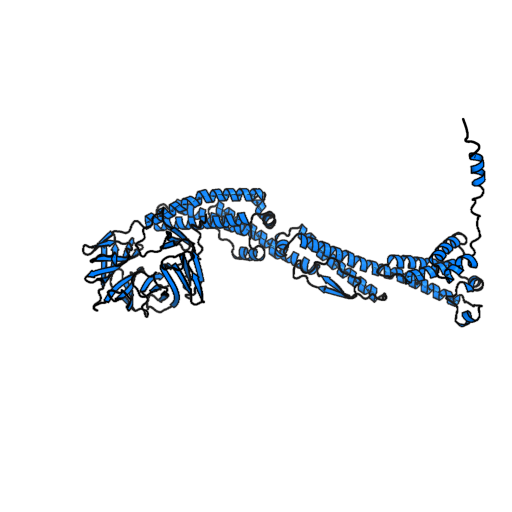 A C 1
ATOM 2527 O O . SER A 1 300 ? -19.273 10.277 -1.894 1.00 87.12 300 SER A O 1
ATOM 2529 N N . TYR A 1 301 ? -17.369 9.699 -0.849 1.00 92.75 301 TYR A N 1
ATOM 2530 C CA . TYR A 1 301 ? -16.699 9.158 -2.017 1.00 92.75 301 TYR A CA 1
ATOM 2531 C C . TYR A 1 301 ? -16.019 7.860 -1.611 1.00 92.75 301 TYR A C 1
ATOM 2533 O O . TYR A 1 301 ? -15.382 7.798 -0.563 1.00 92.75 301 TYR A O 1
ATOM 2541 N N . GLU A 1 302 ? -16.162 6.825 -2.430 1.00 91.06 302 GLU A N 1
ATOM 2542 C CA . GLU A 1 302 ? -15.446 5.572 -2.238 1.00 91.06 302 GLU A CA 1
ATOM 2543 C C . GLU A 1 302 ? -14.344 5.471 -3.294 1.00 91.06 302 GLU A C 1
ATOM 2545 O O . GLU A 1 302 ? -14.636 5.466 -4.495 1.00 91.06 302 GLU A O 1
ATOM 2550 N N . PRO A 1 303 ? -13.066 5.408 -2.886 1.00 88.06 303 PRO A N 1
ATOM 2551 C CA . PRO A 1 303 ? -11.977 5.329 -3.835 1.00 88.06 303 PRO A CA 1
ATOM 2552 C C . PRO A 1 303 ? -12.004 3.979 -4.554 1.00 88.06 303 PRO A C 1
ATOM 2554 O O . PRO A 1 303 ? -12.212 2.923 -3.955 1.00 88.06 303 PRO A O 1
ATOM 2557 N N . ASN A 1 304 ? -11.718 4.000 -5.856 1.00 91.06 304 ASN A N 1
ATOM 2558 C CA . ASN A 1 304 ? -11.553 2.783 -6.643 1.00 91.06 304 ASN A CA 1
ATOM 2559 C C . ASN A 1 304 ? -10.279 2.041 -6.192 1.00 91.06 304 ASN A C 1
ATOM 2561 O O . ASN A 1 304 ? -9.173 2.322 -6.656 1.00 91.06 304 ASN A O 1
ATOM 2565 N N . LEU A 1 305 ? -10.425 1.097 -5.260 1.00 90.62 305 LEU A N 1
ATOM 2566 C CA . LEU A 1 305 ? -9.299 0.358 -4.687 1.00 90.62 305 LEU A CA 1
ATOM 2567 C C . LEU A 1 305 ? -8.480 -0.412 -5.747 1.00 90.62 305 LEU A C 1
ATOM 2569 O O . LEU A 1 305 ? -7.252 -0.311 -5.709 1.00 90.62 305 LEU A O 1
ATOM 2573 N N . PRO A 1 306 ? -9.086 -1.113 -6.732 1.00 95.06 306 PRO A N 1
ATOM 2574 C CA . PRO A 1 306 ? -8.336 -1.703 -7.843 1.00 95.06 306 PRO A CA 1
ATOM 2575 C C . PRO A 1 306 ? -7.449 -0.706 -8.603 1.00 95.06 306 PRO A C 1
ATOM 2577 O O . PRO A 1 306 ? -6.323 -1.048 -8.971 1.00 95.06 306 PRO A O 1
ATOM 2580 N N . LEU A 1 307 ? -7.918 0.530 -8.808 1.00 94.62 307 LEU A N 1
ATOM 2581 C CA . LEU A 1 307 ? -7.141 1.590 -9.456 1.00 94.62 307 LEU A CA 1
ATOM 2582 C C . LEU A 1 307 ? -5.906 1.975 -8.627 1.00 94.62 307 LEU A C 1
ATOM 2584 O O . LEU A 1 307 ? -4.805 2.052 -9.175 1.00 94.62 307 LEU A O 1
ATOM 2588 N N . LEU A 1 308 ? -6.065 2.164 -7.313 1.00 93.25 308 LEU A N 1
ATOM 2589 C CA . LEU A 1 308 ? -4.953 2.491 -6.411 1.00 93.25 308 LEU A CA 1
ATOM 2590 C C . LEU A 1 308 ? -3.951 1.330 -6.289 1.00 93.25 308 LEU A C 1
ATOM 2592 O O . LEU A 1 308 ? -2.741 1.544 -6.312 1.00 93.25 308 LEU A O 1
ATOM 2596 N N . LEU A 1 309 ? -4.430 0.083 -6.257 1.00 92.75 309 LEU A N 1
ATOM 2597 C CA . LEU A 1 309 ? -3.563 -1.101 -6.276 1.00 92.75 309 LEU A CA 1
ATOM 2598 C C . LEU A 1 309 ? -2.780 -1.224 -7.589 1.00 92.75 309 LEU A C 1
ATOM 2600 O O . LEU A 1 309 ? -1.612 -1.616 -7.572 1.00 92.75 309 LEU A O 1
ATOM 2604 N N . LYS A 1 310 ? -3.394 -0.870 -8.727 1.00 94.50 310 LYS A N 1
ATOM 2605 C CA . LYS A 1 310 ? -2.690 -0.801 -10.015 1.00 94.50 310 LYS A CA 1
ATOM 2606 C C . LYS A 1 310 ? -1.598 0.268 -9.980 1.00 94.50 310 LYS A C 1
ATOM 2608 O O . LYS A 1 310 ? -0.493 0.003 -10.444 1.00 94.50 310 LYS A O 1
ATOM 2613 N N . LEU A 1 311 ? -1.873 1.431 -9.387 1.00 94.94 311 LEU A N 1
ATOM 2614 C CA . LEU A 1 311 ? -0.886 2.499 -9.229 1.00 94.94 311 LEU A CA 1
ATOM 2615 C C . LEU A 1 311 ? 0.315 2.075 -8.376 1.00 94.94 311 LEU A C 1
ATOM 2617 O O . LEU A 1 311 ? 1.452 2.320 -8.776 1.00 94.94 311 LEU A O 1
ATOM 2621 N N . ASN A 1 312 ? 0.084 1.360 -7.273 1.00 93.31 312 ASN A N 1
ATOM 2622 C CA . ASN A 1 312 ? 1.148 0.897 -6.372 1.00 93.31 312 ASN A CA 1
ATOM 2623 C C . ASN A 1 312 ? 2.189 -0.008 -7.058 1.00 93.31 312 ASN A C 1
ATOM 2625 O O . ASN A 1 312 ? 3.305 -0.152 -6.557 1.00 93.31 312 ASN A O 1
ATOM 2629 N N . ARG A 1 313 ? 1.871 -0.593 -8.225 1.00 93.62 313 ARG A N 1
ATOM 2630 C CA . ARG A 1 313 ? 2.846 -1.340 -9.040 1.00 93.62 313 ARG A CA 1
ATOM 2631 C C . ARG A 1 313 ? 3.949 -0.435 -9.600 1.00 93.62 313 ARG A C 1
ATOM 2633 O O . ARG A 1 313 ? 5.086 -0.897 -9.734 1.00 93.62 313 ARG A O 1
ATOM 2640 N N . TYR A 1 314 ? 3.639 0.834 -9.873 1.00 94.31 314 TYR A N 1
ATOM 2641 C CA . TYR A 1 314 ? 4.546 1.814 -10.486 1.00 94.31 314 TYR A CA 1
ATOM 2642 C C . TYR A 1 314 ? 4.998 2.911 -9.510 1.00 94.31 314 TYR A C 1
ATOM 2644 O O . TYR A 1 314 ? 6.137 3.362 -9.610 1.00 94.31 314 TYR A O 1
ATOM 2652 N N . ASP A 1 315 ? 4.153 3.319 -8.556 1.00 93.88 315 ASP A N 1
ATOM 2653 C CA . ASP A 1 315 ? 4.439 4.411 -7.615 1.00 93.88 315 ASP A CA 1
ATOM 2654 C C . ASP A 1 315 ? 3.886 4.114 -6.209 1.00 93.88 315 ASP A C 1
ATOM 2656 O O . ASP A 1 315 ? 2.720 4.367 -5.922 1.00 93.88 315 ASP A O 1
ATOM 2660 N N . TYR A 1 316 ? 4.724 3.555 -5.330 1.00 86.81 316 TYR A N 1
ATOM 2661 C CA . TYR A 1 316 ? 4.313 3.090 -3.995 1.00 86.81 316 TYR A CA 1
ATOM 2662 C C . TYR A 1 316 ? 3.991 4.231 -3.014 1.00 86.81 316 TYR A C 1
ATOM 2664 O O . TYR A 1 316 ? 3.082 4.104 -2.202 1.00 86.81 316 TYR A O 1
ATOM 2672 N N . ASN A 1 317 ? 4.713 5.355 -3.093 1.00 86.81 317 ASN A N 1
ATOM 2673 C CA . ASN A 1 317 ? 4.445 6.557 -2.293 1.00 86.81 317 ASN A CA 1
ATOM 2674 C C . ASN A 1 317 ? 3.876 7.663 -3.190 1.00 86.81 317 ASN A C 1
ATOM 2676 O O . ASN A 1 317 ? 4.501 8.705 -3.415 1.00 86.81 317 ASN A O 1
ATOM 2680 N N . SER A 1 318 ? 2.724 7.370 -3.787 1.00 94.56 318 SER A N 1
ATOM 2681 C CA . SER A 1 318 ? 2.116 8.244 -4.776 1.00 94.56 318 SER A CA 1
ATOM 2682 C C . SER A 1 318 ? 1.481 9.475 -4.137 1.00 94.56 318 SER A C 1
ATOM 2684 O O . SER A 1 318 ? 0.546 9.378 -3.340 1.00 94.56 318 SER A O 1
ATOM 2686 N N . LEU A 1 319 ? 1.928 10.651 -4.584 1.00 95.62 319 LEU A N 1
ATOM 2687 C CA . LEU A 1 319 ? 1.314 11.929 -4.233 1.00 95.62 319 LEU A CA 1
ATOM 2688 C C . LEU A 1 319 ? -0.189 11.939 -4.548 1.00 95.62 319 LEU A C 1
ATOM 2690 O O . LEU A 1 319 ? -0.981 12.384 -3.723 1.00 95.62 319 LEU A O 1
ATOM 2694 N N . ILE A 1 320 ? -0.599 11.425 -5.714 1.00 95.69 320 ILE A N 1
ATOM 2695 C CA . ILE A 1 320 ? -2.012 11.470 -6.100 1.00 95.69 320 ILE A CA 1
ATOM 2696 C C . ILE A 1 320 ? -2.871 10.502 -5.284 1.00 95.69 320 ILE A C 1
ATOM 2698 O O . ILE A 1 320 ? -4.002 10.843 -4.952 1.00 95.69 320 ILE A O 1
ATOM 2702 N N . ALA A 1 321 ? -2.339 9.338 -4.899 1.00 96.12 321 ALA A N 1
ATOM 2703 C CA . ALA A 1 321 ? -3.051 8.423 -4.007 1.00 96.12 321 ALA A CA 1
ATOM 2704 C C . ALA A 1 321 ? -3.294 9.067 -2.635 1.00 96.12 321 ALA A C 1
ATOM 2706 O O . ALA A 1 321 ? -4.420 9.039 -2.143 1.00 96.12 321 ALA A O 1
ATOM 2707 N N . ASN A 1 322 ? -2.270 9.716 -2.069 1.00 96.69 322 ASN A N 1
ATOM 2708 C CA . ASN A 1 322 ? -2.378 10.404 -0.781 1.00 96.69 322 ASN A CA 1
ATOM 2709 C C . ASN A 1 322 ? -3.385 11.567 -0.841 1.00 96.69 322 ASN A C 1
ATOM 2711 O O . ASN A 1 322 ? -4.177 11.741 0.083 1.00 96.69 322 ASN A O 1
ATOM 2715 N N . LEU A 1 323 ? -3.416 12.322 -1.946 1.00 96.94 323 LEU A N 1
ATOM 2716 C CA . LEU A 1 323 ? -4.390 13.398 -2.154 1.00 96.94 323 LEU A CA 1
ATOM 2717 C C . LEU A 1 323 ? -5.823 12.874 -2.330 1.00 96.94 323 LEU A C 1
ATOM 2719 O O . LEU A 1 323 ? -6.754 13.459 -1.777 1.00 96.94 323 LEU A O 1
ATOM 2723 N N . ILE A 1 324 ? -6.018 11.784 -3.081 1.00 97.00 324 ILE A N 1
ATOM 2724 C CA . ILE A 1 324 ? -7.328 11.127 -3.214 1.00 97.00 324 ILE A CA 1
ATOM 2725 C C . ILE A 1 324 ? -7.818 10.675 -1.839 1.00 97.00 324 ILE A C 1
ATOM 2727 O O . ILE A 1 324 ? -8.954 10.975 -1.477 1.00 97.00 324 ILE A O 1
ATOM 2731 N N . GLU A 1 325 ? -6.968 10.002 -1.064 1.00 96.25 325 GLU A N 1
ATOM 2732 C CA . GLU A 1 325 ? -7.301 9.555 0.290 1.00 96.25 325 GLU A CA 1
ATOM 2733 C C . GLU A 1 325 ? -7.646 10.745 1.192 1.00 96.25 325 GLU A C 1
ATOM 2735 O O . GLU A 1 325 ? -8.684 10.748 1.849 1.00 96.25 325 GLU A O 1
ATOM 2740 N N . TYR A 1 326 ? -6.848 11.814 1.152 1.00 97.00 326 TYR A N 1
ATOM 2741 C CA . TYR A 1 326 ? -7.120 13.037 1.902 1.00 97.00 326 TYR A CA 1
ATOM 2742 C C . TYR A 1 326 ? -8.516 13.606 1.605 1.00 97.00 326 TYR A C 1
ATOM 2744 O O . TYR A 1 326 ? -9.308 13.828 2.526 1.00 97.00 326 TYR A O 1
ATOM 2752 N N . TYR A 1 327 ? -8.851 13.807 0.326 1.00 97.06 327 TYR A N 1
ATOM 2753 C CA . TYR A 1 327 ? -10.158 14.349 -0.051 1.00 97.06 327 TYR A CA 1
ATOM 2754 C C . TYR A 1 327 ? -11.304 13.372 0.227 1.00 97.06 327 TYR A C 1
ATOM 2756 O O . TYR A 1 327 ? -12.381 13.821 0.608 1.00 97.06 327 TYR A O 1
ATOM 2764 N N . THR A 1 328 ? -11.067 12.062 0.135 1.00 97.19 328 THR A N 1
ATOM 2765 C CA . THR A 1 328 ? -12.021 11.011 0.528 1.00 97.19 328 THR A CA 1
ATOM 2766 C C . THR A 1 328 ? -12.398 11.137 2.005 1.00 97.19 328 THR A C 1
ATOM 2768 O O . THR A 1 328 ? -13.576 11.228 2.355 1.00 97.19 328 THR A O 1
ATOM 2771 N N . GLN A 1 329 ? -11.396 11.209 2.884 1.00 96.25 329 GLN A N 1
ATOM 2772 C CA . GLN A 1 329 ? -11.616 11.323 4.326 1.00 96.25 329 GLN A CA 1
ATOM 2773 C C . GLN A 1 329 ? -12.233 12.680 4.694 1.00 96.25 329 GLN A C 1
ATOM 2775 O O . GLN A 1 329 ? -13.135 12.755 5.529 1.00 96.25 329 GLN A O 1
ATOM 2780 N N . LYS A 1 330 ? -11.830 13.759 4.009 1.00 96.06 330 LYS A N 1
ATOM 2781 C CA . LYS A 1 330 ? -12.437 15.091 4.160 1.00 96.06 330 LYS A CA 1
ATOM 2782 C C . LYS A 1 330 ? -13.909 15.124 3.734 1.00 96.06 330 LYS A C 1
ATOM 2784 O O . LYS A 1 330 ? -14.720 15.765 4.404 1.00 96.06 330 LYS A O 1
ATOM 2789 N N . ALA A 1 331 ? -14.259 14.452 2.640 1.00 96.62 331 ALA A N 1
ATOM 2790 C CA . ALA A 1 331 ? -15.634 14.267 2.183 1.00 96.62 331 ALA A CA 1
ATOM 2791 C C . ALA A 1 331 ? -16.487 13.572 3.247 1.00 96.62 331 ALA A C 1
ATOM 2793 O O . ALA A 1 331 ? -17.510 14.117 3.667 1.00 96.62 331 ALA A O 1
ATOM 2794 N N . ALA A 1 332 ? -16.019 12.423 3.740 1.00 95.56 332 ALA A N 1
ATOM 2795 C CA . ALA A 1 332 ? -16.707 11.659 4.774 1.00 95.56 332 ALA A CA 1
ATOM 2796 C C . ALA A 1 332 ? -16.871 12.459 6.079 1.00 95.56 332 ALA A C 1
ATOM 2798 O O . ALA A 1 332 ? -17.956 12.479 6.658 1.00 95.56 332 ALA A O 1
ATOM 2799 N N . TYR A 1 333 ? -15.836 13.200 6.491 1.00 94.88 333 TYR A N 1
ATOM 2800 C CA . TYR A 1 333 ? -15.910 14.120 7.628 1.00 94.88 333 TYR A CA 1
ATOM 2801 C C . TYR A 1 333 ? -17.016 15.169 7.446 1.00 94.88 333 TYR A C 1
ATOM 2803 O O . TYR A 1 333 ? -17.857 15.365 8.323 1.00 94.88 333 TYR A O 1
ATOM 2811 N N . ARG A 1 334 ? -17.039 15.854 6.295 1.00 93.88 334 ARG A N 1
ATOM 2812 C CA . ARG A 1 334 ? -18.010 16.925 6.022 1.00 93.88 334 ARG A CA 1
ATOM 2813 C C . ARG A 1 334 ? -19.442 16.408 5.939 1.00 93.88 334 ARG A C 1
ATOM 2815 O O . ARG A 1 334 ? -20.345 17.090 6.420 1.00 93.88 334 ARG A O 1
ATOM 2822 N N . GLN A 1 335 ? -19.634 15.228 5.359 1.00 94.25 335 GLN A N 1
ATOM 2823 C CA . GLN A 1 335 ? -20.930 14.564 5.306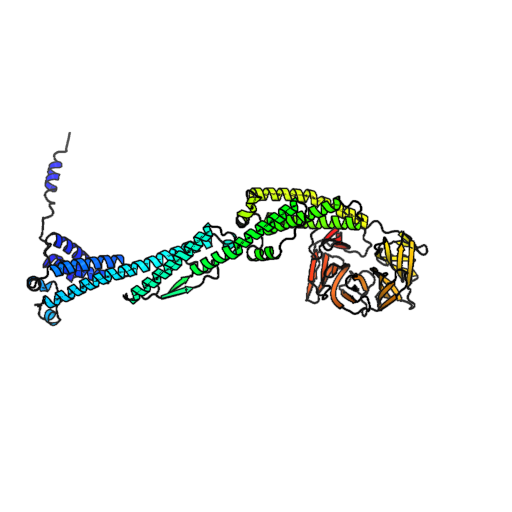 1.00 94.25 335 GLN A CA 1
ATOM 2824 C C . GLN A 1 335 ? -21.429 14.227 6.716 1.00 94.25 335 GLN A C 1
ATOM 2826 O O . GLN A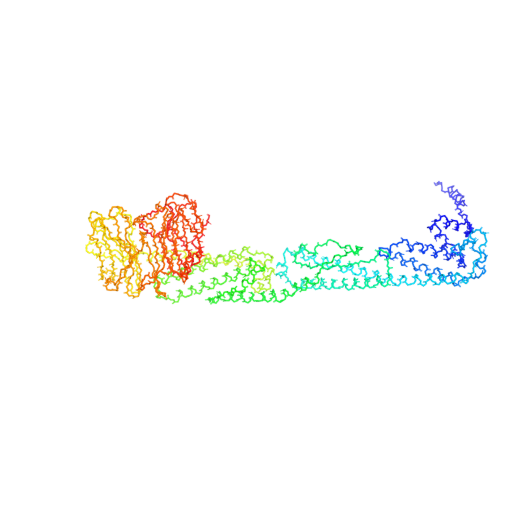 1 335 ? -22.547 14.589 7.073 1.00 94.25 335 GLN A O 1
ATOM 2831 N N . GLU A 1 336 ? -20.590 13.597 7.542 1.00 93.19 336 GLU A N 1
ATOM 2832 C CA . GLU A 1 336 ? -20.958 13.231 8.914 1.00 93.19 336 GLU A CA 1
ATOM 2833 C C . GLU A 1 336 ? -21.281 14.476 9.756 1.00 93.19 336 GLU A C 1
ATOM 2835 O O . GLU A 1 336 ? -22.251 14.488 10.514 1.00 93.19 336 GLU A O 1
ATOM 2840 N N . LYS A 1 337 ? -20.535 15.572 9.555 1.00 92.25 337 LYS A N 1
ATOM 2841 C CA . LYS A 1 337 ? -20.781 16.855 10.232 1.00 92.25 337 LYS A CA 1
ATOM 2842 C C . LYS A 1 337 ? -22.123 17.458 9.819 1.00 92.25 337 LYS A C 1
ATOM 2844 O O . LYS A 1 337 ? -22.821 18.036 10.647 1.00 92.25 337 LYS A O 1
ATOM 2849 N N . GLN A 1 338 ? -22.491 17.328 8.544 1.00 91.38 338 GLN A N 1
ATOM 2850 C CA . GLN A 1 338 ? -23.783 17.785 8.041 1.00 91.38 338 GLN A CA 1
ATOM 2851 C C . GLN A 1 338 ? -24.940 16.958 8.612 1.00 91.38 338 GLN A C 1
ATOM 2853 O O . GLN A 1 338 ? -25.943 17.543 9.011 1.00 91.38 338 GLN A O 1
ATOM 2858 N N . LEU A 1 339 ? -24.798 15.631 8.685 1.00 88.88 339 LEU A N 1
ATOM 2859 C CA . LEU A 1 339 ? -25.808 14.754 9.288 1.00 88.88 339 LEU A CA 1
ATOM 2860 C C . LEU A 1 339 ? -26.042 15.111 10.760 1.00 88.88 339 LEU A C 1
ATOM 2862 O O . LEU A 1 339 ? -27.184 15.315 11.164 1.00 88.88 339 LEU A O 1
ATOM 2866 N N . LEU A 1 340 ? -24.960 15.306 11.521 1.00 87.69 340 LEU A N 1
ATOM 2867 C CA . LEU A 1 340 ? -25.030 15.719 12.924 1.00 87.69 340 LEU A CA 1
ATOM 2868 C C . LEU A 1 340 ? -25.758 17.062 13.120 1.00 87.69 340 LEU A C 1
ATOM 2870 O O . LEU A 1 340 ? -26.420 17.254 14.133 1.00 87.69 340 LEU A O 1
ATOM 2874 N N . ALA A 1 341 ? -25.653 17.990 12.164 1.00 86.38 341 ALA A N 1
ATOM 2875 C CA . ALA A 1 341 ? -26.314 19.293 12.242 1.00 86.38 341 ALA A CA 1
ATOM 2876 C C . ALA A 1 341 ? -27.819 19.251 11.913 1.00 86.38 341 ALA A C 1
ATOM 2878 O O . ALA A 1 341 ? -28.556 20.138 12.338 1.00 86.38 341 ALA A O 1
ATOM 2879 N N . ILE A 1 342 ? -28.273 18.263 11.133 1.00 87.62 342 ILE A N 1
ATOM 2880 C CA . ILE A 1 342 ? -29.680 18.123 10.716 1.00 87.62 342 ILE A CA 1
ATOM 2881 C C . ILE A 1 342 ? -30.479 17.308 11.745 1.00 87.62 342 ILE A C 1
ATOM 2883 O O . ILE A 1 342 ? -31.661 17.568 11.966 1.00 87.62 342 ILE A O 1
ATOM 2887 N N . GLU A 1 343 ? -29.849 16.323 12.386 1.00 83.12 343 GLU A N 1
ATOM 2888 C CA . GLU A 1 343 ? -30.503 15.406 13.321 1.00 83.12 343 GLU A CA 1
ATOM 2889 C C . GLU A 1 343 ? -30.630 16.036 14.730 1.00 83.12 343 GLU A C 1
ATOM 2891 O O . GLU A 1 343 ? -29.736 15.924 15.565 1.00 83.12 343 GLU A O 1
ATOM 2896 N N . SER A 1 344 ? -31.759 16.695 15.028 1.00 72.00 344 SER A N 1
ATOM 2897 C CA . SER A 1 344 ? -31.957 17.419 16.302 1.00 72.00 344 SER A CA 1
ATOM 2898 C C . SER A 1 344 ? -32.260 16.535 17.524 1.00 72.00 344 SER A C 1
ATOM 2900 O O . SER A 1 344 ? -32.140 17.003 18.653 1.00 72.00 344 SER A O 1
ATOM 2902 N N . ASN A 1 345 ? -32.654 15.271 17.319 1.00 80.38 345 ASN A N 1
ATOM 2903 C CA . ASN A 1 345 ? -33.173 14.377 18.369 1.00 80.38 345 ASN A CA 1
ATOM 2904 C C . ASN A 1 345 ? -32.333 13.100 18.551 1.00 80.38 345 ASN A C 1
ATOM 2906 O O . ASN A 1 345 ? -32.875 12.036 18.847 1.00 80.38 345 ASN A O 1
ATOM 2910 N N . LEU A 1 346 ? -31.016 13.183 18.359 1.00 82.62 346 LEU A N 1
ATOM 2911 C CA . LEU A 1 346 ? -30.131 12.036 18.563 1.00 82.62 346 LEU A CA 1
ATOM 2912 C C . LEU A 1 346 ? -30.014 11.680 20.046 1.00 82.62 346 LEU A C 1
ATOM 2914 O O . LEU A 1 346 ? -29.781 12.553 20.888 1.00 82.62 346 LEU A O 1
ATOM 2918 N N . SER A 1 347 ? -30.094 10.389 20.360 1.00 82.50 347 SER A N 1
ATOM 2919 C CA . SER A 1 347 ? -29.742 9.871 21.682 1.00 82.50 347 SER A CA 1
ATOM 2920 C C . SER A 1 347 ? -28.267 10.145 22.002 1.00 82.50 347 SER A C 1
ATOM 2922 O O . SER A 1 347 ? -27.434 10.279 21.105 1.00 82.50 347 SER A O 1
ATOM 2924 N N . ALA A 1 348 ? -27.895 10.167 23.287 1.00 81.62 348 ALA A N 1
ATOM 2925 C CA . ALA A 1 348 ? -26.499 10.376 23.694 1.00 81.62 348 ALA A CA 1
ATOM 2926 C C . ALA A 1 348 ? -25.527 9.366 23.046 1.00 81.62 348 ALA A C 1
ATOM 2928 O O . ALA A 1 348 ? -24.390 9.710 22.729 1.00 81.62 348 ALA A O 1
ATOM 2929 N N . ARG A 1 349 ? -25.982 8.127 22.810 1.00 82.81 349 ARG A N 1
ATOM 2930 C CA . ARG A 1 349 ? -25.192 7.081 22.145 1.00 82.81 349 ARG A CA 1
ATOM 2931 C C . ARG A 1 349 ? -24.979 7.385 20.663 1.00 82.81 349 ARG A C 1
ATOM 2933 O O . ARG A 1 349 ? -23.861 7.239 20.180 1.00 82.81 349 ARG A O 1
ATOM 2940 N N . GLU A 1 350 ? -26.023 7.812 19.959 1.00 86.69 350 GLU A N 1
ATOM 2941 C CA . GLU A 1 350 ? -25.925 8.187 18.544 1.00 86.69 350 GLU A CA 1
ATOM 2942 C C . GLU A 1 350 ? -25.073 9.444 18.368 1.00 86.69 350 GLU A C 1
ATOM 2944 O O . GLU A 1 350 ? -24.181 9.455 17.525 1.00 86.69 350 GLU A O 1
ATOM 2949 N N . GLN A 1 351 ? -25.267 10.467 19.211 1.00 86.69 351 GLN A N 1
ATOM 2950 C CA . GLN A 1 351 ? -24.412 11.658 19.216 1.00 86.69 351 GLN A CA 1
ATOM 2951 C C . GLN A 1 351 ? -22.948 11.264 19.393 1.00 86.69 351 GLN A C 1
ATOM 2953 O O . GLN A 1 351 ? -22.102 11.647 18.587 1.00 86.69 351 GLN A O 1
ATOM 2958 N N . PHE A 1 352 ? -22.650 10.446 20.405 1.00 88.31 352 PHE A N 1
ATOM 2959 C CA . PHE A 1 352 ? -21.298 9.963 20.634 1.00 88.31 352 PHE A CA 1
ATOM 2960 C C . PHE A 1 352 ? -20.738 9.209 19.424 1.00 88.31 352 PHE A C 1
ATOM 2962 O O . PHE A 1 352 ? -19.637 9.517 18.983 1.00 88.31 352 PHE A O 1
ATOM 2969 N N . GLN A 1 353 ? -21.509 8.301 18.821 1.00 91.06 353 GLN A N 1
ATOM 2970 C CA . GLN A 1 353 ? -21.107 7.597 17.603 1.00 91.06 353 GLN A CA 1
ATOM 2971 C C . GLN A 1 353 ? -20.754 8.553 16.454 1.00 91.06 353 GLN A C 1
ATOM 2973 O O . GLN A 1 353 ? -19.722 8.362 15.806 1.00 91.06 353 GLN A O 1
ATOM 2978 N N . ARG A 1 354 ? -21.563 9.593 16.219 1.00 91.31 354 ARG A N 1
ATOM 2979 C CA . ARG A 1 354 ? -21.301 10.618 15.194 1.00 91.31 354 ARG A CA 1
ATOM 2980 C C . ARG A 1 354 ? -20.011 11.393 15.487 1.00 91.31 354 ARG A C 1
ATOM 2982 O O . ARG A 1 354 ? -19.158 11.515 14.610 1.00 91.31 354 ARG A O 1
ATOM 2989 N N . PHE A 1 355 ? -19.819 11.862 16.724 1.00 91.44 355 PHE A N 1
ATOM 2990 C CA . PHE A 1 355 ? -18.587 12.550 17.138 1.00 91.44 355 PHE A CA 1
ATOM 2991 C C . PHE A 1 355 ? -17.348 11.652 17.007 1.00 91.44 355 PHE A C 1
ATOM 2993 O O . PHE A 1 355 ? -16.300 12.096 16.534 1.00 91.44 355 PHE A O 1
ATOM 3000 N N . SER A 1 356 ? -17.467 10.372 17.351 1.00 92.38 356 SER A N 1
ATOM 3001 C CA . SER A 1 356 ? -16.400 9.384 17.190 1.00 92.38 356 SER A CA 1
ATOM 3002 C C . SER A 1 356 ? -16.049 9.123 15.723 1.00 92.38 356 SER A C 1
ATOM 3004 O O . SER A 1 356 ? -14.868 9.008 15.388 1.00 92.38 356 SER A O 1
ATOM 3006 N N . ASN A 1 357 ? -17.044 9.078 14.831 1.00 93.25 357 ASN A N 1
ATOM 3007 C CA . ASN A 1 357 ? -16.818 8.980 13.388 1.00 93.25 357 ASN A CA 1
ATOM 3008 C C . ASN A 1 357 ? -16.136 10.243 12.838 1.00 93.25 357 ASN A C 1
ATOM 3010 O O . ASN A 1 357 ? -15.208 10.133 12.040 1.00 93.25 357 ASN A O 1
ATOM 3014 N N . LEU A 1 358 ? -16.548 11.435 13.285 1.00 93.44 358 LEU A N 1
ATOM 3015 C CA . LEU A 1 358 ? -15.890 12.694 12.924 1.00 93.44 358 LEU A CA 1
ATOM 3016 C C . LEU A 1 358 ? -14.418 12.702 13.338 1.00 93.44 358 LEU A C 1
ATOM 3018 O O . LEU A 1 358 ? -13.560 13.075 12.539 1.00 93.44 358 LEU A O 1
ATOM 3022 N N . LEU A 1 359 ? -14.115 12.246 14.556 1.00 92.62 359 LEU A N 1
ATOM 3023 C CA . LEU A 1 359 ? -12.739 12.117 15.029 1.00 92.62 359 LEU A CA 1
ATOM 3024 C C . LEU A 1 359 ? -11.936 11.134 14.165 1.00 92.62 359 LEU A C 1
ATOM 3026 O O . LEU A 1 359 ? -10.816 11.449 13.775 1.00 92.62 359 LEU A O 1
ATOM 3030 N N . TYR A 1 360 ? -12.516 9.981 13.813 1.00 94.12 360 TYR A N 1
ATOM 3031 C CA . TYR A 1 360 ? -11.889 9.008 12.911 1.00 94.12 360 TYR A CA 1
ATOM 3032 C C . TYR A 1 360 ? -11.552 9.624 11.547 1.00 94.12 360 TYR A C 1
ATOM 3034 O O . TYR A 1 360 ? -10.394 9.608 11.129 1.00 94.12 360 TYR A O 1
ATOM 3042 N N . TYR A 1 361 ? -12.543 10.211 10.872 1.00 94.31 361 TYR A N 1
ATOM 3043 C CA . TYR A 1 361 ? -12.354 10.805 9.549 1.00 94.31 361 TYR A CA 1
ATOM 3044 C C . TYR A 1 361 ? -11.386 11.990 9.580 1.00 94.31 361 TYR A C 1
ATOM 3046 O O . TYR A 1 361 ? -10.546 12.123 8.692 1.00 94.31 361 TYR A O 1
ATOM 3054 N N . GLY A 1 362 ? -11.449 12.817 10.625 1.00 93.69 362 GLY A N 1
ATOM 3055 C CA . GLY A 1 362 ? -10.522 13.925 10.836 1.00 93.69 362 GLY A CA 1
ATOM 3056 C C . GLY A 1 362 ? -9.078 13.457 11.026 1.00 93.69 362 GLY A C 1
ATOM 3057 O O . GLY A 1 362 ? -8.171 13.982 10.379 1.00 93.69 362 GLY A O 1
ATOM 3058 N N . SER A 1 363 ? -8.855 12.431 11.855 1.00 92.06 363 SER A N 1
ATOM 3059 C CA . SER A 1 363 ? -7.530 11.828 12.043 1.00 92.06 363 SER A CA 1
ATOM 3060 C C . SER A 1 363 ? -6.998 11.194 10.758 1.00 92.06 363 SER A C 1
ATOM 3062 O O . SER A 1 363 ? -5.845 11.430 10.400 1.00 92.06 363 SER A O 1
ATOM 3064 N N . LYS A 1 364 ? -7.826 10.447 10.017 1.00 93.25 364 LYS A N 1
ATOM 3065 C CA . LYS A 1 364 ? -7.412 9.827 8.747 1.00 93.25 364 LYS A CA 1
ATOM 3066 C C . LYS A 1 364 ? -7.133 10.853 7.653 1.00 93.25 364 LYS A C 1
ATOM 3068 O O . LYS A 1 364 ? -6.152 10.711 6.925 1.00 93.25 364 LYS A O 1
ATOM 3073 N N . ALA A 1 365 ? -7.905 11.938 7.594 1.00 94.62 365 ALA A N 1
ATOM 3074 C CA . ALA A 1 365 ? -7.584 13.075 6.739 1.00 94.62 365 ALA A CA 1
ATOM 3075 C C . ALA A 1 365 ? -6.231 13.700 7.125 1.00 94.62 365 ALA A C 1
ATOM 3077 O O . ALA A 1 365 ? -5.430 14.005 6.247 1.00 94.62 365 ALA A O 1
ATOM 3078 N N . LYS A 1 366 ? -5.928 13.840 8.423 1.00 93.88 366 LYS A N 1
ATOM 3079 C CA . LYS A 1 366 ? -4.628 14.355 8.888 1.00 93.88 366 LYS A CA 1
ATOM 3080 C C . LYS A 1 366 ? -3.467 13.452 8.480 1.00 93.88 366 LYS A C 1
ATOM 3082 O O . LYS A 1 366 ? -2.481 13.954 7.949 1.00 93.88 366 LYS A O 1
ATOM 3087 N N . GLU A 1 367 ? -3.590 12.143 8.685 1.00 93.25 367 GLU A N 1
ATOM 3088 C CA . GLU A 1 367 ? -2.585 11.160 8.256 1.00 93.25 367 GLU A CA 1
ATOM 3089 C C . GLU A 1 367 ? -2.312 11.266 6.743 1.00 93.25 367 GLU A C 1
ATOM 3091 O O . GLU A 1 367 ? -1.159 11.394 6.326 1.00 93.25 367 GLU A O 1
ATOM 3096 N N . ALA A 1 368 ? -3.367 11.292 5.922 1.00 95.12 368 ALA A N 1
ATOM 3097 C CA . ALA A 1 368 ? -3.253 11.404 4.467 1.00 95.12 368 ALA A CA 1
ATOM 3098 C C . ALA A 1 368 ? -2.692 12.764 4.006 1.00 95.12 368 ALA A C 1
ATOM 3100 O O . ALA A 1 368 ? -1.945 12.829 3.024 1.00 95.12 368 ALA A O 1
ATOM 3101 N N . LEU A 1 369 ? -3.000 13.852 4.722 1.00 96.00 369 LEU A N 1
ATOM 3102 C CA . LEU A 1 369 ? -2.437 15.175 4.453 1.00 96.00 369 LEU A CA 1
ATOM 3103 C C . LEU A 1 369 ? -0.927 15.197 4.713 1.00 96.00 369 LEU A C 1
ATOM 3105 O O . LEU A 1 369 ? -0.173 15.641 3.850 1.00 96.00 369 LEU A O 1
ATOM 3109 N N . VAL A 1 370 ? -0.477 14.662 5.852 1.00 95.19 370 VAL A N 1
ATOM 3110 C CA . VAL A 1 370 ? 0.954 14.554 6.185 1.00 95.19 370 VAL A CA 1
ATOM 3111 C C . VAL A 1 370 ? 1.678 13.667 5.168 1.00 95.19 370 VAL A C 1
ATOM 3113 O O . VAL A 1 370 ? 2.752 14.022 4.681 1.00 95.19 370 VAL A O 1
ATOM 3116 N N . ALA A 1 371 ? 1.075 12.543 4.770 1.00 95.50 371 ALA A N 1
ATOM 3117 C CA . ALA A 1 371 ? 1.614 11.695 3.708 1.00 95.50 371 ALA A CA 1
ATOM 3118 C C . ALA A 1 371 ? 1.717 12.445 2.366 1.00 95.50 371 ALA A C 1
ATOM 3120 O O . ALA A 1 371 ? 2.710 12.305 1.648 1.00 95.50 371 ALA A O 1
ATOM 3121 N N . SER A 1 372 ? 0.729 13.285 2.040 1.00 96.62 372 SER A N 1
ATOM 3122 C CA . SER A 1 372 ? 0.763 14.151 0.857 1.00 96.62 372 SER A CA 1
ATOM 3123 C C . SER A 1 372 ? 1.904 15.163 0.949 1.00 96.62 372 SER A C 1
ATOM 3125 O O . SER A 1 372 ? 2.706 15.238 0.024 1.00 96.62 372 SER A O 1
ATOM 3127 N N . GLN A 1 373 ? 2.038 15.880 2.070 1.00 95.94 373 GLN A N 1
ATOM 3128 C CA . GLN A 1 373 ? 3.118 16.844 2.319 1.00 95.94 373 GLN A CA 1
ATOM 3129 C C . GLN A 1 373 ? 4.505 16.198 2.165 1.00 95.94 373 GLN A C 1
ATOM 3131 O O . GLN A 1 373 ? 5.351 16.732 1.448 1.00 95.94 373 GLN A O 1
ATOM 3136 N N . ASN A 1 374 ? 4.709 15.008 2.739 1.00 95.44 374 ASN A N 1
ATOM 3137 C CA . ASN A 1 374 ? 5.960 14.250 2.622 1.00 95.44 374 ASN A CA 1
ATOM 3138 C C . ASN A 1 374 ? 6.246 13.781 1.185 1.00 95.44 374 ASN A C 1
ATOM 3140 O O . ASN A 1 374 ? 7.403 13.666 0.780 1.00 95.44 374 ASN A O 1
ATOM 3144 N N . ALA A 1 375 ? 5.204 13.507 0.396 1.00 95.25 375 ALA A N 1
ATOM 3145 C CA . ALA A 1 375 ? 5.334 13.110 -1.002 1.00 95.25 375 ALA A CA 1
ATOM 3146 C C . ALA A 1 375 ? 5.526 14.303 -1.964 1.00 95.25 375 ALA A C 1
ATOM 3148 O O . ALA A 1 375 ? 5.854 14.083 -3.134 1.00 95.25 375 ALA A O 1
ATOM 3149 N N . VAL A 1 376 ? 5.345 15.554 -1.518 1.00 94.94 376 VAL A N 1
ATOM 3150 C CA . VAL A 1 376 ? 5.415 16.748 -2.379 1.00 94.94 376 VAL A CA 1
ATOM 3151 C C . VAL A 1 376 ? 6.861 17.133 -2.703 1.00 94.94 376 VAL A C 1
ATOM 3153 O O . VAL A 1 376 ? 7.561 17.804 -1.943 1.00 94.94 376 VAL A O 1
ATOM 3156 N N . ASN A 1 377 ? 7.289 16.787 -3.912 1.00 94.00 377 ASN A N 1
ATOM 3157 C CA . ASN A 1 377 ? 8.540 17.237 -4.518 1.00 94.00 377 ASN A CA 1
ATOM 3158 C C . ASN A 1 377 ? 8.360 17.423 -6.034 1.00 94.00 377 ASN A C 1
ATOM 3160 O O . ASN A 1 377 ? 7.332 17.045 -6.596 1.00 94.00 377 ASN A O 1
ATOM 3164 N N . GLU A 1 378 ? 9.362 18.006 -6.692 1.00 93.06 378 GLU A N 1
ATOM 3165 C CA . GLU A 1 378 ? 9.320 18.314 -8.127 1.00 93.06 378 GLU A CA 1
ATOM 3166 C C . GLU A 1 378 ? 9.051 17.075 -8.990 1.00 93.06 378 GLU A C 1
ATOM 3168 O O . GLU A 1 378 ? 8.163 17.084 -9.840 1.00 93.06 378 GLU A O 1
ATOM 3173 N N . LYS A 1 379 ? 9.747 15.970 -8.710 1.00 91.75 379 LYS A N 1
ATOM 3174 C CA . LYS A 1 379 ? 9.596 14.703 -9.432 1.00 91.75 379 LYS A CA 1
ATOM 3175 C C . LYS A 1 379 ? 8.181 14.137 -9.312 1.00 91.75 379 LYS A C 1
ATOM 3177 O O . LYS A 1 379 ? 7.574 13.772 -10.316 1.00 91.75 379 LYS A O 1
ATOM 3182 N N . ASN A 1 380 ? 7.642 14.071 -8.098 1.00 93.12 380 ASN A N 1
ATOM 3183 C CA . ASN A 1 380 ? 6.301 13.546 -7.849 1.00 93.12 380 ASN A CA 1
ATOM 3184 C C . ASN A 1 380 ? 5.209 14.458 -8.410 1.00 93.12 380 ASN A C 1
ATOM 3186 O O . ASN A 1 380 ? 4.208 13.952 -8.906 1.00 93.12 380 ASN A O 1
ATOM 3190 N N . PHE A 1 381 ? 5.413 15.776 -8.400 1.00 94.00 381 PHE A N 1
ATOM 3191 C CA . PHE A 1 381 ? 4.516 16.702 -9.084 1.00 94.00 381 PHE A CA 1
ATOM 3192 C C . PHE A 1 381 ? 4.544 16.473 -10.598 1.00 94.00 381 PHE A C 1
ATOM 3194 O O . PHE A 1 381 ? 3.487 16.345 -11.209 1.00 94.00 381 PHE A O 1
ATOM 3201 N N . LYS A 1 382 ? 5.736 16.317 -11.195 1.00 92.88 382 LYS A N 1
ATOM 3202 C CA . LYS A 1 382 ? 5.899 16.097 -12.639 1.00 92.88 382 LYS A CA 1
ATOM 3203 C C . LYS A 1 382 ? 5.213 14.818 -13.136 1.00 92.88 382 LYS A C 1
ATOM 3205 O O . LYS A 1 382 ? 4.562 14.853 -14.176 1.00 92.88 382 LYS A O 1
ATOM 3210 N N . LYS A 1 383 ? 5.268 13.712 -12.375 1.00 93.38 383 LYS A N 1
ATOM 3211 C CA . LYS A 1 383 ? 4.554 12.449 -12.701 1.00 93.38 383 LYS A CA 1
ATOM 3212 C C . LYS A 1 383 ? 3.066 12.664 -13.004 1.00 93.38 383 LYS A C 1
ATOM 3214 O O . LYS A 1 383 ? 2.497 11.964 -13.843 1.00 93.38 383 LYS A O 1
ATOM 3219 N N . TYR A 1 384 ? 2.459 13.625 -12.311 1.00 92.69 384 TYR A N 1
ATOM 3220 C CA . TYR A 1 384 ? 1.031 13.921 -12.321 1.00 92.69 384 TYR A CA 1
ATOM 3221 C C . TYR A 1 384 ? 0.767 15.378 -12.728 1.00 92.69 384 TYR A C 1
ATOM 3223 O O . TYR A 1 384 ? -0.229 15.965 -12.323 1.00 92.69 384 TYR A O 1
ATOM 3231 N N . GLN A 1 385 ? 1.658 16.001 -13.500 1.00 90.38 385 GLN A N 1
ATOM 3232 C CA . GLN A 1 385 ? 1.564 17.436 -13.764 1.00 90.38 385 GLN A CA 1
ATOM 3233 C C . GLN A 1 385 ? 0.259 17.806 -14.467 1.00 90.38 385 GLN A C 1
ATOM 3235 O O . GLN A 1 385 ? -0.409 18.738 -14.038 1.00 90.38 385 GLN A O 1
ATOM 3240 N N . GLU A 1 386 ? -0.126 17.053 -15.499 1.00 86.31 386 GLU A N 1
ATOM 3241 C CA . GLU A 1 386 ? -1.347 17.314 -16.270 1.00 86.31 386 GLU A CA 1
ATOM 3242 C C . GLU A 1 386 ? -2.600 17.314 -15.385 1.00 86.31 386 GLU A C 1
ATOM 3244 O O . GLU A 1 386 ? -3.427 18.210 -15.504 1.00 86.31 386 GLU A O 1
ATOM 3249 N N . LEU A 1 387 ? -2.709 16.362 -14.449 1.00 89.31 387 LEU A N 1
ATOM 3250 C CA . LEU A 1 387 ? -3.875 16.265 -13.565 1.00 89.31 387 LEU A CA 1
ATOM 3251 C C . LEU A 1 387 ? -3.820 17.267 -12.405 1.00 89.31 387 LEU A C 1
ATOM 3253 O O . LEU A 1 387 ? -4.853 17.770 -11.974 1.00 89.31 387 LEU A O 1
ATOM 3257 N N . LEU A 1 388 ? -2.627 17.552 -11.869 1.00 92.19 388 LEU A N 1
ATOM 3258 C CA . LEU A 1 388 ? -2.478 18.472 -10.742 1.00 92.19 388 LEU A CA 1
ATOM 3259 C C . LEU A 1 388 ? -2.633 19.924 -11.193 1.00 92.19 388 LEU A C 1
ATOM 3261 O O . LEU A 1 388 ? -3.188 20.714 -10.435 1.00 92.19 388 LEU A O 1
ATOM 3265 N N . ALA A 1 389 ? -2.206 20.260 -12.414 1.00 87.88 389 ALA A N 1
ATOM 3266 C CA . ALA A 1 389 ? -2.276 21.609 -12.972 1.00 87.88 389 ALA A CA 1
ATOM 3267 C C . ALA A 1 389 ? -3.710 22.151 -13.091 1.00 87.88 389 ALA A C 1
ATOM 3269 O O . ALA A 1 389 ? -3.894 23.365 -13.037 1.00 87.88 389 ALA A O 1
ATOM 3270 N N . GLU A 1 390 ? -4.724 21.280 -13.186 1.00 87.69 390 GLU A N 1
ATOM 3271 C CA . GLU A 1 390 ? -6.137 21.689 -13.199 1.00 87.69 390 GLU A CA 1
ATOM 3272 C C . GLU A 1 390 ? -6.561 22.408 -11.907 1.00 87.69 390 GLU A C 1
ATOM 3274 O O . GLU A 1 390 ? -7.430 23.278 -11.941 1.00 87.69 390 GLU A O 1
ATOM 3279 N N . ARG A 1 391 ? -5.957 22.054 -10.762 1.00 89.56 391 ARG A N 1
ATOM 3280 C CA . ARG A 1 391 ? -6.295 22.617 -9.440 1.00 89.56 391 ARG A CA 1
ATOM 3281 C C . ARG A 1 391 ? -5.153 23.418 -8.825 1.00 89.56 391 ARG A C 1
ATOM 3283 O O . ARG A 1 391 ? -5.382 24.453 -8.207 1.00 89.56 391 ARG A O 1
ATOM 3290 N N . TYR A 1 392 ? -3.928 22.936 -8.982 1.00 92.75 392 TYR A N 1
ATOM 3291 C CA . TYR A 1 392 ? -2.715 23.523 -8.436 1.00 92.75 392 TYR A CA 1
ATOM 3292 C C . TYR A 1 392 ? -1.866 24.032 -9.594 1.00 92.75 392 TYR A C 1
ATOM 3294 O O . TYR A 1 392 ? -1.140 23.274 -10.231 1.00 92.75 392 TYR A O 1
ATOM 3302 N N . THR A 1 393 ? -1.929 25.335 -9.852 1.00 89.75 393 THR A N 1
ATOM 3303 C CA . THR A 1 393 ? -1.214 25.982 -10.967 1.00 89.75 393 THR A CA 1
ATOM 3304 C C . THR A 1 393 ? 0.301 25.745 -10.952 1.00 89.75 393 THR A C 1
ATOM 3306 O O . THR A 1 393 ? 0.961 25.875 -11.979 1.00 89.75 393 THR A O 1
ATOM 3309 N N . SER A 1 394 ? 0.875 25.399 -9.795 1.00 94.50 394 SER A N 1
ATOM 3310 C CA . SER A 1 394 ? 2.287 25.055 -9.629 1.00 94.50 394 SER A CA 1
ATOM 3311 C C . SER A 1 394 ? 2.522 24.176 -8.395 1.00 94.50 394 SER A C 1
ATOM 3313 O O . SER A 1 394 ? 1.662 24.063 -7.518 1.00 94.50 394 SER A O 1
ATOM 3315 N N . LEU A 1 395 ? 3.737 23.625 -8.271 1.00 95.25 395 LEU A N 1
ATOM 3316 C CA . LEU A 1 395 ? 4.202 22.947 -7.054 1.00 95.25 395 LEU A CA 1
ATOM 3317 C C . LEU A 1 395 ? 4.080 23.842 -5.807 1.00 95.25 395 LEU A C 1
ATOM 3319 O O . LEU A 1 395 ? 3.710 23.366 -4.735 1.00 95.25 395 LEU A O 1
ATOM 3323 N N . ASN A 1 396 ? 4.364 25.140 -5.944 1.00 95.75 396 ASN A N 1
ATOM 3324 C CA . ASN A 1 396 ? 4.242 26.095 -4.842 1.00 95.75 396 ASN A CA 1
ATOM 3325 C C . ASN A 1 396 ? 2.777 26.324 -4.455 1.00 95.75 396 ASN A C 1
ATOM 3327 O O . ASN A 1 396 ? 2.471 26.359 -3.265 1.00 95.75 396 ASN A O 1
ATOM 3331 N N . ALA A 1 397 ? 1.872 26.399 -5.437 1.00 96.38 397 ALA A N 1
ATOM 3332 C CA . ALA A 1 397 ? 0.436 26.485 -5.178 1.00 96.38 397 ALA A CA 1
ATOM 3333 C C . ALA A 1 397 ? -0.071 25.238 -4.435 1.00 96.38 397 ALA A C 1
ATOM 3335 O O . ALA A 1 397 ? -0.786 25.373 -3.447 1.00 96.38 397 ALA A O 1
ATOM 3336 N N . LEU A 1 398 ? 0.369 24.036 -4.836 1.00 96.75 398 LEU A N 1
ATOM 3337 C CA . LEU A 1 398 ? 0.053 22.799 -4.116 1.00 96.75 398 LEU A CA 1
ATOM 3338 C C . LEU A 1 398 ? 0.529 22.858 -2.659 1.00 96.75 398 LEU A C 1
ATOM 3340 O O . LEU A 1 398 ? -0.256 22.593 -1.754 1.00 96.75 398 LEU A O 1
ATOM 3344 N N . ARG A 1 399 ? 1.791 23.238 -2.418 1.00 96.69 399 ARG A N 1
ATOM 3345 C CA . ARG A 1 399 ? 2.337 23.373 -1.054 1.00 96.69 399 ARG A CA 1
ATOM 3346 C C . ARG A 1 399 ? 1.516 24.343 -0.209 1.00 96.69 399 ARG A C 1
ATOM 3348 O O . ARG A 1 399 ? 1.151 24.003 0.910 1.00 96.69 399 ARG A O 1
ATOM 3355 N N . GLN A 1 400 ? 1.181 25.506 -0.764 1.00 96.31 400 GLN A N 1
ATOM 3356 C CA . GLN A 1 400 ? 0.364 26.503 -0.079 1.00 96.31 400 GLN A CA 1
ATOM 3357 C C . GLN A 1 400 ? -1.031 25.964 0.258 1.00 96.31 400 GLN A C 1
ATOM 3359 O O . GLN A 1 400 ? -1.493 26.150 1.383 1.00 96.31 400 GLN A O 1
ATOM 3364 N N . THR A 1 401 ? -1.691 25.267 -0.674 1.00 96.12 401 THR A N 1
ATOM 3365 C CA . THR A 1 401 ? -2.990 24.645 -0.397 1.00 96.12 401 THR A CA 1
ATOM 3366 C C . THR A 1 401 ? -2.877 23.594 0.702 1.00 96.12 401 THR A C 1
ATOM 3368 O O . THR A 1 401 ? -3.687 23.606 1.618 1.00 96.12 401 THR A O 1
ATOM 3371 N N . LEU A 1 402 ? -1.859 22.728 0.683 1.00 96.56 402 LEU A N 1
ATOM 3372 C CA . LEU A 1 402 ? -1.675 21.726 1.740 1.00 96.56 402 LEU A CA 1
ATOM 3373 C C . LEU A 1 402 ? -1.454 22.366 3.119 1.00 96.56 402 LEU A C 1
ATOM 3375 O O . LEU A 1 402 ? -1.986 21.865 4.105 1.00 96.56 402 LEU A O 1
ATOM 3379 N N . SER A 1 403 ? -0.738 23.491 3.200 1.00 95.81 403 SER A N 1
ATOM 3380 C CA . SER A 1 403 ? -0.602 24.254 4.449 1.00 95.81 403 SER A CA 1
ATOM 3381 C C . SER A 1 403 ? -1.924 24.881 4.909 1.00 95.81 403 SER A C 1
ATOM 3383 O O . SER A 1 403 ? -2.219 24.889 6.099 1.00 95.81 403 SER A O 1
ATOM 3385 N N . GLN A 1 404 ? -2.758 25.378 3.991 1.00 95.69 404 GLN A N 1
ATOM 3386 C CA . GLN A 1 404 ? -4.101 25.871 4.335 1.00 95.69 404 GLN A CA 1
ATOM 3387 C C . GLN A 1 404 ? -5.004 24.743 4.846 1.00 95.69 404 GLN A C 1
ATOM 3389 O O . GLN A 1 404 ? -5.773 24.930 5.788 1.00 95.69 404 GLN A O 1
ATOM 3394 N N . GLU A 1 405 ? -4.888 23.560 4.250 1.00 95.06 405 GLU A N 1
ATOM 3395 C CA . GLU A 1 405 ? -5.628 22.378 4.679 1.00 95.06 405 GLU A CA 1
ATOM 3396 C C . GLU A 1 405 ? -5.193 21.884 6.066 1.00 95.06 405 GLU A C 1
ATOM 3398 O O . GLU A 1 405 ? -6.024 21.418 6.844 1.00 95.06 405 GLU A O 1
ATOM 3403 N N . GLU A 1 406 ? -3.921 22.047 6.424 1.00 94.56 406 GLU A N 1
ATOM 3404 C CA . GLU A 1 406 ? -3.412 21.749 7.767 1.00 94.56 406 GLU A CA 1
ATOM 3405 C C . GLU A 1 406 ? -4.003 22.686 8.830 1.00 94.56 406 GLU A C 1
ATOM 3407 O O . GLU A 1 406 ? -4.382 22.245 9.923 1.00 94.56 406 GLU A O 1
ATOM 3412 N N . VAL A 1 407 ? -4.157 23.971 8.490 1.00 94.44 407 VAL A N 1
ATOM 3413 C CA . VAL A 1 407 ? -4.856 24.948 9.337 1.00 94.44 407 VAL A CA 1
ATOM 3414 C C . VAL A 1 407 ? -6.318 24.539 9.522 1.00 94.44 407 VAL A C 1
ATOM 3416 O O . VAL A 1 407 ? -6.799 24.523 10.655 1.00 94.44 407 VAL A O 1
ATOM 3419 N N . TRP A 1 408 ? -7.005 24.136 8.447 1.00 92.94 408 TRP A N 1
ATOM 3420 C CA . TRP A 1 408 ? -8.385 23.641 8.521 1.00 92.94 408 TRP A CA 1
ATOM 3421 C C . TRP A 1 408 ? -8.510 22.416 9.439 1.00 92.94 408 TRP A C 1
ATOM 3423 O O . TRP A 1 408 ? -9.361 22.413 10.327 1.00 92.94 408 TRP A O 1
ATOM 3433 N N . ILE A 1 409 ? -7.639 21.407 9.294 1.00 90.94 409 ILE A N 1
ATOM 3434 C CA . ILE A 1 409 ? -7.634 20.229 10.181 1.00 90.94 409 ILE A CA 1
ATOM 3435 C C . ILE A 1 409 ? -7.454 20.650 11.637 1.00 90.94 409 ILE A C 1
ATOM 3437 O O . ILE A 1 409 ? -8.158 20.155 12.514 1.00 90.94 409 ILE A O 1
ATOM 3441 N N . SER A 1 410 ? -6.519 21.558 11.907 1.00 89.19 410 SER A N 1
ATOM 3442 C CA . SER A 1 410 ? -6.240 21.998 13.273 1.00 89.19 410 SER A CA 1
ATOM 3443 C C . SER A 1 410 ? -7.440 22.720 13.890 1.00 89.19 410 SER A C 1
ATOM 3445 O O . SER A 1 410 ? -7.768 22.473 15.046 1.00 89.19 410 SER A O 1
ATOM 3447 N N . GLN A 1 411 ? -8.142 23.543 13.111 1.00 91.19 411 GLN A N 1
ATOM 3448 C CA . GLN A 1 411 ? -9.335 24.266 13.559 1.00 91.19 411 GLN A CA 1
ATOM 3449 C C . GLN A 1 411 ? -10.554 23.358 13.765 1.00 91.19 411 GLN A C 1
ATOM 3451 O O . GLN A 1 411 ? -11.354 23.611 14.658 1.00 91.19 411 GLN A O 1
ATOM 3456 N N . GLU A 1 412 ? -10.705 22.308 12.958 1.00 88.31 412 GLU A N 1
ATOM 3457 C CA . GLU A 1 412 ? -11.932 21.502 12.924 1.00 88.31 412 GLU A CA 1
ATOM 3458 C C . GLU A 1 412 ? -11.824 20.181 13.689 1.00 88.31 412 GLU A C 1
ATOM 3460 O O . GLU A 1 412 ? -12.810 19.711 14.253 1.00 88.31 412 GLU A O 1
ATOM 3465 N N . VAL A 1 413 ? -10.640 19.564 13.723 1.00 82.75 413 VAL A N 1
ATOM 3466 C CA . VAL A 1 413 ? -10.435 18.237 14.324 1.00 82.75 413 VAL A CA 1
ATOM 3467 C C . VAL A 1 413 ? -9.946 18.336 15.766 1.00 82.75 413 VAL A C 1
ATOM 3469 O O . VAL A 1 413 ? -10.331 17.508 16.591 1.00 82.75 413 VAL A O 1
ATOM 3472 N N . GLN A 1 414 ? -9.142 19.348 16.120 1.00 79.31 414 GLN A N 1
ATOM 3473 C CA . GLN A 1 414 ? -8.682 19.488 17.508 1.00 79.31 414 GLN A CA 1
ATOM 3474 C C . GLN A 1 414 ? -9.829 19.709 18.505 1.00 79.31 414 GLN A C 1
ATOM 3476 O O . GLN A 1 414 ? -9.817 19.035 19.536 1.00 79.31 414 GLN A O 1
ATOM 3481 N N . PRO A 1 415 ? -10.848 20.554 18.239 1.00 85.88 415 PRO A N 1
ATOM 3482 C CA . PRO A 1 415 ? -11.957 20.726 19.179 1.00 85.88 415 PRO A CA 1
ATOM 3483 C C . PRO A 1 415 ? -12.750 19.436 19.425 1.00 85.88 415 PRO A C 1
ATOM 3485 O O . PRO A 1 415 ? -13.157 19.186 20.558 1.00 85.88 415 PRO A O 1
ATOM 3488 N N . LEU A 1 416 ? -12.863 18.557 18.418 1.00 85.94 416 LEU A N 1
ATOM 3489 C CA . LEU A 1 416 ? -13.594 17.287 18.534 1.00 85.94 416 LEU A CA 1
ATOM 3490 C C . LEU A 1 416 ? -13.032 16.363 19.612 1.00 85.94 416 LEU A C 1
ATOM 3492 O O . LEU A 1 416 ? -13.765 15.558 20.173 1.00 85.94 416 LEU A O 1
ATOM 3496 N N . THR A 1 417 ? -11.743 16.479 19.930 1.00 81.62 417 THR A N 1
ATOM 3497 C CA . THR A 1 417 ? -11.143 15.771 21.069 1.00 81.62 417 THR A CA 1
ATOM 3498 C C . THR A 1 417 ? -11.890 16.074 22.362 1.00 81.62 417 THR A C 1
ATOM 3500 O O . THR A 1 417 ? -12.211 15.162 23.123 1.00 81.62 417 THR A O 1
ATOM 3503 N N . ARG A 1 418 ? -12.159 17.358 22.610 1.00 83.06 418 ARG A N 1
ATOM 3504 C CA . ARG A 1 418 ? -12.876 17.800 23.802 1.00 83.06 418 ARG A CA 1
ATOM 3505 C C . ARG A 1 418 ? -14.317 17.315 23.748 1.00 83.06 418 ARG A C 1
ATOM 3507 O O . ARG A 1 418 ? -14.760 16.689 24.702 1.00 83.06 418 ARG A O 1
ATOM 3514 N N . ASP A 1 419 ? -14.984 17.495 22.610 1.00 85.75 419 ASP A N 1
ATOM 3515 C CA . ASP A 1 419 ? -16.380 17.084 22.442 1.00 85.75 419 ASP A CA 1
ATOM 3516 C C . ASP A 1 419 ? -16.563 15.578 22.681 1.00 85.75 419 ASP A C 1
ATOM 3518 O O . ASP A 1 419 ? -17.441 15.172 23.437 1.00 85.75 419 ASP A O 1
ATOM 3522 N N . VAL A 1 420 ? -15.699 14.731 22.108 1.00 88.75 420 VAL A N 1
ATOM 3523 C CA . VAL A 1 420 ? -15.738 13.273 22.311 1.00 88.75 420 VAL A CA 1
ATOM 3524 C C . VAL A 1 420 ? -15.525 12.928 23.786 1.00 88.75 420 VAL A C 1
ATOM 3526 O O . VAL A 1 420 ? -16.260 12.100 24.323 1.00 88.75 420 VAL A O 1
ATOM 3529 N N . LYS A 1 421 ? -14.561 13.560 24.467 1.00 86.44 421 LYS A N 1
ATOM 3530 C CA . LYS A 1 421 ? -14.330 13.342 25.905 1.00 86.44 421 LYS A CA 1
ATOM 3531 C C . LYS A 1 421 ? -15.528 13.779 26.754 1.00 86.44 421 LYS A C 1
ATOM 3533 O O . LYS A 1 421 ? -15.922 13.047 27.662 1.00 86.44 421 LYS A O 1
ATOM 3538 N N . ASP A 1 422 ? -16.150 14.907 26.432 1.00 84.62 422 ASP A N 1
ATOM 3539 C CA . ASP A 1 422 ? -17.348 15.390 27.122 1.00 84.62 422 ASP A CA 1
ATOM 3540 C C . ASP A 1 422 ? -18.533 14.433 26.919 1.00 84.62 422 ASP A C 1
ATOM 3542 O O . ASP A 1 422 ? -19.247 14.118 27.875 1.00 84.62 422 ASP A O 1
ATOM 3546 N N . GLN A 1 423 ? -18.717 13.896 25.707 1.00 86.69 423 GLN A N 1
ATOM 3547 C CA . GLN A 1 423 ? -19.745 12.885 25.436 1.00 86.69 423 GLN A CA 1
ATOM 3548 C C . GLN A 1 423 ? -19.483 11.570 26.180 1.00 86.69 423 GLN A C 1
ATOM 3550 O O . GLN A 1 423 ? -20.414 10.993 26.741 1.00 86.69 423 GLN A O 1
ATOM 3555 N N . ILE A 1 424 ? -18.226 11.115 26.256 1.00 87.00 424 ILE A N 1
ATOM 3556 C CA . ILE A 1 424 ? -17.850 9.949 27.073 1.00 87.00 424 ILE A CA 1
ATOM 3557 C C . ILE A 1 424 ? -18.215 10.200 28.534 1.00 87.00 424 ILE A C 1
ATOM 3559 O O . ILE A 1 424 ? -18.852 9.353 29.154 1.00 87.00 424 ILE A O 1
ATOM 3563 N N . SER A 1 425 ? -17.865 11.371 29.072 1.00 84.06 425 SER A N 1
ATOM 3564 C CA . SER A 1 425 ? -18.196 11.736 30.449 1.00 84.06 425 SER A CA 1
ATOM 3565 C C . SER A 1 425 ? -19.703 11.644 30.706 1.00 84.06 425 SER A C 1
ATOM 3567 O O . SER A 1 425 ? -20.120 10.974 31.651 1.00 84.06 425 SER A O 1
ATOM 3569 N N . ARG A 1 426 ? -20.539 12.194 29.811 1.00 81.75 426 ARG A N 1
ATOM 3570 C CA . ARG A 1 426 ? -22.014 12.116 29.898 1.00 81.75 426 ARG A CA 1
ATOM 3571 C C . ARG A 1 426 ? -22.549 10.685 29.832 1.00 81.75 426 ARG A C 1
ATOM 3573 O O . ARG A 1 426 ? -23.454 10.327 30.585 1.00 81.75 426 ARG A O 1
ATOM 3580 N N . LEU A 1 427 ? -21.987 9.855 28.952 1.00 80.69 427 LEU A N 1
ATOM 3581 C CA . LEU A 1 427 ? -22.368 8.445 28.829 1.00 80.69 427 LEU A CA 1
ATOM 3582 C C . LEU A 1 427 ? -21.997 7.630 30.071 1.00 80.69 427 LEU A C 1
ATOM 3584 O O . LEU A 1 427 ? -22.686 6.667 30.403 1.00 80.69 427 LEU A O 1
ATOM 3588 N N . LEU A 1 428 ? -20.917 8.006 30.755 1.00 78.75 428 LEU A N 1
ATOM 3589 C CA . LEU A 1 428 ? -20.416 7.301 31.931 1.00 78.75 428 LEU A CA 1
ATOM 3590 C C . LEU A 1 428 ? -21.037 7.778 33.256 1.00 78.75 428 LEU A C 1
ATOM 3592 O O . LEU A 1 428 ? -20.985 7.032 34.229 1.00 78.75 428 LEU A O 1
ATOM 3596 N N . THR A 1 429 ? -21.651 8.965 33.310 1.00 67.69 429 THR A N 1
ATOM 3597 C CA . THR A 1 429 ? -22.120 9.608 34.560 1.00 67.69 429 THR A CA 1
ATOM 3598 C C . THR A 1 429 ? -23.580 9.330 34.954 1.00 67.69 429 THR A C 1
ATOM 3600 O O . THR A 1 429 ? -24.069 9.930 35.906 1.00 67.69 429 THR A O 1
ATOM 3603 N N . SER A 1 430 ? -24.302 8.412 34.301 1.00 63.22 430 SER A N 1
ATOM 3604 C CA . SER A 1 430 ? -25.758 8.255 34.522 1.00 63.22 430 SER A CA 1
ATOM 3605 C C . SER A 1 430 ? -26.257 6.810 34.671 1.00 63.22 430 SER A C 1
ATOM 3607 O O . SER A 1 430 ? -27.215 6.388 34.020 1.00 63.22 430 SER A O 1
ATOM 3609 N N . ALA A 1 431 ? -25.643 6.029 35.563 1.00 73.44 431 ALA A N 1
ATOM 3610 C CA . ALA A 1 431 ? -26.251 4.775 36.006 1.00 73.44 431 ALA A CA 1
ATOM 3611 C C . ALA A 1 431 ? -27.255 5.041 37.143 1.00 73.44 431 ALA A C 1
ATOM 3613 O O . ALA A 1 431 ? -26.873 5.651 38.144 1.00 73.44 431 ALA A O 1
ATOM 3614 N N . PRO A 1 432 ? -28.523 4.603 37.033 1.00 80.19 432 PRO A N 1
ATOM 3615 C CA . PRO A 1 432 ? -29.464 4.724 38.137 1.00 80.19 432 PRO A CA 1
ATOM 3616 C C . PRO A 1 432 ? -28.956 3.959 39.364 1.00 80.19 432 PRO A C 1
ATOM 3618 O O . PRO A 1 432 ? -28.516 2.812 39.260 1.00 80.19 432 PRO A O 1
ATOM 3621 N N . ALA A 1 433 ? -29.049 4.596 40.527 1.00 84.56 433 ALA A N 1
ATOM 3622 C CA . ALA A 1 433 ? -28.897 3.944 41.817 1.00 84.56 433 ALA A CA 1
ATOM 3623 C C . ALA A 1 433 ? -30.286 3.634 42.383 1.00 84.56 433 ALA A C 1
ATOM 3625 O O . ALA A 1 433 ? -31.205 4.449 42.299 1.00 84.56 433 ALA A O 1
ATOM 3626 N N . THR A 1 434 ? -30.435 2.446 42.948 1.00 91.00 434 THR A N 1
ATOM 3627 C CA . THR A 1 434 ? -31.641 1.977 43.624 1.00 91.00 434 THR A CA 1
ATOM 3628 C C . THR A 1 434 ? -31.245 1.268 44.918 1.00 91.00 434 THR A C 1
ATOM 3630 O O . THR A 1 434 ? -30.073 1.251 45.303 1.00 91.00 434 THR A O 1
ATOM 3633 N N . SER A 1 435 ? -32.212 0.691 45.616 1.00 90.38 435 SER A N 1
ATOM 3634 C CA . SER A 1 435 ? -31.954 -0.188 46.749 1.00 90.38 435 SER A CA 1
ATOM 3635 C C . SER A 1 435 ? -32.690 -1.507 46.578 1.00 90.38 435 SER A C 1
ATOM 3637 O O . SER A 1 435 ? -33.761 -1.585 45.974 1.00 90.38 435 SER A O 1
ATOM 3639 N N . TYR A 1 436 ? -32.090 -2.565 47.106 1.00 92.25 436 TYR A N 1
ATOM 3640 C CA . TYR A 1 436 ? -32.687 -3.887 47.144 1.00 92.25 436 TYR A CA 1
ATOM 3641 C C . TYR A 1 436 ? -32.305 -4.557 48.464 1.00 92.25 436 TYR A C 1
ATOM 3643 O O . TYR A 1 436 ? -31.127 -4.618 48.817 1.00 92.25 436 TYR A O 1
ATOM 3651 N N . GLU A 1 437 ? -33.310 -5.000 49.227 1.00 90.31 437 GLU A N 1
ATOM 3652 C CA . GLU A 1 437 ? -33.148 -5.487 50.611 1.00 90.31 437 GLU A CA 1
ATOM 3653 C C . GLU A 1 437 ? -32.403 -4.506 51.528 1.00 90.31 437 GLU A C 1
ATOM 3655 O O . GLU A 1 437 ? -31.512 -4.888 52.281 1.00 90.31 437 GLU A O 1
ATOM 3660 N N . ASN A 1 438 ? -32.763 -3.221 51.452 1.00 89.12 438 ASN A N 1
ATOM 3661 C CA . ASN A 1 438 ? -32.154 -2.129 52.224 1.00 89.12 438 ASN A CA 1
ATOM 3662 C C . ASN A 1 438 ? -30.651 -1.907 51.970 1.00 89.12 438 ASN A C 1
ATOM 3664 O O . ASN A 1 438 ? -30.037 -1.092 52.654 1.00 89.12 438 ASN A O 1
ATOM 3668 N N . ALA A 1 439 ? -30.067 -2.571 50.972 1.00 91.25 439 ALA A N 1
ATOM 3669 C CA . ALA A 1 439 ? -28.702 -2.335 50.530 1.00 91.25 439 ALA A CA 1
ATOM 3670 C C . ALA A 1 439 ? -28.699 -1.558 49.198 1.00 91.25 439 ALA A C 1
ATOM 3672 O O . ALA A 1 439 ? -29.565 -1.798 48.347 1.00 91.25 439 ALA A O 1
ATOM 3673 N N . PRO A 1 440 ? -27.756 -0.621 48.994 1.00 91.31 440 PRO A N 1
ATOM 3674 C CA . PRO A 1 440 ? -27.608 0.079 47.723 1.00 91.31 440 PRO A CA 1
ATOM 3675 C C . PRO A 1 440 ? -27.298 -0.889 46.576 1.00 91.31 440 PRO A C 1
ATOM 3677 O O . PRO A 1 440 ? -26.477 -1.791 46.723 1.00 91.31 440 PRO A O 1
ATOM 3680 N N . LEU A 1 441 ? -27.927 -0.665 45.425 1.00 92.62 441 LEU A N 1
ATOM 3681 C CA . LEU A 1 441 ? -27.654 -1.367 44.175 1.00 92.62 441 LEU A CA 1
ATOM 3682 C C . LEU A 1 441 ? -27.557 -0.331 43.053 1.00 92.62 441 LEU A C 1
ATOM 3684 O O . LEU A 1 441 ? -28.492 0.431 42.820 1.00 92.62 441 LEU A O 1
ATOM 3688 N N . THR A 1 442 ? -26.432 -0.293 42.350 1.00 89.44 442 THR A N 1
ATOM 3689 C CA . THR A 1 442 ? -26.215 0.634 41.230 1.00 89.44 442 THR A CA 1
ATOM 3690 C C . THR A 1 442 ? -26.269 -0.105 39.901 1.00 89.44 442 THR A C 1
ATOM 3692 O O . THR A 1 442 ? -25.855 -1.250 39.811 1.00 89.44 442 THR A O 1
ATOM 3695 N N . ALA A 1 443 ? -26.753 0.539 38.844 1.00 88.75 443 ALA A N 1
ATOM 3696 C CA . ALA A 1 443 ? -26.712 -0.009 37.488 1.00 88.75 443 ALA A CA 1
ATOM 3697 C C . ALA A 1 443 ? -25.369 0.251 36.767 1.00 88.75 443 ALA A C 1
ATOM 3699 O O . ALA A 1 443 ? -25.317 0.316 35.538 1.00 88.75 443 ALA A O 1
ATOM 3700 N N . ALA A 1 444 ? -24.290 0.448 37.528 1.00 87.12 444 ALA A N 1
ATOM 3701 C CA . ALA A 1 444 ? -22.917 0.543 37.045 1.00 87.12 444 ALA A CA 1
ATOM 3702 C C . ALA A 1 444 ? -22.082 -0.592 37.637 1.00 87.12 444 ALA A C 1
ATOM 3704 O O . ALA A 1 444 ? -22.286 -0.971 38.786 1.00 87.12 444 ALA A O 1
ATOM 3705 N N . ALA A 1 445 ? -21.104 -1.084 36.879 1.00 87.88 445 ALA A N 1
ATOM 3706 C CA . ALA A 1 445 ? -20.123 -2.019 37.413 1.00 87.88 445 ALA A CA 1
ATOM 3707 C C . ALA A 1 445 ? -19.316 -1.360 38.548 1.00 87.88 445 ALA A C 1
ATOM 3709 O O . ALA A 1 445 ? -18.758 -0.273 38.376 1.00 87.88 445 ALA A O 1
ATOM 3710 N N . THR A 1 446 ? -19.257 -2.031 39.696 1.00 87.81 446 THR A N 1
ATOM 3711 C CA . THR A 1 446 ? -18.543 -1.618 40.917 1.00 87.81 446 THR A CA 1
ATOM 3712 C C . THR A 1 446 ? -17.488 -2.640 41.329 1.00 87.81 446 THR A C 1
ATOM 3714 O O . THR A 1 446 ? -17.085 -2.689 42.491 1.00 87.81 446 THR A O 1
ATOM 3717 N N . TRP A 1 447 ? -17.034 -3.469 40.383 1.00 86.44 447 TRP A N 1
ATOM 3718 C CA . TRP A 1 447 ? -16.026 -4.489 40.648 1.00 86.44 447 TRP A CA 1
ATOM 3719 C C . TRP A 1 447 ? -14.750 -3.854 41.217 1.00 86.44 447 TRP A C 1
ATOM 3721 O O . TRP A 1 447 ? -14.165 -2.941 40.627 1.00 86.44 447 TRP A O 1
ATOM 3731 N N . ARG A 1 448 ? -14.341 -4.347 42.387 1.00 87.75 448 ARG A N 1
ATOM 3732 C CA . ARG A 1 448 ? -13.125 -3.969 43.110 1.00 87.75 448 ARG A CA 1
ATOM 3733 C C . ARG A 1 448 ? -12.562 -5.170 43.899 1.00 87.75 448 ARG A C 1
ATOM 3735 O O . ARG A 1 448 ? -13.227 -6.214 43.920 1.00 87.75 448 ARG A O 1
ATOM 3742 N N . PRO A 1 449 ? -11.354 -5.071 44.488 1.00 87.38 449 PRO A N 1
ATOM 3743 C CA . PRO A 1 449 ? -10.800 -6.113 45.351 1.00 87.38 449 PRO A CA 1
ATOM 3744 C C . PRO A 1 449 ? -11.767 -6.469 46.485 1.00 87.38 449 PRO A C 1
ATOM 3746 O O . PRO A 1 449 ? -12.504 -5.608 46.973 1.00 87.38 449 PRO A O 1
ATOM 3749 N N . LEU A 1 450 ? -11.788 -7.737 46.902 1.00 88.44 450 LEU A N 1
ATOM 3750 C CA . LEU A 1 450 ? -12.754 -8.212 47.896 1.00 88.44 450 LEU A CA 1
ATOM 3751 C C . LEU A 1 450 ? -12.563 -7.530 49.258 1.00 88.44 450 LEU A C 1
ATOM 3753 O O . LEU A 1 450 ? -13.534 -7.305 49.978 1.00 88.44 450 LEU A O 1
ATOM 3757 N N . GLU A 1 451 ? -11.331 -7.155 49.593 1.00 88.56 451 GLU A N 1
ATOM 3758 C CA . GLU A 1 451 ? -10.963 -6.455 50.825 1.00 88.56 451 GLU A CA 1
ATOM 3759 C C . GLU A 1 451 ? -11.709 -5.120 50.977 1.00 88.56 451 GLU A C 1
ATOM 3761 O O . GLU A 1 451 ? -11.951 -4.664 52.093 1.00 88.56 451 GLU A O 1
ATOM 3766 N N . GLU A 1 452 ? -12.124 -4.516 49.860 1.00 89.62 452 GLU A N 1
ATOM 3767 C CA . GLU A 1 452 ? -12.876 -3.260 49.822 1.00 89.62 452 GLU A CA 1
ATOM 3768 C C . GLU A 1 452 ? -14.403 -3.466 49.845 1.00 89.62 452 GLU A C 1
ATOM 3770 O O . GLU A 1 452 ? -15.165 -2.498 49.923 1.00 89.62 452 GLU A O 1
ATOM 3775 N N . VAL A 1 453 ? -14.893 -4.702 49.728 1.00 91.25 453 VAL A N 1
ATOM 3776 C CA . VAL A 1 453 ? -16.330 -5.025 49.679 1.00 91.25 453 VAL A CA 1
ATOM 3777 C C . VAL A 1 453 ? -16.840 -5.311 51.085 1.00 91.25 453 VAL A C 1
ATOM 3779 O O . VAL A 1 453 ? -16.340 -6.213 51.750 1.00 91.25 453 VAL A O 1
ATOM 3782 N N . LYS A 1 454 ? -17.857 -4.587 51.552 1.00 93.31 454 LYS A N 1
ATOM 3783 C CA . LYS A 1 454 ? -18.421 -4.810 52.892 1.00 93.31 454 LYS A CA 1
ATOM 3784 C C . LYS A 1 454 ? -19.371 -6.006 52.907 1.00 93.31 454 LYS A C 1
ATOM 3786 O O . LYS A 1 454 ? -19.992 -6.336 51.899 1.00 93.31 454 LYS A O 1
ATOM 3791 N N . GLU A 1 455 ? -19.524 -6.635 54.070 1.00 94.38 455 GLU A N 1
ATOM 3792 C CA . GLU A 1 455 ? -20.581 -7.628 54.277 1.00 94.38 455 GLU A CA 1
ATOM 3793 C C . GLU A 1 455 ? -21.959 -7.011 53.976 1.00 94.38 455 GLU A C 1
ATOM 3795 O O . GLU A 1 455 ? -22.251 -5.870 54.343 1.00 94.38 455 GLU A O 1
ATOM 3800 N N . GLY A 1 456 ? -22.795 -7.758 53.261 1.00 93.31 456 GLY A N 1
ATOM 3801 C CA . GLY A 1 456 ? -24.123 -7.357 52.817 1.00 93.31 456 GLY A CA 1
ATOM 3802 C C . GLY A 1 456 ? -24.153 -6.479 51.562 1.00 93.31 456 GLY A C 1
ATOM 3803 O O . GLY A 1 456 ? -25.252 -6.237 51.057 1.00 93.31 456 GLY A O 1
ATOM 3804 N N . GLU A 1 457 ? -23.007 -6.030 51.042 1.00 94.06 457 GLU A N 1
ATOM 3805 C CA . GLU A 1 457 ? -22.911 -5.147 49.873 1.00 94.06 457 GLU A CA 1
ATOM 3806 C C . GLU A 1 457 ? -23.121 -5.900 48.551 1.00 94.06 457 GLU A C 1
ATOM 3808 O O . GLU A 1 457 ? -22.570 -6.983 48.342 1.00 94.06 457 GLU A O 1
ATOM 3813 N N . TRP A 1 458 ? -23.898 -5.303 47.640 1.00 94.31 458 TRP A N 1
ATOM 3814 C CA . TRP A 1 458 ? -24.069 -5.785 46.270 1.00 94.31 458 TRP A CA 1
ATOM 3815 C C . TRP A 1 458 ? -22.943 -5.254 45.377 1.00 94.31 458 TRP A C 1
ATOM 3817 O O . TRP A 1 458 ? -22.823 -4.046 45.167 1.00 94.31 458 TRP A O 1
ATOM 3827 N N . VAL A 1 459 ? -22.151 -6.156 44.803 1.00 94.56 459 VAL A N 1
ATOM 3828 C CA . VAL A 1 459 ? -21.106 -5.823 43.831 1.00 94.56 459 VAL A CA 1
ATOM 3829 C C . VAL A 1 459 ? -21.598 -6.185 42.444 1.00 94.56 459 VAL A C 1
ATOM 3831 O O . VAL A 1 459 ? -21.854 -7.352 42.157 1.00 94.56 459 VAL A O 1
ATOM 3834 N N . VAL A 1 460 ? -21.714 -5.185 41.575 1.00 94.75 460 VAL A N 1
ATOM 3835 C CA . VAL A 1 460 ? -22.103 -5.392 40.179 1.00 94.75 460 VAL A CA 1
ATOM 3836 C C . VAL A 1 460 ? -20.847 -5.616 39.354 1.00 94.75 460 VAL A C 1
ATOM 3838 O O . VAL A 1 460 ? -19.960 -4.762 39.307 1.00 94.75 460 VAL A O 1
ATOM 3841 N N . THR A 1 461 ? -20.776 -6.773 38.709 1.00 93.56 461 THR A N 1
ATOM 3842 C CA . THR A 1 461 ? -19.642 -7.178 37.877 1.00 93.56 461 THR A CA 1
ATOM 3843 C C . THR A 1 461 ? -19.777 -6.651 36.453 1.00 93.56 461 THR A C 1
ATOM 3845 O O . THR A 1 461 ? -18.818 -6.105 35.917 1.00 93.56 461 THR A O 1
ATOM 3848 N N . GLU A 1 462 ? -20.981 -6.719 35.883 1.00 93.44 462 GLU A N 1
ATOM 3849 C CA . GLU A 1 462 ? -21.324 -6.210 34.552 1.00 93.44 462 GLU A CA 1
ATOM 3850 C C . GLU A 1 462 ? -22.742 -5.617 34.581 1.00 93.44 462 GLU A C 1
ATOM 3852 O O . GLU A 1 462 ? -23.636 -6.111 35.279 1.00 93.44 462 GLU A O 1
ATOM 3857 N N . ALA A 1 463 ? -22.959 -4.560 33.796 1.00 93.31 463 ALA A N 1
ATOM 3858 C CA . ALA A 1 463 ? -24.272 -3.965 33.579 1.00 93.31 463 ALA A CA 1
ATOM 3859 C C . ALA A 1 463 ? -24.466 -3.617 32.097 1.00 93.31 463 ALA A C 1
ATOM 3861 O O . ALA A 1 463 ? -23.607 -2.971 31.494 1.00 93.31 463 ALA A O 1
ATOM 3862 N N . GLN A 1 464 ? -25.606 -3.992 31.514 1.00 92.44 464 GLN A N 1
ATOM 3863 C CA . GLN A 1 464 ? -25.963 -3.655 30.132 1.00 92.44 464 GLN A CA 1
ATOM 3864 C C . GLN A 1 464 ? -27.351 -3.029 30.045 1.00 92.44 464 GLN A C 1
ATOM 3866 O O . GLN A 1 464 ? -28.268 -3.422 30.760 1.00 92.44 464 GLN A O 1
ATOM 3871 N N . LYS A 1 465 ? -27.506 -2.051 29.149 1.00 90.50 465 LYS A N 1
ATOM 3872 C CA . LYS A 1 465 ? -28.763 -1.334 28.919 1.00 90.50 465 LYS A CA 1
ATOM 3873 C C . LYS A 1 465 ? -29.432 -1.833 27.639 1.00 90.50 465 LYS A C 1
ATOM 3875 O O . LYS A 1 465 ? -28.780 -1.867 26.596 1.00 90.50 465 LYS A O 1
ATOM 3880 N N . ASP A 1 466 ? -30.707 -2.207 27.717 1.00 89.56 466 ASP A N 1
ATOM 3881 C CA . ASP A 1 466 ? -31.503 -2.618 26.557 1.00 89.56 466 ASP A CA 1
ATOM 3882 C C . ASP A 1 466 ? -32.018 -1.411 25.745 1.00 89.56 466 ASP A C 1
ATOM 3884 O O . ASP A 1 466 ? -31.846 -0.250 26.132 1.00 89.56 466 ASP A O 1
ATOM 3888 N N . GLY A 1 467 ? -32.651 -1.675 24.596 1.00 84.06 467 GLY A N 1
ATOM 3889 C CA . GLY A 1 467 ? -33.193 -0.629 23.717 1.00 84.06 467 GLY A CA 1
ATOM 3890 C C . GLY A 1 467 ? -34.351 0.177 24.320 1.00 84.06 467 GLY A C 1
ATOM 3891 O O . GLY A 1 467 ? -34.603 1.293 23.878 1.00 84.06 467 GLY A O 1
ATOM 3892 N N . ALA A 1 468 ? -35.022 -0.349 25.348 1.00 86.12 468 ALA A N 1
ATOM 3893 C CA . ALA A 1 468 ? -36.077 0.343 26.090 1.00 86.12 468 ALA A CA 1
ATOM 3894 C C . ALA A 1 468 ? -35.527 1.147 27.284 1.00 86.12 468 ALA A C 1
ATOM 3896 O O . ALA A 1 468 ? -36.274 1.826 27.984 1.00 86.12 468 ALA A O 1
ATOM 3897 N N . GLY A 1 469 ? -34.217 1.082 27.523 1.00 86.75 469 GLY A N 1
ATOM 3898 C CA . GLY A 1 469 ? -33.538 1.795 28.591 1.00 86.75 469 GLY A CA 1
ATOM 3899 C C . GLY A 1 469 ? -33.514 1.077 29.941 1.00 86.75 469 GLY A C 1
ATOM 3900 O O . GLY A 1 469 ? -33.066 1.680 30.919 1.00 86.75 469 GLY A O 1
ATOM 3901 N N . ASN A 1 470 ? -33.932 -0.189 30.006 1.00 92.31 470 ASN A N 1
ATOM 3902 C CA . ASN A 1 470 ? -33.791 -1.013 31.203 1.00 92.31 470 ASN A CA 1
ATOM 3903 C C . ASN A 1 470 ? -32.347 -1.488 31.351 1.00 92.31 470 ASN A C 1
ATOM 3905 O O . ASN A 1 470 ? -31.676 -1.777 30.362 1.00 92.31 470 ASN A O 1
ATOM 3909 N N . TYR A 1 471 ? -31.889 -1.635 32.587 1.00 93.88 471 TYR A N 1
ATOM 3910 C CA . TYR A 1 471 ? -30.568 -2.160 32.903 1.00 93.88 471 TYR A CA 1
ATOM 3911 C C . TYR A 1 471 ? -30.678 -3.609 33.362 1.00 93.88 471 TYR A C 1
ATOM 3913 O O . TYR A 1 471 ? -31.467 -3.920 34.247 1.00 93.88 471 TYR A O 1
ATOM 3921 N N . TYR A 1 472 ? -29.863 -4.483 32.793 1.00 96.62 472 TYR A N 1
ATOM 3922 C CA . TYR A 1 472 ? -29.616 -5.825 33.298 1.00 96.62 472 TYR A CA 1
ATOM 3923 C C . TYR A 1 472 ? -28.269 -5.804 34.005 1.00 96.62 472 TYR A C 1
ATOM 3925 O O . TYR A 1 472 ? -27.290 -5.292 33.461 1.00 96.62 472 TYR A O 1
ATOM 3933 N N . VAL A 1 473 ? -28.234 -6.327 35.222 1.00 97.00 473 VAL A N 1
ATOM 3934 C CA . VAL A 1 473 ? -27.054 -6.333 36.087 1.00 97.00 473 VAL A CA 1
ATOM 3935 C C . VAL A 1 473 ? -26.779 -7.752 36.554 1.00 97.00 473 VAL A C 1
ATOM 3937 O O . VAL A 1 473 ? -27.715 -8.507 36.817 1.00 97.00 473 VAL A O 1
ATOM 3940 N N . CYS A 1 474 ? -25.510 -8.110 36.689 1.00 97.75 474 CYS A N 1
ATOM 3941 C CA . CYS A 1 474 ? -25.108 -9.334 37.371 1.00 97.75 474 CYS A CA 1
ATOM 3942 C C . CYS A 1 474 ? -23.981 -9.056 38.360 1.00 97.75 474 CYS A C 1
ATOM 3944 O O . CYS A 1 474 ? -23.319 -8.018 38.288 1.00 97.75 474 CYS A O 1
ATOM 3946 N N . GLY A 1 475 ? -23.766 -9.987 39.282 1.00 97.38 475 GLY A N 1
ATOM 3947 C CA . GLY A 1 475 ? -22.668 -9.881 40.224 1.00 97.38 475 GLY A CA 1
ATOM 3948 C C . GLY A 1 475 ? -22.768 -10.833 41.397 1.00 97.38 475 GLY A C 1
ATOM 3949 O O . GLY A 1 475 ? -23.248 -11.965 41.269 1.00 97.38 475 GLY A O 1
ATOM 3950 N N . PHE A 1 476 ? -22.288 -10.364 42.544 1.00 97.06 476 PHE A N 1
ATOM 3951 C CA . PHE A 1 476 ? -22.336 -11.102 43.796 1.00 97.06 476 PHE A CA 1
ATOM 3952 C C . PHE A 1 476 ? -22.600 -10.194 45.002 1.00 97.06 476 PHE A C 1
ATOM 3954 O O . PHE A 1 476 ? -22.381 -8.983 44.957 1.00 97.06 476 PHE A O 1
ATOM 3961 N N . ARG A 1 477 ? -23.049 -10.794 46.100 1.00 96.06 477 ARG A N 1
ATOM 3962 C CA . ARG A 1 477 ? -23.138 -10.179 47.424 1.00 96.06 477 ARG A CA 1
ATOM 3963 C C . ARG A 1 477 ? -22.200 -10.906 48.377 1.00 96.06 477 ARG A C 1
ATOM 3965 O O . ARG A 1 477 ? -22.174 -12.137 48.382 1.00 96.06 477 ARG A O 1
ATOM 3972 N N . ARG A 1 478 ? -21.433 -10.154 49.173 1.00 94.62 478 ARG A N 1
ATOM 3973 C CA . ARG A 1 478 ? -20.602 -10.722 50.246 1.00 94.62 478 ARG A CA 1
ATOM 3974 C C . ARG A 1 478 ? -21.498 -11.027 51.442 1.00 94.62 478 ARG A C 1
ATOM 3976 O O . ARG A 1 478 ? -22.028 -10.111 52.060 1.00 94.62 478 ARG A O 1
ATOM 3983 N N . GLU A 1 479 ? -21.699 -12.298 51.735 1.00 93.69 479 GLU A N 1
ATOM 3984 C CA . GLU A 1 479 ? -22.415 -12.769 52.919 1.00 93.69 479 GLU A CA 1
ATOM 3985 C C . GLU A 1 479 ? -21.453 -12.888 54.115 1.00 93.69 479 GLU A C 1
ATOM 3987 O O . GLU A 1 479 ? -20.243 -12.672 53.992 1.00 93.69 479 GLU A O 1
ATOM 3992 N N . ALA A 1 480 ? -21.987 -13.276 55.275 1.00 90.00 480 ALA A N 1
ATOM 3993 C CA . ALA A 1 480 ? -21.183 -13.653 56.434 1.00 90.00 480 ALA A CA 1
ATOM 3994 C C . ALA A 1 480 ? -20.167 -14.766 56.093 1.00 90.00 480 ALA A C 1
ATOM 3996 O O . ALA A 1 480 ? -20.407 -15.605 55.217 1.00 90.00 480 ALA A O 1
ATOM 3997 N N . ASN A 1 481 ? -19.048 -14.802 56.825 1.00 88.69 481 ASN A N 1
ATOM 3998 C CA . ASN A 1 481 ? -17.922 -15.729 56.612 1.00 88.69 481 ASN A CA 1
ATOM 3999 C C . ASN A 1 481 ? -17.297 -15.640 55.207 1.00 88.69 481 ASN A C 1
ATOM 4001 O O . ASN A 1 481 ? -16.749 -16.621 54.706 1.00 88.69 481 ASN A O 1
ATOM 4005 N N . ASP A 1 482 ? -17.423 -14.480 54.562 1.00 89.38 482 ASP A N 1
ATOM 4006 C CA . ASP A 1 482 ? -16.914 -14.193 53.220 1.00 89.38 482 ASP A CA 1
ATOM 4007 C C . ASP A 1 482 ? -17.464 -15.100 52.110 1.00 89.38 482 ASP A C 1
ATOM 4009 O O . ASP A 1 482 ? -16.933 -15.154 51.002 1.00 89.38 482 ASP A O 1
ATOM 4013 N N . GLN A 1 483 ? -18.575 -15.793 52.366 1.00 94.06 483 GLN A N 1
ATOM 4014 C CA . GLN A 1 483 ? -19.258 -16.547 51.325 1.00 94.06 483 GLN A CA 1
ATOM 4015 C C . GLN A 1 483 ? -19.900 -15.582 50.320 1.00 94.06 483 GLN A C 1
ATOM 4017 O O . GLN A 1 483 ? -20.513 -14.593 50.711 1.00 94.06 483 GLN A O 1
ATOM 4022 N N . LEU A 1 484 ? -19.816 -15.876 49.023 1.00 96.81 484 LEU A N 1
ATOM 4023 C CA . LEU A 1 484 ? -20.483 -15.073 47.994 1.00 96.81 484 LEU A CA 1
ATOM 4024 C C . LEU A 1 484 ? -21.806 -15.715 47.566 1.00 96.81 484 LEU A C 1
ATOM 4026 O O . LEU A 1 484 ? -21.876 -16.932 47.348 1.00 96.81 484 LEU A O 1
ATOM 4030 N N . SER A 1 485 ? -22.843 -14.890 47.419 1.00 96.81 485 SER A N 1
ATOM 4031 C CA . SER A 1 485 ? -24.083 -15.252 46.730 1.00 96.81 485 SER A CA 1
ATOM 4032 C C . SER A 1 485 ? -24.171 -14.513 45.395 1.00 96.81 485 SER A C 1
ATOM 4034 O O . SER A 1 485 ? -23.990 -13.299 45.323 1.00 96.81 485 SER A O 1
ATOM 4036 N N . GLY A 1 486 ? -24.416 -15.243 44.311 1.00 97.50 486 GLY A N 1
ATOM 4037 C CA . GLY A 1 486 ? -24.508 -14.675 42.973 1.00 97.50 486 GLY A CA 1
ATOM 4038 C C . GLY A 1 486 ? -25.873 -14.035 42.737 1.00 97.50 486 GLY A C 1
ATOM 4039 O O . GLY A 1 486 ? -26.879 -14.517 43.260 1.00 97.50 486 GLY A O 1
ATOM 4040 N N . PHE A 1 487 ? -25.936 -12.987 41.915 1.00 97.88 487 PHE A N 1
ATOM 4041 C CA . PHE A 1 487 ? -27.208 -12.437 41.456 1.00 97.88 487 PHE A CA 1
ATOM 4042 C C . PHE A 1 487 ? -27.221 -12.031 39.982 1.00 97.88 487 PHE A C 1
ATOM 4044 O O . PHE A 1 487 ? -26.194 -11.690 39.391 1.00 97.88 487 PHE A O 1
ATOM 4051 N N . VAL A 1 488 ? -28.437 -11.993 39.436 1.00 98.00 488 VAL A N 1
ATOM 4052 C CA . VAL A 1 488 ? -28.785 -11.384 38.148 1.00 98.00 488 VAL A CA 1
ATOM 4053 C C . VAL A 1 488 ? -30.097 -10.636 38.327 1.00 98.00 488 VAL A C 1
ATOM 4055 O O . VAL A 1 488 ? -31.035 -11.170 38.915 1.00 98.00 488 VAL A O 1
ATOM 4058 N N . GLY A 1 489 ? -30.202 -9.414 37.821 1.00 97.12 489 GLY A N 1
ATOM 4059 C CA . GLY A 1 489 ? -31.400 -8.603 37.994 1.00 97.12 489 GLY A CA 1
ATOM 4060 C C . GLY A 1 489 ? -31.677 -7.673 36.830 1.00 97.12 489 GLY A C 1
ATOM 4061 O O . GLY A 1 489 ? -30.792 -7.355 36.036 1.00 97.12 489 GLY A O 1
ATOM 4062 N N . LYS A 1 490 ? -32.921 -7.196 36.770 1.00 96.50 490 LYS A N 1
ATOM 4063 C CA . LYS A 1 490 ? -33.360 -6.146 35.848 1.00 96.50 490 LYS A CA 1
ATOM 4064 C C . LYS A 1 490 ? -33.825 -4.928 36.631 1.00 96.50 490 LYS A C 1
ATOM 4066 O O . LYS A 1 490 ? -34.656 -5.045 37.529 1.00 96.50 490 LYS A O 1
ATOM 4071 N N . ILE A 1 491 ? -33.328 -3.758 36.255 1.00 95.31 491 ILE A N 1
ATOM 4072 C CA . ILE A 1 491 ? -33.692 -2.453 36.797 1.00 95.31 491 ILE A CA 1
ATOM 4073 C C . ILE A 1 491 ? -34.380 -1.655 35.688 1.00 95.31 491 ILE A C 1
ATOM 4075 O O . ILE A 1 491 ? -33.823 -1.466 34.609 1.00 95.31 491 ILE A O 1
ATOM 4079 N N . SER A 1 492 ? -35.585 -1.167 35.952 1.00 93.38 492 SER A N 1
ATOM 4080 C CA . SER A 1 492 ? -36.356 -0.311 35.049 1.00 93.38 492 SER A CA 1
ATOM 4081 C C . SER A 1 492 ? -36.801 0.921 35.818 1.00 93.38 492 SER A C 1
ATOM 4083 O O . SER A 1 492 ? -37.237 0.797 36.961 1.00 93.38 492 SER A O 1
ATOM 4085 N N . GLU A 1 493 ? -36.617 2.108 35.237 1.00 88.88 493 GLU A N 1
ATOM 4086 C CA . GLU A 1 493 ? -37.017 3.382 35.860 1.00 88.88 493 GLU A CA 1
ATOM 4087 C C . GLU A 1 493 ? -36.498 3.552 37.306 1.00 88.88 493 GLU A C 1
ATOM 4089 O O . GLU A 1 493 ? -37.180 4.064 38.192 1.00 88.88 493 GLU A O 1
ATOM 4094 N N . GLY A 1 494 ? -35.279 3.068 37.575 1.00 88.06 494 GLY A N 1
ATOM 4095 C CA . GLY A 1 494 ? -34.662 3.136 38.904 1.00 88.06 494 GLY A CA 1
ATOM 4096 C C . GLY A 1 494 ? -35.240 2.165 39.941 1.00 88.06 494 GLY A C 1
ATOM 4097 O O . GLY A 1 494 ? -34.925 2.288 41.122 1.00 88.06 494 GLY A O 1
ATOM 4098 N N . LYS A 1 495 ? -36.055 1.186 39.537 1.00 92.94 495 LYS A N 1
ATOM 4099 C CA . LYS A 1 495 ? -36.600 0.135 40.409 1.00 92.94 495 LYS A CA 1
ATOM 4100 C C . LYS A 1 495 ? -36.176 -1.247 39.934 1.00 92.94 495 LYS A C 1
ATOM 4102 O O . LYS A 1 495 ? -36.127 -1.512 38.736 1.00 92.94 495 LYS A O 1
ATOM 4107 N N . VAL A 1 496 ? -35.906 -2.147 40.876 1.00 95.56 496 VAL A N 1
ATOM 4108 C CA . VAL A 1 496 ? -35.660 -3.561 40.568 1.00 95.56 496 VAL A CA 1
ATOM 4109 C C . VAL A 1 496 ? -36.976 -4.213 40.139 1.00 95.56 496 VAL A C 1
ATOM 4111 O O . VAL A 1 496 ? -37.906 -4.312 40.934 1.00 95.56 496 VAL A O 1
ATOM 4114 N N . VAL A 1 497 ? -37.052 -4.646 38.881 1.00 95.50 497 VAL A N 1
ATOM 4115 C CA . VAL A 1 497 ? -38.210 -5.348 38.302 1.00 95.50 497 VAL A CA 1
ATOM 4116 C C . VAL A 1 497 ? -38.219 -6.804 38.750 1.00 95.50 497 VAL A C 1
ATOM 4118 O O . VAL A 1 497 ? -39.248 -7.332 39.158 1.00 95.50 497 VAL A O 1
ATOM 4121 N N . TRP A 1 498 ? -37.058 -7.451 38.680 1.00 96.62 498 TRP A N 1
ATOM 4122 C CA . TRP A 1 498 ? -36.842 -8.804 39.176 1.00 96.62 498 TRP A CA 1
ATOM 4123 C C . TRP A 1 498 ? -35.378 -8.994 39.566 1.00 96.62 498 TRP A C 1
ATOM 4125 O O . TRP A 1 498 ? -34.489 -8.303 39.060 1.00 96.62 498 TRP A O 1
ATOM 4135 N N . MET A 1 499 ? -35.144 -9.943 40.470 1.00 96.69 499 MET A N 1
ATOM 4136 C CA . MET A 1 499 ? -33.822 -10.327 40.953 1.00 96.69 499 MET A CA 1
ATOM 4137 C C . MET A 1 499 ? -33.790 -11.842 41.159 1.00 96.69 499 MET A C 1
ATOM 4139 O O . MET A 1 499 ? -34.565 -12.378 41.951 1.00 96.69 499 MET A O 1
ATOM 4143 N N . HIS A 1 500 ? -32.896 -12.521 40.451 1.00 97.19 500 HIS A N 1
ATOM 4144 C CA . HIS A 1 500 ? -32.517 -13.898 40.716 1.00 97.19 500 HIS A CA 1
ATOM 4145 C C . HIS A 1 500 ? -31.288 -13.911 41.620 1.00 97.19 500 HIS A C 1
ATOM 4147 O O . HIS A 1 500 ? -30.352 -13.141 41.404 1.00 97.19 500 HIS A O 1
ATOM 4153 N N . LYS A 1 501 ? -31.286 -14.792 42.620 1.00 96.31 501 LYS A N 1
ATOM 4154 C CA . LYS A 1 501 ? -30.154 -14.986 43.522 1.00 96.31 501 LYS A CA 1
ATOM 4155 C C . LYS A 1 501 ? -29.848 -16.454 43.669 1.00 96.31 501 LYS A C 1
ATOM 4157 O O . LYS A 1 501 ? -30.766 -17.270 43.762 1.00 96.31 501 LYS A O 1
ATOM 4162 N N . GLU A 1 502 ? -28.571 -16.753 43.806 1.00 95.62 502 GLU A N 1
ATOM 4163 C CA . GLU A 1 502 ? -28.102 -18.113 43.963 1.00 95.62 502 GLU A CA 1
ATOM 4164 C C . GLU A 1 502 ? -27.023 -18.189 45.037 1.00 95.62 502 GLU A C 1
ATOM 4166 O O . GLU A 1 502 ? -26.042 -17.446 45.035 1.00 95.62 502 GLU A O 1
ATOM 4171 N N . LYS A 1 503 ? -27.226 -19.105 45.981 1.00 94.44 503 LYS A N 1
ATOM 4172 C CA . LYS A 1 503 ? -26.270 -19.431 47.034 1.00 94.44 503 LYS A CA 1
ATOM 4173 C C . LYS A 1 503 ? -25.932 -20.910 46.927 1.00 94.44 503 LYS A C 1
ATOM 4175 O O . LYS A 1 503 ? -26.824 -21.725 46.680 1.00 94.44 503 LYS A O 1
ATOM 4180 N N . SER A 1 504 ? -24.659 -21.254 47.116 1.00 92.19 504 SER A N 1
ATOM 4181 C CA . SER A 1 504 ? -24.246 -22.656 47.104 1.00 92.19 504 SER A CA 1
ATOM 4182 C C . SER A 1 504 ? -24.920 -23.427 48.236 1.00 92.19 504 SER A C 1
ATOM 4184 O O . SER A 1 504 ? -25.039 -22.931 49.358 1.00 92.19 504 SER A O 1
ATOM 4186 N N . LYS A 1 505 ? -25.335 -24.659 47.934 1.00 90.44 505 LYS A N 1
ATOM 4187 C CA . LYS A 1 505 ? -25.765 -25.637 48.943 1.00 90.44 505 LYS A CA 1
ATOM 4188 C C . LYS A 1 505 ? -24.578 -26.353 49.591 1.00 90.44 505 LYS A C 1
ATOM 4190 O O . LYS A 1 505 ? -24.738 -26.933 50.657 1.00 90.44 505 LYS A O 1
ATOM 4195 N N . GLU A 1 506 ? -23.420 -26.330 48.936 1.00 91.44 506 GLU A N 1
ATOM 4196 C CA . GLU A 1 506 ? -22.180 -26.929 49.423 1.00 91.44 506 GLU A CA 1
ATOM 4197 C C . GLU A 1 506 ? -21.452 -25.932 50.330 1.00 91.44 506 GLU A C 1
ATOM 4199 O O . GLU A 1 506 ? -21.221 -24.777 49.952 1.00 91.44 506 GLU A O 1
ATOM 4204 N N . GLU A 1 507 ? -21.108 -26.380 51.536 1.00 89.44 507 GLU A N 1
ATOM 4205 C CA . GLU A 1 507 ? -20.349 -25.588 52.501 1.00 89.44 507 GLU A CA 1
ATOM 4206 C C . GLU A 1 507 ? -18.941 -25.292 51.963 1.00 89.44 507 GLU A C 1
ATOM 4208 O O . GLU A 1 507 ? -18.321 -26.126 51.306 1.00 89.44 507 GLU A O 1
ATOM 4213 N N . GLY A 1 508 ? -18.444 -24.075 52.197 1.00 92.50 508 GLY A N 1
ATOM 4214 C CA . GLY A 1 508 ? -17.146 -23.641 51.671 1.00 92.50 508 GLY A CA 1
ATOM 4215 C C . GLY A 1 508 ? -17.128 -23.317 50.172 1.00 92.50 508 GLY A C 1
ATOM 4216 O O . GLY A 1 508 ? -16.057 -23.024 49.647 1.00 92.50 508 GLY A O 1
ATOM 4217 N N . ILE A 1 509 ? -18.281 -23.322 49.492 1.00 96.31 509 ILE A N 1
ATOM 4218 C CA . ILE A 1 509 ? -18.405 -22.889 48.096 1.00 96.31 509 ILE A CA 1
ATOM 4219 C C . ILE A 1 509 ? -19.174 -21.567 48.010 1.00 96.31 509 ILE A C 1
ATOM 4221 O O . ILE A 1 509 ? -20.234 -21.376 48.616 1.00 96.31 509 ILE A O 1
ATOM 4225 N N . SER A 1 510 ? -18.631 -20.657 47.214 1.00 97.00 510 SER A N 1
ATOM 4226 C CA . SER A 1 510 ? -19.183 -19.348 46.881 1.00 97.00 510 SER A CA 1
ATOM 4227 C C . SER A 1 510 ? -19.677 -19.333 45.436 1.00 97.00 510 SER A C 1
ATOM 4229 O O . SER A 1 510 ? -19.107 -20.013 44.584 1.00 97.00 510 SER A O 1
ATOM 4231 N N . ILE A 1 511 ? -20.733 -18.567 45.154 1.00 97.44 511 ILE A N 1
ATOM 4232 C CA . ILE A 1 511 ? -21.254 -18.370 43.793 1.00 97.44 511 ILE A CA 1
ATOM 4233 C C . ILE A 1 511 ? -21.129 -16.897 43.420 1.00 97.44 511 ILE A C 1
ATOM 4235 O O . ILE A 1 511 ? -21.471 -16.021 44.212 1.00 97.44 511 ILE A O 1
ATOM 4239 N N . ALA A 1 512 ? -20.669 -16.622 42.202 1.00 97.38 512 ALA A N 1
ATOM 4240 C CA . ALA A 1 512 ? -20.642 -15.278 41.638 1.00 97.38 512 ALA A CA 1
ATOM 4241 C C . ALA A 1 512 ? -21.044 -15.300 40.161 1.00 97.38 512 ALA A C 1
ATOM 4243 O O . ALA A 1 512 ? -20.682 -16.224 39.432 1.00 97.38 512 ALA A O 1
ATOM 4244 N N . TYR A 1 513 ? -21.748 -14.262 39.707 1.00 97.62 513 TYR A N 1
ATOM 4245 C CA . TYR A 1 513 ? -21.938 -14.013 38.278 1.00 97.62 513 TYR A CA 1
ATOM 4246 C C . TYR A 1 513 ? -20.908 -12.990 37.799 1.00 97.62 513 TYR A C 1
ATOM 4248 O O . TYR A 1 513 ? -20.733 -11.941 38.419 1.00 97.62 513 TYR A O 1
ATOM 4256 N N . THR A 1 514 ? -20.193 -13.292 36.718 1.00 95.69 514 THR A N 1
ATOM 4257 C CA . THR A 1 514 ? -18.993 -12.534 36.324 1.00 95.69 514 THR A CA 1
ATOM 4258 C C . THR A 1 514 ? -19.187 -11.666 35.089 1.00 95.69 514 THR A C 1
ATOM 4260 O O . THR A 1 514 ? -18.518 -10.650 34.951 1.00 95.69 514 THR A O 1
ATOM 4263 N N . SER A 1 515 ? -20.092 -12.032 34.188 1.00 96.44 515 SER A N 1
ATOM 4264 C CA . SER A 1 515 ? -20.345 -11.286 32.959 1.00 96.44 515 SER A CA 1
ATOM 4265 C C . SER A 1 515 ? -21.773 -11.508 32.483 1.00 96.44 515 SER A C 1
ATOM 4267 O O . SER A 1 515 ? -22.392 -12.525 32.797 1.00 96.44 515 SER A O 1
ATOM 4269 N N . LEU A 1 516 ? -22.286 -10.554 31.711 1.00 96.88 516 LEU A N 1
ATOM 4270 C CA . LEU A 1 516 ? -23.640 -10.550 31.177 1.00 96.88 516 LEU A CA 1
ATOM 4271 C C . LEU A 1 516 ? -23.640 -10.006 29.747 1.00 96.88 516 LEU A C 1
ATOM 4273 O O . LEU A 1 516 ? -22.898 -9.083 29.419 1.00 96.88 516 LEU A O 1
ATOM 4277 N N . THR A 1 517 ? -24.513 -10.551 28.903 1.00 96.00 517 THR A N 1
ATOM 4278 C CA . THR A 1 517 ? -24.837 -10.000 27.586 1.00 96.00 517 THR A CA 1
ATOM 4279 C C . THR A 1 517 ? -26.329 -10.124 27.303 1.00 96.00 517 THR A C 1
ATOM 4281 O O . THR A 1 517 ? -26.964 -11.120 27.651 1.00 96.00 517 THR A O 1
ATOM 4284 N N . LEU A 1 518 ? -26.906 -9.110 26.662 1.00 95.00 518 LEU A N 1
ATOM 4285 C CA . LEU A 1 518 ? -28.320 -9.126 26.285 1.00 95.00 518 LEU A CA 1
ATOM 4286 C C . LEU A 1 518 ? -28.592 -10.054 25.092 1.00 95.00 518 LEU A C 1
ATOM 4288 O O . LEU A 1 518 ? -27.740 -10.251 24.226 1.00 95.00 518 LEU A O 1
ATOM 4292 N N . THR A 1 519 ? -29.808 -10.590 25.058 1.00 92.88 519 THR A N 1
ATOM 4293 C CA . THR A 1 519 ? -30.384 -11.395 23.968 1.00 92.88 519 THR A CA 1
ATOM 4294 C C . THR A 1 519 ? -31.794 -10.879 23.669 1.00 92.88 519 THR A C 1
ATOM 4296 O O . THR A 1 519 ? -32.371 -10.179 24.502 1.00 92.88 519 THR A O 1
ATOM 4299 N N . GLY A 1 520 ? -32.381 -11.226 22.519 1.00 88.00 520 GLY A N 1
ATOM 4300 C CA . GLY A 1 520 ? -33.729 -10.759 22.156 1.00 88.00 520 GLY A CA 1
ATOM 4301 C C . GLY A 1 520 ? -34.828 -11.134 23.167 1.00 88.00 520 GLY A C 1
ATOM 4302 O O . GLY A 1 520 ? -35.825 -10.426 23.293 1.00 88.00 520 GLY A O 1
ATOM 4303 N N . ASP A 1 521 ? -34.639 -12.211 23.934 1.00 90.06 521 ASP A N 1
ATOM 4304 C CA . ASP A 1 521 ? -35.604 -12.741 24.901 1.00 90.06 521 ASP A CA 1
ATOM 4305 C C . ASP A 1 521 ? -35.175 -12.611 26.376 1.00 90.06 521 ASP A C 1
ATOM 4307 O O . ASP A 1 521 ? -35.902 -13.067 27.266 1.00 90.06 521 ASP A O 1
ATOM 4311 N N . GLY A 1 522 ? -34.046 -11.953 26.659 1.00 94.50 522 GLY A N 1
ATOM 4312 C CA . GLY A 1 522 ? -33.528 -11.762 28.014 1.00 94.50 522 GLY A CA 1
ATOM 4313 C C . GLY A 1 522 ? -32.019 -11.534 28.053 1.00 94.50 522 GLY A C 1
ATOM 4314 O O . GLY A 1 522 ? -31.504 -10.628 27.400 1.00 94.50 522 GLY A O 1
ATOM 4315 N N . CYS A 1 523 ? -31.285 -12.346 28.810 1.00 96.06 523 CYS A N 1
ATOM 4316 C CA . CYS A 1 523 ? -29.829 -12.239 28.906 1.00 96.06 523 CYS A CA 1
ATOM 4317 C C . CYS A 1 523 ? -29.140 -13.598 29.067 1.00 96.06 523 CYS A C 1
ATOM 4319 O O . CYS A 1 523 ? -29.722 -14.560 29.575 1.00 96.06 523 CYS A O 1
ATOM 4321 N N . LEU A 1 524 ? -27.881 -13.643 28.638 1.00 96.31 524 LEU A N 1
ATOM 4322 C CA . LEU A 1 524 ? -26.925 -14.689 28.975 1.00 96.31 524 LEU A CA 1
ATOM 4323 C C . LEU A 1 524 ? -25.974 -14.148 30.034 1.00 96.31 524 LEU A C 1
ATOM 4325 O O . LEU A 1 524 ? -25.516 -13.009 29.932 1.00 96.31 524 LEU A O 1
ATOM 4329 N N . VAL A 1 525 ? -25.657 -14.972 31.020 1.00 97.38 525 VAL A N 1
ATOM 4330 C CA . VAL A 1 525 ? -24.719 -14.637 32.089 1.00 97.38 525 VAL A CA 1
ATOM 4331 C C . VAL A 1 525 ? -23.729 -15.763 32.301 1.00 97.38 525 VAL A C 1
ATOM 4333 O O . VAL A 1 525 ? -24.038 -16.926 32.054 1.00 97.38 525 VAL A O 1
ATOM 4336 N N . THR A 1 526 ? -22.542 -15.429 32.781 1.00 97.38 526 THR A N 1
ATOM 4337 C CA . THR A 1 526 ? -21.564 -16.420 33.225 1.00 97.38 526 THR A CA 1
ATOM 4338 C C . THR A 1 526 ? -21.603 -16.525 34.738 1.00 97.38 526 THR A C 1
ATOM 4340 O O . THR A 1 526 ? -21.494 -15.510 35.428 1.00 97.38 526 THR A O 1
ATOM 4343 N N . SER A 1 527 ? -21.734 -17.742 35.255 1.00 97.00 527 SER A N 1
ATOM 4344 C CA . SER A 1 527 ? -21.662 -18.032 36.685 1.00 97.00 527 SER A CA 1
ATOM 4345 C C . SER A 1 527 ? -20.441 -18.882 37.003 1.00 97.00 527 SER A C 1
ATOM 4347 O O . SER A 1 527 ? -19.988 -19.694 36.190 1.00 97.00 527 SER A O 1
ATOM 4349 N N . VAL A 1 528 ? -19.890 -18.679 38.196 1.00 97.44 528 VAL A N 1
ATOM 4350 C CA . VAL A 1 528 ? -18.794 -19.480 38.736 1.00 97.44 528 VAL A CA 1
ATOM 4351 C C . VAL A 1 528 ? -19.132 -19.961 40.137 1.00 97.44 528 VAL A C 1
ATOM 4353 O O . VAL A 1 528 ? -19.665 -19.207 40.950 1.00 97.44 528 VAL A O 1
ATOM 4356 N N . ALA A 1 529 ? -18.776 -21.211 40.417 1.00 97.38 529 ALA A N 1
ATOM 4357 C CA . ALA A 1 529 ? -18.674 -21.744 41.765 1.00 97.38 529 ALA A CA 1
ATOM 4358 C C . ALA A 1 529 ? -17.190 -21.784 42.146 1.00 97.38 529 ALA A C 1
ATOM 4360 O O . ALA A 1 529 ? -16.390 -22.407 41.442 1.00 97.38 529 ALA A O 1
ATOM 4361 N N . CYS A 1 530 ? -16.812 -21.113 43.230 1.00 96.38 530 CYS A N 1
ATOM 4362 C CA . CYS A 1 530 ? -15.427 -20.994 43.676 1.00 96.38 530 CYS A CA 1
ATOM 4363 C C . CYS A 1 530 ? -15.258 -21.389 45.146 1.00 96.38 530 CYS A C 1
ATOM 4365 O O . CYS A 1 530 ? -16.196 -21.314 45.939 1.00 96.38 530 CYS A O 1
ATOM 4367 N N . GLN A 1 531 ? -14.050 -21.820 45.504 1.00 95.94 531 GLN A N 1
ATOM 4368 C CA . GLN A 1 531 ? -13.699 -22.144 46.885 1.00 95.94 531 GLN A CA 1
ATOM 4369 C C . GLN A 1 531 ? -13.713 -20.865 47.735 1.00 95.94 531 GLN A C 1
ATOM 4371 O O . GLN A 1 531 ? -13.000 -19.915 47.422 1.00 95.94 531 GLN A O 1
ATOM 4376 N N . THR A 1 532 ? -14.493 -20.826 48.814 1.00 92.69 532 THR A N 1
ATOM 4377 C CA . THR A 1 532 ? -14.507 -19.684 49.742 1.00 92.69 532 THR A CA 1
ATOM 4378 C C . THR A 1 532 ? -13.120 -19.495 50.365 1.00 92.69 532 THR A C 1
ATOM 4380 O O . THR A 1 532 ? -12.454 -20.467 50.727 1.00 92.69 532 THR A O 1
ATOM 4383 N N . GLY A 1 533 ? -12.670 -18.244 50.472 1.00 89.25 533 GLY A N 1
ATOM 4384 C CA . GLY A 1 533 ? -11.336 -17.883 50.959 1.00 89.25 533 GLY A CA 1
ATOM 4385 C C . GLY A 1 533 ? -10.329 -17.664 49.829 1.00 89.25 533 GLY A C 1
ATOM 4386 O O . GLY A 1 533 ? -9.854 -16.547 49.664 1.00 89.25 533 GLY A O 1
ATOM 4387 N N . SER A 1 534 ? -10.021 -18.693 49.026 1.00 90.94 534 SER A N 1
ATOM 4388 C CA . SER A 1 534 ? -9.092 -18.539 47.887 1.00 90.94 534 SER A CA 1
ATOM 4389 C C . SER A 1 534 ? -9.755 -17.976 46.628 1.00 90.94 534 SER A C 1
ATOM 4391 O O . SER A 1 534 ? -9.073 -17.467 45.743 1.00 90.94 534 SER A O 1
ATOM 4393 N N . TYR A 1 535 ? -11.079 -18.116 46.517 1.00 93.88 535 TYR A N 1
ATOM 4394 C CA . TYR A 1 535 ? -11.896 -17.774 45.349 1.00 93.88 535 TYR A CA 1
ATOM 4395 C C . TYR A 1 535 ? -11.391 -18.376 44.038 1.00 93.88 535 TYR A C 1
ATOM 4397 O O . TYR A 1 535 ? -11.593 -17.822 42.955 1.00 93.88 535 TYR A O 1
ATOM 4405 N N . THR A 1 536 ? -10.771 -19.551 44.135 1.00 94.25 536 THR A N 1
ATOM 4406 C CA . THR A 1 536 ? -10.371 -20.357 42.984 1.00 94.25 536 THR A CA 1
ATOM 4407 C C . THR A 1 536 ? -11.606 -21.022 42.386 1.00 94.25 536 THR A C 1
ATOM 4409 O O . THR A 1 536 ? -12.321 -21.752 43.080 1.00 94.25 536 THR A O 1
ATOM 4412 N N . VAL A 1 537 ? -11.869 -20.760 41.108 1.00 95.25 537 VAL A N 1
ATOM 4413 C CA . VAL A 1 537 ? -13.001 -21.304 40.355 1.00 95.25 537 VAL A CA 1
ATOM 4414 C C . VAL A 1 537 ? -12.878 -22.825 40.241 1.00 95.25 537 VAL A C 1
ATOM 4416 O O . VAL A 1 537 ? -11.862 -23.355 39.802 1.00 95.25 537 VAL A O 1
ATOM 4419 N N . GLN A 1 538 ? -13.941 -23.520 40.645 1.00 96.25 538 GLN A N 1
ATOM 4420 C CA . GLN A 1 538 ? -14.077 -24.978 40.588 1.00 96.25 538 GLN A CA 1
ATOM 4421 C C . GLN A 1 538 ? -14.977 -25.411 39.429 1.00 96.25 538 GLN A C 1
ATOM 4423 O O . GLN A 1 538 ? -14.737 -26.435 38.794 1.00 96.25 538 GLN A O 1
ATOM 4428 N N . LYS A 1 539 ? -16.034 -24.638 39.157 1.00 96.19 539 LYS A N 1
ATOM 4429 C CA . LYS A 1 539 ? -16.981 -24.868 38.060 1.00 96.19 539 LYS A CA 1
ATOM 4430 C C . LYS A 1 539 ? -17.394 -23.529 37.465 1.00 96.19 539 LYS A C 1
ATOM 4432 O O . LYS A 1 539 ? -17.560 -22.558 38.202 1.00 96.19 539 LYS A O 1
ATOM 4437 N N . ALA A 1 540 ? -17.613 -23.500 36.157 1.00 96.12 540 ALA A N 1
ATOM 4438 C CA . ALA A 1 540 ? -18.165 -22.352 35.455 1.00 96.12 540 ALA A CA 1
ATOM 4439 C C . ALA A 1 540 ? -19.338 -22.791 34.571 1.00 96.12 540 ALA A C 1
ATOM 4441 O O . ALA A 1 540 ? -19.374 -23.929 34.095 1.00 96.12 540 ALA A O 1
ATOM 4442 N N . SER A 1 541 ? -20.307 -21.908 34.353 1.00 95.69 541 SER A N 1
ATOM 4443 C CA . SER A 1 541 ? -21.431 -22.176 33.458 1.00 95.69 541 SER A CA 1
ATOM 4444 C C . SER A 1 541 ? -21.914 -20.914 32.749 1.00 95.69 541 SER A C 1
ATOM 4446 O O . SER A 1 541 ? -21.648 -19.796 33.196 1.00 95.69 541 SER A O 1
ATOM 4448 N N . VAL A 1 542 ? -22.594 -21.096 31.619 1.00 96.25 542 VAL A N 1
ATOM 4449 C CA . VAL A 1 542 ? -23.363 -20.045 30.945 1.00 96.25 542 VAL A CA 1
ATOM 4450 C C . VAL A 1 542 ? -24.835 -20.295 31.234 1.00 96.25 542 VAL A C 1
ATOM 4452 O O . VAL A 1 542 ? -25.351 -21.375 30.958 1.00 96.25 542 VAL A O 1
ATOM 4455 N N . GLU A 1 543 ? -25.522 -19.303 31.781 1.00 95.88 543 GLU A N 1
ATOM 4456 C CA . GLU A 1 543 ? -26.931 -19.399 32.148 1.00 95.88 543 GLU A CA 1
ATOM 4457 C C . GLU A 1 543 ? -27.768 -18.415 31.340 1.00 95.88 543 GLU A C 1
ATOM 4459 O O . GLU A 1 543 ? -27.357 -17.280 31.088 1.00 95.88 543 GLU A O 1
ATOM 4464 N N . ARG A 1 544 ? -28.968 -18.846 30.947 1.00 95.56 544 ARG A N 1
ATOM 4465 C CA . ARG A 1 544 ? -29.920 -18.025 30.199 1.00 95.56 544 ARG A CA 1
ATOM 4466 C C . ARG A 1 544 ? -31.105 -17.654 31.069 1.00 95.56 544 ARG A C 1
ATOM 4468 O O . ARG A 1 544 ? -31.797 -18.529 31.593 1.00 95.56 544 ARG A O 1
ATOM 4475 N N . PHE A 1 545 ? -31.391 -16.362 31.145 1.00 96.62 545 PHE A N 1
ATOM 4476 C CA . PHE A 1 545 ? -32.556 -15.818 31.833 1.00 96.62 545 PHE A CA 1
ATOM 4477 C C . PHE A 1 545 ? -33.459 -15.117 30.832 1.00 96.62 545 PHE A C 1
ATOM 4479 O O . PHE A 1 545 ? -32.981 -14.328 30.020 1.00 96.62 545 PHE A O 1
ATOM 4486 N N . ASN A 1 546 ? -34.766 -15.370 30.903 1.00 95.94 546 ASN A N 1
ATOM 4487 C CA . ASN A 1 546 ? -35.722 -14.625 30.087 1.00 95.94 546 ASN A CA 1
ATOM 4488 C C . ASN A 1 546 ? -35.988 -13.220 30.654 1.00 95.94 546 ASN A C 1
ATOM 4490 O O . ASN A 1 546 ? -35.584 -12.870 31.763 1.00 95.94 546 ASN A O 1
ATOM 4494 N N . ASN A 1 547 ? -36.760 -12.425 29.917 1.00 94.62 547 ASN A N 1
ATOM 4495 C CA . ASN A 1 547 ? -37.197 -11.089 30.326 1.00 94.62 547 ASN A CA 1
ATOM 4496 C C . ASN A 1 547 ? -37.967 -11.026 31.659 1.00 94.62 547 ASN A C 1
ATOM 4498 O O . ASN A 1 547 ? -38.042 -9.947 32.249 1.00 94.62 547 ASN A O 1
ATOM 4502 N N . ALA A 1 548 ? -38.506 -12.151 32.140 1.00 95.25 548 ALA A N 1
ATOM 4503 C CA . ALA A 1 548 ? -39.198 -12.268 33.424 1.00 95.25 548 ALA A CA 1
ATOM 4504 C C . ALA A 1 548 ? -38.280 -12.731 34.577 1.00 95.25 548 ALA A C 1
ATOM 4506 O O . ALA A 1 548 ? -38.766 -12.962 35.682 1.00 95.25 548 ALA A O 1
ATOM 4507 N N . GLY A 1 549 ? -36.975 -12.903 34.335 1.00 94.88 549 GLY A N 1
ATOM 4508 C CA . GLY A 1 549 ? -36.010 -13.338 35.348 1.00 94.88 549 GLY A CA 1
ATOM 4509 C C . GLY A 1 549 ? -36.043 -14.835 35.654 1.00 94.88 549 GLY A C 1
ATOM 4510 O O . GLY A 1 549 ? -35.433 -15.282 36.625 1.00 94.88 549 GLY A O 1
ATOM 4511 N N . LYS A 1 550 ? -36.743 -15.639 34.844 1.00 96.56 550 LYS A N 1
ATOM 4512 C CA . LYS A 1 550 ? -36.749 -17.098 34.983 1.00 96.56 550 LYS A CA 1
ATOM 4513 C C . LYS A 1 550 ? -35.538 -17.682 34.259 1.00 96.56 550 LYS A C 1
ATOM 4515 O O . LYS A 1 550 ? -35.360 -17.429 33.066 1.00 96.56 550 LYS A O 1
ATOM 4520 N N . ARG A 1 551 ? -34.763 -18.514 34.961 1.00 96.31 551 ARG A N 1
ATOM 4521 C CA . ARG A 1 551 ? -33.708 -19.337 34.359 1.00 96.31 551 ARG A CA 1
ATOM 4522 C C . ARG A 1 551 ? -34.327 -20.352 33.400 1.00 96.31 551 ARG A C 1
ATOM 4524 O O . ARG A 1 551 ? -35.179 -21.146 33.804 1.00 96.31 551 ARG A O 1
ATOM 4531 N N . ILE A 1 552 ? -33.923 -20.286 32.138 1.00 94.75 552 ILE A N 1
ATOM 4532 C CA . ILE A 1 552 ? -34.374 -21.180 31.068 1.00 94.75 552 ILE A CA 1
ATOM 4533 C C . ILE A 1 552 ? -33.391 -22.339 30.911 1.00 94.75 552 ILE A C 1
ATOM 4535 O O . ILE A 1 552 ? -33.808 -23.479 30.739 1.00 94.75 552 ILE A O 1
ATOM 4539 N N . GLU A 1 553 ? -32.097 -22.039 30.987 1.00 93.06 553 GLU A N 1
ATOM 4540 C CA . GLU A 1 553 ? -31.027 -22.964 30.631 1.00 93.06 553 GLU A CA 1
ATOM 4541 C C . GLU A 1 553 ? -29.779 -22.692 31.478 1.00 93.06 553 GLU A C 1
ATOM 4543 O O . GLU A 1 553 ? -29.520 -21.548 31.860 1.00 93.06 553 GLU A O 1
ATOM 4548 N N . MET A 1 554 ? -29.019 -23.751 31.761 1.00 94.12 554 MET A N 1
ATOM 4549 C CA . MET A 1 554 ? -27.694 -23.705 32.376 1.00 94.12 554 MET A CA 1
ATOM 4550 C C . MET A 1 554 ? -26.794 -24.682 31.620 1.00 94.12 554 MET A C 1
ATOM 4552 O O . MET A 1 554 ? -27.034 -25.890 31.630 1.00 94.12 554 MET A O 1
ATOM 4556 N N . LEU A 1 555 ? -25.759 -24.150 30.980 1.00 93.94 555 LEU A N 1
ATOM 4557 C CA . LEU A 1 555 ? -24.785 -24.897 30.200 1.00 93.94 555 LEU A CA 1
ATOM 4558 C C . LEU A 1 555 ? -23.449 -24.946 30.961 1.00 93.94 555 LEU A C 1
ATOM 4560 O O . LEU A 1 555 ? -22.774 -23.916 31.057 1.00 93.94 555 LEU A O 1
ATOM 4564 N N . PRO A 1 556 ? -23.036 -26.104 31.504 1.00 94.19 556 PRO A N 1
ATOM 4565 C CA . PRO A 1 556 ? -21.750 -26.227 32.180 1.00 94.19 556 PRO A CA 1
ATOM 4566 C C . PRO A 1 556 ? -20.592 -26.071 31.187 1.00 94.19 556 PRO A C 1
ATOM 4568 O O . PRO A 1 556 ? -20.617 -26.629 30.089 1.00 94.19 556 PRO A O 1
ATOM 4571 N N . LEU A 1 557 ? -19.558 -25.333 31.588 1.00 92.38 557 LEU A N 1
ATOM 4572 C CA . LEU A 1 557 ? -18.341 -25.154 30.802 1.00 92.38 557 LEU A CA 1
ATOM 4573 C C . LEU A 1 557 ? -17.327 -26.261 31.144 1.00 92.38 557 LEU A C 1
ATOM 4575 O O . LEU A 1 557 ? -17.174 -26.603 32.318 1.00 92.38 557 LEU A O 1
ATOM 4579 N N . PRO A 1 558 ? -16.606 -26.825 30.157 1.00 90.56 558 PRO A N 1
ATOM 4580 C CA . PRO A 1 558 ? -15.710 -27.967 30.365 1.00 90.56 558 PRO A CA 1
ATOM 4581 C C . PRO A 1 558 ? -14.338 -27.581 30.949 1.00 90.56 558 PRO A C 1
ATOM 4583 O O . PRO A 1 558 ? -13.390 -28.358 30.867 1.00 90.56 558 PRO A O 1
ATOM 4586 N N . PHE A 1 559 ? -14.204 -26.372 31.490 1.00 91.88 559 PHE A N 1
ATOM 4587 C CA . PHE A 1 559 ? -12.942 -25.792 31.934 1.00 91.88 559 PHE A CA 1
ATOM 4588 C C . PHE A 1 559 ? -13.149 -24.960 33.207 1.00 91.88 559 PHE A C 1
ATOM 4590 O O . PHE A 1 559 ? -14.280 -24.612 33.557 1.00 91.88 559 PHE A O 1
ATOM 4597 N N . THR A 1 560 ? -12.062 -24.666 33.919 1.00 92.06 560 THR A N 1
ATOM 4598 C CA . THR A 1 560 ? -12.100 -24.003 35.237 1.00 92.06 560 THR A CA 1
ATOM 4599 C C . THR A 1 560 ? -11.542 -22.584 35.216 1.00 92.06 560 THR A C 1
ATOM 4601 O O . THR A 1 560 ? -11.548 -21.903 36.238 1.00 92.06 560 THR A O 1
ATOM 4604 N N . GLU A 1 561 ? -11.087 -22.099 34.061 1.00 94.06 561 GLU A N 1
ATOM 4605 C CA . GLU A 1 561 ? -10.723 -20.704 33.870 1.00 94.06 561 GLU A CA 1
ATOM 4606 C C . GLU A 1 561 ? -11.942 -19.797 34.092 1.00 94.06 561 GLU A C 1
ATOM 4608 O O . GLU A 1 561 ? -13.006 -19.992 33.501 1.00 94.06 561 GLU A O 1
ATOM 4613 N N . CYS A 1 562 ? -11.770 -18.766 34.917 1.00 95.06 562 CYS A N 1
ATOM 4614 C CA . CYS A 1 562 ? -12.778 -17.783 35.264 1.00 95.06 562 CYS A CA 1
ATOM 4615 C C . CYS A 1 562 ? -13.249 -17.037 34.006 1.00 95.06 562 CYS A C 1
ATOM 4617 O O . CYS A 1 562 ? -12.455 -16.301 33.400 1.00 95.06 562 CYS A O 1
ATOM 4619 N N . PRO A 1 563 ? -14.537 -17.150 33.636 1.00 96.00 563 PRO A N 1
ATOM 4620 C CA . PRO A 1 563 ? -15.132 -16.332 32.595 1.00 96.00 563 PRO A CA 1
ATOM 4621 C C . PRO A 1 563 ? -15.057 -14.856 32.969 1.00 96.00 563 PRO A C 1
ATOM 4623 O O . PRO A 1 563 ? -15.493 -14.461 34.053 1.00 96.00 563 PRO A O 1
ATOM 4626 N N . ARG A 1 564 ? -14.493 -14.042 32.080 1.00 94.31 564 ARG A N 1
ATOM 4627 C CA . ARG A 1 564 ? -14.355 -12.591 32.257 1.00 94.31 564 ARG A CA 1
ATOM 4628 C C . ARG A 1 564 ? -15.372 -11.827 31.426 1.00 94.31 564 ARG A C 1
ATOM 4630 O O . ARG A 1 564 ? -15.971 -10.886 31.926 1.00 94.31 564 ARG A O 1
ATOM 4637 N N . PHE A 1 565 ? -15.584 -12.251 30.180 1.00 96.00 565 PHE A N 1
ATOM 4638 C CA . PHE A 1 565 ? -16.490 -11.571 29.257 1.00 96.00 565 PHE A CA 1
ATOM 4639 C C . PHE A 1 565 ? -17.309 -12.565 28.448 1.00 96.00 565 PHE A C 1
ATOM 4641 O O . PHE A 1 565 ? -16.748 -13.498 27.878 1.00 96.00 565 PHE A O 1
ATOM 4648 N N . ILE A 1 566 ? -18.612 -12.314 28.339 1.00 96.56 566 ILE A N 1
ATOM 4649 C CA . ILE A 1 566 ? -19.491 -12.954 27.360 1.00 96.56 566 ILE A CA 1
ATOM 4650 C C . ILE A 1 566 ? -20.104 -11.893 26.444 1.00 96.56 566 ILE A C 1
ATOM 4652 O O . ILE A 1 566 ? -20.481 -10.806 26.892 1.00 96.56 566 ILE A O 1
ATOM 4656 N N . ARG A 1 567 ? -20.181 -12.185 25.144 1.00 95.19 567 ARG A N 1
ATOM 4657 C CA . ARG A 1 567 ? -20.780 -11.308 24.130 1.00 95.19 567 ARG A CA 1
ATOM 4658 C C . ARG A 1 567 ? -21.656 -12.121 23.197 1.00 95.19 567 ARG A C 1
ATOM 4660 O O . ARG A 1 567 ? -21.184 -13.081 22.599 1.00 95.19 567 ARG A O 1
ATOM 4667 N N . TYR A 1 568 ? -22.913 -11.723 23.059 1.00 92.69 568 TYR A N 1
ATOM 4668 C CA . TYR A 1 568 ? -23.853 -12.362 22.147 1.00 92.69 568 TYR A CA 1
ATOM 4669 C C . TYR A 1 568 ? -23.883 -11.635 20.803 1.00 92.69 568 TYR A C 1
ATOM 4671 O O . TYR A 1 568 ? -23.950 -10.406 20.748 1.00 92.69 568 TYR A O 1
ATOM 4679 N N . ASN A 1 569 ? -23.836 -12.402 19.719 1.00 87.69 569 ASN A N 1
ATOM 4680 C CA . ASN A 1 569 ? -23.992 -11.909 18.364 1.00 87.69 569 ASN A CA 1
ATOM 4681 C C . ASN A 1 569 ? -25.331 -12.385 17.800 1.00 87.69 569 ASN A C 1
ATOM 4683 O O . ASN A 1 569 ? -25.465 -13.513 17.324 1.00 87.69 569 ASN A O 1
ATOM 4687 N N . GLU A 1 570 ? -26.319 -11.495 17.841 1.00 83.06 570 GLU A N 1
ATOM 4688 C CA . GLU A 1 570 ? -27.685 -11.789 17.412 1.00 83.06 570 GLU A CA 1
ATOM 4689 C C . GLU A 1 570 ? -27.782 -12.149 15.925 1.00 83.06 570 GLU A C 1
ATOM 4691 O O . GLU A 1 570 ? -28.553 -13.036 15.570 1.00 83.06 570 GLU A O 1
ATOM 4696 N N . ALA A 1 571 ? -26.955 -11.541 15.068 1.00 81.69 571 ALA A N 1
ATOM 4697 C CA . ALA A 1 571 ? -26.987 -11.786 13.625 1.00 81.69 571 ALA A CA 1
ATOM 4698 C C . ALA A 1 571 ? -26.631 -13.234 13.257 1.00 81.69 571 ALA A C 1
ATOM 4700 O O . ALA A 1 571 ? -27.070 -13.734 12.223 1.00 81.69 571 ALA A O 1
ATOM 4701 N N . PHE A 1 572 ? -25.838 -13.904 14.096 1.00 82.31 572 PHE A N 1
ATOM 4702 C CA . PHE A 1 572 ? -25.380 -15.268 13.845 1.00 82.31 572 PHE A CA 1
ATOM 4703 C C . PHE A 1 572 ? -25.883 -16.292 14.872 1.00 82.31 572 PHE A C 1
ATOM 4705 O O . PHE A 1 572 ? -25.692 -17.488 14.676 1.00 82.31 572 PHE A O 1
ATOM 4712 N N . GLY A 1 573 ? -26.516 -15.851 15.964 1.00 87.12 573 GLY A N 1
ATOM 4713 C CA . GLY A 1 573 ? -26.976 -16.741 17.033 1.00 87.12 573 GLY A CA 1
ATOM 4714 C C . GLY A 1 573 ? -25.837 -17.415 17.810 1.00 87.12 573 GLY A C 1
ATOM 4715 O O . GLY A 1 573 ? -26.024 -18.505 18.355 1.00 87.12 573 GLY A O 1
ATOM 4716 N N . TYR A 1 574 ? -24.660 -16.786 17.865 1.00 91.88 574 TYR A N 1
ATOM 4717 C CA . TYR A 1 574 ? -23.494 -17.272 18.609 1.00 91.88 574 TYR A CA 1
ATOM 4718 C C . TYR A 1 574 ? -23.213 -16.385 19.820 1.00 91.88 574 TYR A C 1
ATOM 4720 O O . TYR A 1 574 ? -23.500 -15.187 19.806 1.00 91.88 574 TYR A O 1
ATOM 4728 N N . TRP A 1 575 ? -22.598 -16.952 20.853 1.00 93.88 575 TRP A N 1
ATOM 4729 C CA . TRP A 1 575 ? -21.924 -16.176 21.888 1.00 93.88 575 TRP A CA 1
ATOM 4730 C C . TRP A 1 575 ? -20.423 -16.440 21.849 1.00 93.88 575 TRP A C 1
ATOM 4732 O O . TRP A 1 575 ? -19.980 -17.554 21.571 1.00 93.88 575 TRP A O 1
ATOM 4742 N N . ALA A 1 576 ? -19.650 -15.401 22.149 1.00 95.69 576 ALA A N 1
ATOM 4743 C CA . ALA A 1 576 ? -18.224 -15.487 22.392 1.00 95.69 576 ALA A CA 1
ATOM 4744 C C . ALA A 1 576 ? -17.941 -15.297 23.882 1.00 95.69 576 ALA A C 1
ATOM 4746 O O . ALA A 1 576 ? -18.498 -14.402 24.521 1.00 95.69 576 ALA A O 1
ATOM 4747 N N . LEU A 1 577 ? -17.072 -16.142 24.422 1.00 96.56 577 LEU A N 1
ATOM 4748 C CA . LEU A 1 577 ? -16.690 -16.191 25.822 1.00 96.56 577 LEU A CA 1
ATOM 4749 C C . LEU A 1 577 ? -15.177 -16.073 25.936 1.00 96.56 577 LEU A C 1
ATOM 4751 O O . LEU A 1 577 ? -14.444 -16.825 25.294 1.00 96.56 577 LEU A O 1
ATOM 4755 N N . LEU A 1 578 ? -14.720 -15.152 26.776 1.00 96.94 578 LEU A N 1
ATOM 4756 C CA . LEU A 1 578 ? -13.320 -15.014 27.137 1.00 96.94 578 LEU A CA 1
ATOM 4757 C C . LEU A 1 578 ? -13.131 -15.347 28.613 1.00 96.94 578 LEU A C 1
ATOM 4759 O O . LEU A 1 578 ? -13.743 -14.712 29.475 1.00 96.94 578 LEU A O 1
ATOM 4763 N N . SER A 1 579 ? -12.223 -16.276 28.893 1.00 96.38 579 SER A N 1
ATOM 4764 C CA . SER A 1 579 ? -11.836 -16.691 30.242 1.00 96.38 579 SER A CA 1
ATOM 4765 C C . SER A 1 579 ? -10.342 -16.467 30.472 1.00 96.38 579 SER A C 1
ATOM 4767 O O . SER A 1 579 ? -9.540 -16.609 29.549 1.00 96.38 579 SER A O 1
ATOM 4769 N N . LYS A 1 580 ? -9.955 -16.112 31.701 1.00 95.12 580 LYS A N 1
ATOM 4770 C CA . LYS A 1 580 ? -8.544 -15.972 32.100 1.00 95.12 580 LYS A CA 1
ATOM 4771 C C . LYS A 1 580 ? -8.348 -16.343 33.561 1.00 95.12 580 LYS A C 1
ATOM 4773 O O . LYS A 1 580 ? -8.988 -15.731 34.426 1.00 95.12 580 LYS A O 1
ATOM 4778 N N . GLY A 1 581 ? -7.383 -17.232 33.796 1.00 92.81 581 GLY A N 1
ATOM 4779 C CA . GLY A 1 581 ? -6.937 -17.615 35.135 1.00 92.81 581 GLY A CA 1
ATOM 4780 C C . GLY A 1 581 ? -8.003 -18.352 35.928 1.00 92.81 581 GLY A C 1
ATOM 4781 O O . GLY A 1 581 ? -9.144 -18.434 35.496 1.00 92.81 581 GLY A O 1
ATOM 4782 N N . GLN A 1 582 ? -7.659 -18.886 37.095 1.00 93.31 582 GLN A N 1
ATOM 4783 C CA . GLN A 1 582 ? -8.636 -19.572 37.960 1.00 93.31 582 GLN A CA 1
ATOM 4784 C C . GLN A 1 582 ? -9.110 -18.709 39.132 1.00 93.31 582 GLN A C 1
ATOM 4786 O O . GLN A 1 582 ? -10.111 -19.035 39.760 1.00 93.31 582 GLN A O 1
ATOM 4791 N N . SER A 1 583 ? -8.421 -17.611 39.441 1.00 92.12 583 SER A N 1
ATOM 4792 C CA . SER A 1 583 ? -8.837 -16.698 40.508 1.00 92.12 583 SER A CA 1
ATOM 4793 C C . SER A 1 583 ? -10.030 -15.850 40.073 1.00 92.12 583 SER A C 1
ATOM 4795 O O . SER A 1 583 ? -10.015 -15.276 38.985 1.00 92.12 583 SER A O 1
ATOM 4797 N N . LEU A 1 584 ? -11.045 -15.694 40.924 1.00 91.44 584 LEU A N 1
ATOM 4798 C CA . LEU A 1 584 ? -12.119 -14.726 40.681 1.00 91.44 584 LEU A CA 1
ATOM 4799 C C . LEU A 1 584 ? -11.598 -13.276 40.704 1.00 91.44 584 LEU A C 1
ATOM 4801 O O . LEU A 1 584 ? -12.039 -12.455 39.896 1.00 91.44 584 LEU A O 1
ATOM 4805 N N . PHE A 1 585 ? -10.636 -12.973 41.579 1.00 88.12 585 PHE A N 1
ATOM 4806 C CA . PHE A 1 585 ? -10.112 -11.625 41.827 1.00 88.12 585 PHE A CA 1
ATOM 4807 C C . PHE A 1 585 ? -8.710 -11.422 41.230 1.00 88.12 585 PHE A C 1
ATOM 4809 O O . PHE A 1 585 ? -7.943 -12.373 41.135 1.00 88.12 585 PHE A O 1
ATOM 4816 N N . ASP A 1 586 ? -8.413 -10.182 40.823 1.00 76.62 586 ASP A N 1
ATOM 4817 C CA . ASP A 1 586 ? -7.149 -9.717 40.221 1.00 76.62 586 ASP A CA 1
ATOM 4818 C C . ASP A 1 586 ? -6.540 -10.638 39.136 1.00 76.62 586 ASP A C 1
ATOM 4820 O O . ASP A 1 586 ? -5.668 -11.460 39.405 1.00 76.62 586 ASP A O 1
ATOM 4824 N N . PRO A 1 587 ? -6.941 -10.481 37.863 1.00 74.94 587 PRO A N 1
ATOM 4825 C CA . PRO A 1 587 ? -6.386 -11.281 36.781 1.00 74.94 587 PRO A CA 1
ATOM 4826 C C . PRO A 1 587 ? -4.971 -10.865 36.342 1.00 74.94 587 PRO A C 1
ATOM 4828 O O . PRO A 1 587 ? -4.514 -11.424 35.358 1.00 74.94 587 PRO A O 1
ATOM 4831 N N . ALA A 1 588 ? -4.283 -9.878 36.929 1.00 80.62 588 ALA A N 1
ATOM 4832 C CA . ALA A 1 588 ? -3.044 -9.339 36.340 1.00 80.62 588 ALA A CA 1
ATOM 4833 C C . ALA A 1 588 ? -1.731 -9.895 36.918 1.00 80.62 588 ALA A C 1
ATOM 4835 O O . ALA A 1 588 ? -0.662 -9.540 36.412 1.00 80.62 588 ALA A O 1
ATOM 4836 N N . THR A 1 589 ? -1.795 -10.725 37.958 1.00 81.06 589 THR A N 1
ATOM 4837 C CA . THR A 1 589 ? -0.624 -11.137 38.752 1.00 81.06 589 THR A CA 1
ATOM 4838 C C . THR A 1 589 ? 0.244 -12.182 38.066 1.00 81.06 589 THR A C 1
ATOM 4840 O O . THR A 1 589 ? 1.467 -12.131 38.181 1.00 81.06 589 THR A O 1
ATOM 4843 N N . ASP A 1 590 ? -0.377 -13.090 37.315 1.00 85.44 590 ASP A N 1
ATOM 4844 C CA . ASP A 1 590 ? 0.282 -14.279 36.785 1.00 85.44 590 ASP A CA 1
ATOM 4845 C C . ASP A 1 590 ? 0.191 -14.379 35.261 1.00 85.44 590 ASP A C 1
ATOM 4847 O O . ASP A 1 590 ? -0.754 -13.900 34.617 1.00 85.44 590 ASP A O 1
ATOM 4851 N N . ASN A 1 591 ? 1.201 -15.036 34.681 1.00 89.56 591 ASN A N 1
ATOM 4852 C CA . ASN A 1 591 ? 1.237 -15.364 33.260 1.00 89.56 591 ASN A CA 1
ATOM 4853 C C . ASN A 1 591 ? 0.349 -16.580 32.985 1.00 89.56 591 ASN A C 1
ATOM 4855 O O . ASN A 1 591 ? 0.798 -17.731 32.958 1.00 89.56 591 ASN A O 1
ATOM 4859 N N . GLU A 1 592 ? -0.935 -16.308 32.808 1.00 92.88 592 GLU A N 1
ATOM 4860 C CA . GLU A 1 592 ? -1.967 -17.331 32.738 1.00 92.88 592 GLU A CA 1
ATOM 4861 C C . GLU A 1 592 ? -2.472 -17.536 31.318 1.00 92.88 592 GLU A C 1
ATOM 4863 O O . GLU A 1 592 ? -2.374 -16.672 30.443 1.00 92.88 592 GLU A O 1
ATOM 4868 N N . LYS A 1 593 ? -3.087 -18.697 31.115 1.00 93.25 593 LYS A N 1
ATOM 4869 C CA . LYS A 1 593 ? -3.838 -19.003 29.909 1.00 93.25 593 LYS A CA 1
ATOM 4870 C C . LYS A 1 593 ? -5.070 -18.096 29.804 1.00 93.25 593 LYS A C 1
ATOM 4872 O O . LYS A 1 593 ? -5.848 -17.964 30.751 1.00 93.25 593 LYS A O 1
ATOM 4877 N N . VAL A 1 594 ? -5.245 -17.508 28.626 1.00 94.12 594 VAL A N 1
ATOM 4878 C CA . VAL A 1 594 ? -6.468 -16.859 28.162 1.00 94.12 594 VAL A CA 1
ATOM 4879 C C . VAL A 1 594 ? -7.115 -17.771 27.135 1.00 94.12 594 VAL A C 1
ATOM 4881 O O . VAL A 1 594 ? -6.462 -18.217 26.193 1.00 94.12 594 VAL A O 1
ATOM 4884 N N . LEU A 1 595 ? -8.399 -18.034 27.327 1.00 94.06 595 LEU A N 1
ATOM 4885 C CA . LEU A 1 595 ? -9.207 -18.907 26.493 1.00 94.06 595 LEU A CA 1
ATOM 4886 C C . LEU A 1 595 ? -10.310 -18.076 25.836 1.00 94.06 595 LEU A C 1
ATOM 4888 O O . LEU A 1 595 ? -11.073 -17.415 26.537 1.00 94.06 595 LEU A O 1
ATOM 4892 N N . LEU A 1 596 ? -10.386 -18.099 24.507 1.00 93.69 596 LEU A N 1
ATOM 4893 C CA . LEU A 1 596 ? -11.448 -17.461 23.730 1.00 93.69 596 LEU A CA 1
ATOM 4894 C C . LEU A 1 596 ? -12.234 -18.533 22.978 1.00 93.69 596 LEU A C 1
ATOM 4896 O O . LEU A 1 596 ? -11.664 -19.321 22.227 1.00 93.69 596 LEU A O 1
ATOM 4900 N N . ILE A 1 597 ? -13.542 -18.549 23.184 1.00 91.25 597 ILE A N 1
ATOM 4901 C CA . ILE A 1 597 ? -14.460 -19.576 22.694 1.00 91.25 597 ILE A CA 1
ATOM 4902 C C . ILE A 1 597 ? -15.597 -18.885 21.965 1.00 91.25 597 ILE A C 1
ATOM 4904 O O . ILE A 1 597 ? -16.123 -17.898 22.469 1.00 91.25 597 ILE A O 1
ATOM 4908 N N . GLU A 1 598 ? -16.021 -19.430 20.831 1.00 91.44 598 GLU A N 1
ATOM 4909 C CA . GLU A 1 598 ? -17.320 -19.112 20.239 1.00 91.44 598 GLU A CA 1
ATOM 4910 C C . GLU A 1 598 ? -18.167 -20.377 20.144 1.00 91.44 598 GLU A C 1
ATOM 4912 O O . GLU A 1 598 ? -17.680 -21.426 19.715 1.00 91.44 598 GLU A O 1
ATOM 4917 N N . ALA A 1 599 ? -19.435 -20.284 20.534 1.00 89.31 599 ALA A N 1
ATOM 4918 C CA . ALA A 1 599 ? -20.364 -21.405 20.517 1.00 89.31 599 ALA A CA 1
ATOM 4919 C C . ALA A 1 599 ? -21.791 -20.973 20.151 1.00 89.31 599 ALA A C 1
ATOM 4921 O O . ALA A 1 599 ? -22.182 -19.812 20.301 1.00 89.31 599 ALA A O 1
ATOM 4922 N N . GLN A 1 600 ? -22.577 -21.928 19.655 1.00 85.69 600 GLN A N 1
ATOM 4923 C CA . GLN A 1 600 ? -24.000 -21.760 19.356 1.00 85.69 600 GLN A CA 1
ATOM 4924 C C . GLN A 1 600 ? -24.799 -21.455 20.619 1.00 85.69 600 GLN A C 1
ATOM 4926 O O . GLN A 1 600 ? -24.721 -22.177 21.612 1.00 85.69 600 GLN A O 1
ATOM 4931 N N . ALA A 1 601 ? -25.631 -20.416 20.564 1.00 82.06 601 ALA A N 1
ATOM 4932 C CA . ALA A 1 601 ? -26.444 -20.024 21.709 1.00 82.06 601 ALA A CA 1
ATOM 4933 C C . ALA A 1 601 ? -27.589 -20.995 22.021 1.00 82.06 601 ALA A C 1
ATOM 4935 O O . ALA A 1 601 ? -28.098 -20.974 23.133 1.00 82.06 601 ALA A O 1
ATOM 4936 N N . SER A 1 602 ? -28.003 -21.830 21.064 1.00 79.88 602 SER A N 1
ATOM 4937 C CA . SER A 1 602 ? -29.125 -22.764 21.225 1.00 79.88 602 SER A CA 1
ATOM 4938 C C . SER A 1 602 ? -28.776 -24.074 21.928 1.00 79.88 602 SER A C 1
ATOM 4940 O O . SER A 1 602 ? -29.675 -24.740 22.424 1.00 79.88 602 SER A O 1
ATOM 4942 N N . ASN A 1 603 ? -27.516 -24.506 21.870 1.00 81.44 603 ASN A N 1
ATOM 4943 C CA . ASN A 1 603 ? -27.095 -25.827 22.354 1.00 81.44 603 ASN A CA 1
ATOM 4944 C C . ASN A 1 603 ? -25.664 -25.852 22.920 1.00 81.44 603 ASN A C 1
ATOM 4946 O O . ASN A 1 603 ? -25.181 -26.918 23.297 1.00 81.44 603 ASN A O 1
ATOM 4950 N N . GLY A 1 604 ? -24.951 -24.722 22.925 1.00 84.19 604 GLY A N 1
ATOM 4951 C CA . GLY A 1 604 ? -23.5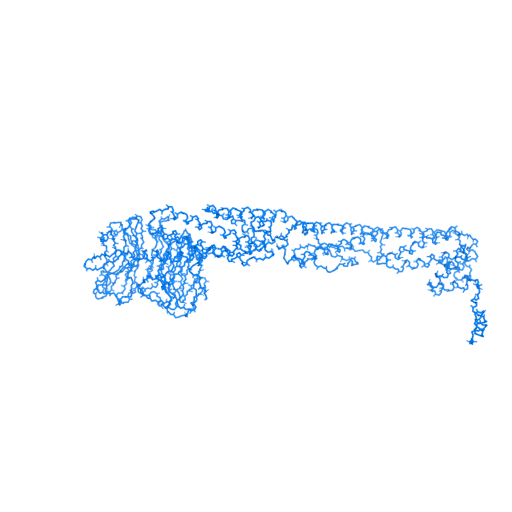67 -24.660 23.385 1.00 84.19 604 GLY A CA 1
ATOM 4952 C C . GLY A 1 604 ? -22.550 -25.335 22.469 1.00 84.19 604 GLY A C 1
ATOM 4953 O O . GLY A 1 604 ? -21.402 -25.507 22.876 1.00 84.19 604 GLY A O 1
ATOM 4954 N N . GLN A 1 605 ? -22.931 -25.737 21.251 1.00 88.56 605 GLN A N 1
ATOM 4955 C CA . GLN A 1 605 ? -22.015 -26.402 20.332 1.00 88.56 605 GLN A CA 1
ATOM 4956 C C . GLN A 1 605 ? -20.873 -25.455 19.960 1.00 88.56 605 GLN A C 1
ATOM 4958 O O . GLN A 1 605 ? -21.098 -24.384 19.390 1.00 88.56 605 GLN A O 1
ATOM 4963 N N . LEU A 1 606 ? -19.648 -25.880 20.270 1.00 91.12 606 LEU A N 1
ATOM 4964 C CA . LEU A 1 606 ? -18.429 -25.143 19.973 1.00 91.12 606 LEU A CA 1
ATOM 4965 C C . LEU A 1 606 ? -18.299 -24.907 18.464 1.00 91.12 606 LEU A C 1
ATOM 4967 O O . LEU A 1 606 ? -18.344 -25.855 17.679 1.00 91.12 606 LEU A O 1
ATOM 4971 N N . ASN A 1 607 ? -18.102 -23.650 18.076 1.00 91.12 607 ASN A N 1
ATOM 4972 C CA . ASN A 1 607 ? -17.717 -23.278 16.721 1.00 91.12 607 ASN A CA 1
ATOM 4973 C C . ASN A 1 607 ? -16.190 -23.330 16.581 1.00 91.12 607 ASN A C 1
ATOM 4975 O O . ASN A 1 607 ? -15.649 -24.047 15.743 1.00 91.12 607 ASN A O 1
ATOM 4979 N N . TRP A 1 608 ? -15.482 -22.609 17.452 1.00 94.81 608 TRP A N 1
ATOM 4980 C CA . TRP A 1 608 ? -14.023 -22.616 17.514 1.00 94.81 608 TRP A CA 1
ATOM 4981 C C . TRP A 1 608 ? -13.529 -22.206 18.903 1.00 94.81 608 TRP A C 1
ATOM 4983 O O . TRP A 1 608 ? -14.249 -21.596 19.695 1.00 94.81 608 TRP A O 1
ATOM 4993 N N . GLN A 1 609 ? -12.270 -22.538 19.179 1.00 94.94 609 GLN A N 1
ATOM 4994 C CA . GLN A 1 609 ? -11.567 -22.204 20.412 1.00 94.94 609 GLN A CA 1
ATOM 4995 C C . GLN A 1 609 ? -10.150 -21.736 20.081 1.00 94.94 609 GLN A C 1
ATOM 4997 O O . GLN A 1 609 ? -9.488 -22.317 19.223 1.00 94.94 609 GLN A O 1
ATOM 5002 N N . GLN A 1 610 ? -9.690 -20.701 20.775 1.00 95.81 610 GLN A N 1
ATOM 5003 C CA . GLN A 1 610 ? -8.334 -20.172 20.690 1.00 95.81 610 GLN A CA 1
ATOM 5004 C C . GLN A 1 610 ? -7.762 -19.938 22.079 1.00 95.81 610 GLN A C 1
ATOM 5006 O O . GLN A 1 610 ? -8.493 -19.661 23.031 1.00 95.81 610 GLN A O 1
ATOM 5011 N N . GLU A 1 611 ? -6.441 -20.002 22.182 1.00 95.25 611 GLU A N 1
ATOM 5012 C CA . GLU A 1 611 ? -5.734 -19.733 23.425 1.00 95.25 611 GLU A CA 1
ATOM 5013 C C . GLU A 1 611 ? -4.471 -18.908 23.199 1.00 95.25 611 GLU A C 1
ATOM 5015 O O . GLU A 1 611 ? -3.833 -18.975 22.150 1.00 95.25 611 GLU A O 1
ATOM 5020 N N . PHE A 1 612 ? -4.118 -18.117 24.204 1.00 96.19 612 PHE A N 1
ATOM 5021 C CA . PHE A 1 612 ? -2.845 -17.410 24.305 1.00 96.19 612 PHE A CA 1
ATOM 5022 C C . PHE A 1 612 ? -2.492 -17.248 25.787 1.00 96.19 612 PHE A C 1
ATOM 5024 O O . PHE A 1 612 ? -3.321 -17.516 26.655 1.00 96.19 612 PHE A O 1
ATOM 5031 N N . ARG A 1 613 ? -1.264 -16.852 26.110 1.00 96.19 613 ARG A N 1
ATOM 5032 C CA . ARG A 1 613 ? -0.840 -16.590 27.491 1.00 96.19 613 ARG A CA 1
ATOM 5033 C C . ARG A 1 613 ? -0.641 -15.100 27.719 1.00 96.19 613 ARG A C 1
ATOM 5035 O O . ARG A 1 613 ? -0.141 -14.402 26.837 1.00 96.19 613 ARG A O 1
ATOM 5042 N N . LEU A 1 614 ? -1.044 -14.626 28.893 1.00 95.88 614 LEU A N 1
ATOM 5043 C CA . LEU A 1 614 ? -1.024 -13.216 29.257 1.00 95.88 614 LEU A CA 1
ATOM 5044 C C . LEU A 1 614 ? -0.631 -13.040 30.726 1.00 95.88 614 LEU A C 1
ATOM 5046 O O . LEU A 1 614 ? -1.358 -13.475 31.621 1.00 95.88 614 LEU A O 1
ATOM 5050 N N . LEU A 1 615 ? 0.458 -12.307 30.952 1.00 95.25 615 LEU A N 1
ATOM 5051 C CA . LEU A 1 615 ? 0.747 -11.620 32.207 1.00 95.25 615 LEU A CA 1
ATOM 5052 C C . LEU A 1 615 ? 0.192 -10.197 32.110 1.00 95.25 615 LEU A C 1
ATOM 5054 O O . LEU A 1 615 ? 0.713 -9.370 31.358 1.00 95.25 615 LEU A O 1
ATOM 5058 N N . GLY A 1 616 ? -0.879 -9.924 32.846 1.00 93.94 616 GLY A N 1
ATOM 5059 C CA . GLY A 1 616 ? -1.707 -8.727 32.708 1.00 93.94 616 GLY A CA 1
ATOM 5060 C C . GLY A 1 616 ? -3.188 -9.100 32.655 1.00 93.94 616 GLY A C 1
ATOM 5061 O O . GLY A 1 616 ? -3.549 -10.240 32.934 1.00 93.94 616 GLY A O 1
ATOM 5062 N N . ASN A 1 617 ? -4.067 -8.166 32.301 1.00 93.69 617 ASN A N 1
ATOM 5063 C CA . ASN A 1 617 ? -5.511 -8.394 32.321 1.00 93.69 617 ASN A CA 1
ATOM 5064 C C . ASN A 1 617 ? -6.167 -8.151 30.962 1.00 93.69 617 ASN A C 1
ATOM 5066 O O . ASN A 1 617 ? -5.726 -7.322 30.169 1.00 93.69 617 ASN A O 1
ATOM 5070 N N . VAL A 1 618 ? -7.291 -8.825 30.733 1.00 94.81 618 VAL A N 1
ATOM 5071 C CA . VAL A 1 618 ? -8.227 -8.452 29.670 1.00 94.81 618 VAL A CA 1
ATOM 5072 C C . VAL A 1 618 ? -9.186 -7.405 30.223 1.00 94.81 618 VAL A C 1
ATOM 5074 O O . VAL A 1 618 ? -9.638 -7.517 31.362 1.00 94.81 618 VAL A O 1
ATOM 5077 N N . VAL A 1 619 ? -9.453 -6.370 29.434 1.00 94.25 619 VAL A N 1
ATOM 5078 C CA . VAL A 1 619 ? -10.348 -5.267 29.799 1.00 94.25 619 VAL A CA 1
ATOM 5079 C C . VAL A 1 619 ? -11.701 -5.408 29.118 1.00 94.25 619 VAL A C 1
ATOM 5081 O O . VAL A 1 619 ? -12.708 -5.076 29.731 1.00 94.25 619 VAL A O 1
ATOM 5084 N N . ASP A 1 620 ? -11.736 -5.871 27.866 1.00 94.75 620 ASP A N 1
ATOM 5085 C CA . ASP A 1 620 ? -12.997 -6.104 27.164 1.00 94.75 620 ASP A CA 1
ATOM 5086 C C . ASP A 1 620 ? -12.837 -7.091 25.996 1.00 94.75 620 ASP A C 1
ATOM 5088 O O . ASP A 1 620 ? -11.751 -7.259 25.426 1.00 94.75 620 ASP A O 1
ATOM 5092 N N . LEU A 1 621 ? -13.959 -7.702 25.622 1.00 96.19 621 LEU A N 1
ATOM 5093 C CA . LEU A 1 621 ? -14.170 -8.449 24.390 1.00 96.19 621 LEU A CA 1
ATOM 5094 C C . LEU A 1 621 ? -15.170 -7.665 23.532 1.00 96.19 621 LEU A C 1
ATOM 5096 O O . LEU A 1 621 ? -16.356 -7.588 23.848 1.00 96.19 621 LEU A O 1
ATOM 5100 N N . VAL A 1 622 ? -14.698 -7.083 22.434 1.00 95.00 622 VAL A N 1
ATOM 5101 C CA . VAL A 1 622 ? -15.489 -6.172 21.601 1.00 95.00 622 VAL A CA 1
ATOM 5102 C C . VAL A 1 622 ? -15.908 -6.870 20.304 1.00 95.00 622 VAL A C 1
ATOM 5104 O O . VAL A 1 622 ? -15.046 -7.159 19.470 1.00 95.00 622 VAL A O 1
ATOM 5107 N N . PRO A 1 623 ? -17.208 -7.125 20.069 1.00 92.94 623 PRO A N 1
ATOM 5108 C CA . PRO A 1 623 ? -17.669 -7.652 18.786 1.00 92.94 623 PRO A CA 1
ATOM 5109 C C . PRO A 1 623 ? -17.512 -6.598 17.681 1.00 92.94 623 PRO A C 1
ATOM 5111 O O . PRO A 1 623 ? -17.797 -5.421 17.903 1.00 92.94 623 PRO A O 1
ATOM 5114 N N . VAL A 1 624 ? -17.101 -7.006 16.481 1.00 92.75 624 VAL A N 1
ATOM 5115 C CA . VAL A 1 624 ? -16.965 -6.184 15.257 1.00 92.75 624 VAL A CA 1
ATOM 5116 C C . VAL A 1 624 ? -17.544 -6.943 14.052 1.00 92.75 624 VAL A C 1
ATOM 5118 O O . VAL A 1 624 ? -17.732 -8.154 14.132 1.00 92.75 624 VAL A O 1
ATOM 5121 N N . GLU A 1 625 ? -17.821 -6.275 12.925 1.00 85.44 625 GLU A N 1
ATOM 5122 C CA . GLU A 1 625 ? -18.526 -6.832 11.745 1.00 85.44 625 GLU A CA 1
ATOM 5123 C C . GLU A 1 625 ? -17.973 -8.194 11.286 1.00 85.44 625 GLU A C 1
ATOM 5125 O O . GLU A 1 625 ? -18.715 -9.056 10.822 1.00 85.44 625 GLU A O 1
ATOM 5130 N N . ARG A 1 626 ? -16.662 -8.417 11.440 1.00 86.25 626 ARG A N 1
ATOM 5131 C CA . ARG A 1 626 ? -15.975 -9.650 11.019 1.00 86.25 626 ARG A CA 1
ATOM 5132 C C . ARG A 1 626 ? -15.151 -10.294 12.130 1.00 86.25 626 ARG A C 1
ATOM 5134 O O . ARG A 1 626 ? -14.024 -10.723 11.881 1.00 86.25 626 ARG A O 1
ATOM 5141 N N . GLY A 1 627 ? -15.682 -10.316 13.351 1.00 92.62 627 GLY A N 1
ATOM 5142 C CA . GLY A 1 627 ? -15.088 -11.068 14.454 1.00 92.62 627 GLY A CA 1
ATOM 5143 C C . GLY A 1 627 ? -15.077 -10.340 15.789 1.00 92.62 627 GLY A C 1
ATOM 5144 O O . GLY A 1 627 ? -16.009 -9.610 16.112 1.00 92.62 627 GLY A O 1
ATOM 5145 N N . TYR A 1 628 ? -14.014 -10.546 16.562 1.00 94.56 628 TYR A N 1
ATOM 5146 C CA . TYR A 1 628 ? -13.893 -10.020 17.921 1.00 94.56 628 TYR A CA 1
ATOM 5147 C C . TYR A 1 628 ? -12.533 -9.377 18.134 1.00 94.56 628 TYR A C 1
ATOM 5149 O O . TYR A 1 628 ? -11.513 -9.897 17.679 1.00 94.56 628 TYR A O 1
ATOM 5157 N N . VAL A 1 629 ? -12.524 -8.257 18.848 1.00 96.38 629 VAL A N 1
ATOM 5158 C CA . VAL A 1 629 ? -11.313 -7.586 19.312 1.00 96.38 629 VAL A CA 1
ATOM 5159 C C . VAL A 1 629 ? -11.185 -7.807 20.812 1.00 96.38 629 VAL A C 1
ATOM 5161 O O . VAL A 1 629 ? -12.037 -7.374 21.583 1.00 96.38 629 VAL A O 1
ATOM 5164 N N . VAL A 1 630 ? -10.115 -8.475 21.227 1.00 97.06 630 VAL A N 1
ATOM 5165 C CA . VAL A 1 630 ? -9.713 -8.574 22.630 1.00 97.06 630 VAL A CA 1
ATOM 5166 C C . VAL A 1 630 ? -8.826 -7.381 22.943 1.00 97.06 630 VAL A C 1
ATOM 5168 O O . VAL A 1 630 ? -7.826 -7.160 22.255 1.00 97.06 630 VAL A O 1
ATOM 5171 N N . VAL A 1 631 ? -9.187 -6.623 23.974 1.00 97.25 631 VAL A N 1
ATOM 5172 C CA . VAL A 1 631 ? -8.404 -5.484 24.457 1.00 97.25 631 VAL A CA 1
ATOM 5173 C C . VAL A 1 631 ? -7.966 -5.755 25.883 1.00 97.25 631 VAL A C 1
ATOM 5175 O O . VAL A 1 631 ? -8.769 -6.184 26.713 1.00 97.25 631 VAL A O 1
ATOM 5178 N N . GLY A 1 632 ? -6.712 -5.458 26.197 1.00 95.88 632 GLY A N 1
ATOM 5179 C CA . GLY A 1 632 ? -6.234 -5.578 27.563 1.00 95.88 632 GLY A CA 1
ATOM 5180 C C . GLY A 1 632 ? -4.909 -4.886 27.815 1.00 95.88 632 GLY A C 1
ATOM 5181 O O . GLY A 1 632 ? -4.382 -4.167 26.965 1.00 95.88 632 GLY A O 1
ATOM 5182 N N . ASN A 1 633 ? -4.376 -5.133 29.003 1.00 95.75 633 ASN A N 1
ATOM 5183 C CA . ASN A 1 633 ? -3.072 -4.663 29.428 1.00 95.75 633 ASN A CA 1
ATOM 5184 C C . ASN A 1 633 ? -2.121 -5.850 29.558 1.00 95.75 633 ASN A C 1
ATOM 5186 O O . ASN A 1 633 ? -2.516 -6.897 30.068 1.00 95.75 633 ASN A O 1
ATOM 5190 N N . PHE A 1 634 ? -0.876 -5.690 29.120 1.00 95.56 634 PHE A N 1
ATOM 5191 C CA . PHE A 1 634 ? 0.135 -6.742 29.183 1.00 95.56 634 PHE A CA 1
ATOM 5192 C C . PHE A 1 634 ? 1.451 -6.224 29.763 1.00 95.56 634 PHE A C 1
ATOM 5194 O O . PHE A 1 634 ? 1.890 -5.122 29.433 1.00 95.56 634 PHE A O 1
ATOM 5201 N N . SER A 1 635 ? 2.078 -7.046 30.600 1.00 95.19 635 SER A N 1
ATOM 5202 C CA . SER A 1 635 ? 3.519 -7.025 30.875 1.00 95.19 635 SER A CA 1
ATOM 5203 C C . SER A 1 635 ? 4.239 -8.047 29.987 1.00 95.19 635 SER A C 1
ATOM 5205 O O . SER A 1 635 ? 5.330 -7.780 29.492 1.00 95.19 635 SER A O 1
ATOM 5207 N N . GLU A 1 636 ? 3.593 -9.187 29.729 1.00 95.12 636 GLU A N 1
ATOM 5208 C CA . GLU A 1 636 ? 4.026 -10.215 28.780 1.00 95.12 636 GLU A CA 1
ATOM 5209 C C . GLU A 1 636 ? 2.796 -10.824 28.097 1.00 95.12 636 GLU A C 1
ATOM 5211 O O . GLU A 1 636 ? 1.799 -11.118 28.757 1.00 95.12 636 GLU A O 1
ATOM 5216 N N . ILE A 1 637 ? 2.866 -11.040 26.785 1.00 95.88 637 ILE A N 1
ATOM 5217 C CA . ILE A 1 637 ? 1.849 -11.768 26.019 1.00 95.88 637 ILE A CA 1
ATOM 5218 C C . ILE A 1 637 ? 2.535 -12.737 25.059 1.00 95.88 637 ILE A C 1
ATOM 5220 O O . ILE A 1 637 ? 3.544 -12.394 24.446 1.00 95.88 637 ILE A O 1
ATOM 5224 N N . SER A 1 638 ? 2.018 -13.961 24.943 1.00 96.38 638 SER A N 1
ATOM 5225 C CA . SER A 1 638 ? 2.552 -14.962 24.014 1.00 96.38 638 SER A CA 1
ATOM 5226 C C . SER A 1 638 ? 1.462 -15.812 23.379 1.00 96.38 638 SER A C 1
ATOM 5228 O O . SER A 1 638 ? 0.432 -16.088 23.995 1.00 96.38 638 SER A O 1
ATOM 5230 N N . PHE A 1 639 ? 1.692 -16.225 22.138 1.00 95.88 639 PHE A N 1
ATOM 5231 C CA . PHE A 1 639 ? 0.721 -16.925 21.305 1.00 95.88 639 PHE A CA 1
ATOM 5232 C C . PHE A 1 639 ? 1.222 -18.311 20.863 1.00 95.88 639 PHE A C 1
ATOM 5234 O O . PHE A 1 639 ? 2.428 -18.568 20.888 1.00 95.88 639 PHE A O 1
ATOM 5241 N N . PRO A 1 640 ? 0.321 -19.209 20.416 1.00 92.75 640 PRO A N 1
ATOM 5242 C CA . PRO A 1 640 ? 0.689 -20.565 19.994 1.00 92.75 640 PRO A CA 1
ATOM 5243 C C . PRO A 1 640 ? 1.623 -20.637 18.778 1.00 92.75 640 PRO A C 1
ATOM 5245 O O . PRO A 1 640 ? 2.291 -21.647 18.584 1.00 92.75 640 PRO A O 1
ATOM 5248 N N . ASP A 1 641 ? 1.687 -19.583 17.963 1.00 93.00 641 ASP A N 1
ATOM 5249 C CA . ASP A 1 641 ? 2.613 -19.475 16.827 1.00 93.00 641 ASP A CA 1
ATOM 5250 C C . ASP A 1 641 ? 4.049 -19.100 17.241 1.00 93.00 641 ASP A C 1
ATOM 5252 O O . ASP A 1 641 ? 4.916 -18.941 16.384 1.00 93.00 641 ASP A O 1
ATOM 5256 N N . GLY A 1 642 ? 4.310 -18.975 18.547 1.00 92.06 642 GLY A N 1
ATOM 5257 C CA . GLY A 1 642 ? 5.619 -18.659 19.112 1.00 92.06 642 GLY A CA 1
ATOM 5258 C C . GLY A 1 642 ? 5.901 -17.162 19.243 1.00 92.06 642 GLY A C 1
ATOM 5259 O O . GLY A 1 642 ? 6.934 -16.802 19.809 1.00 92.06 642 GLY A O 1
ATOM 5260 N N . GLU A 1 643 ? 5.006 -16.281 18.775 1.00 93.56 643 GLU A N 1
ATOM 5261 C CA . GLU A 1 643 ? 5.163 -14.842 18.994 1.00 93.56 643 GLU A CA 1
ATOM 5262 C C . GLU A 1 643 ? 5.040 -14.526 20.490 1.00 93.56 643 GLU A C 1
ATOM 5264 O O . GLU A 1 643 ? 4.106 -14.970 21.164 1.00 93.56 643 GLU A O 1
ATOM 5269 N N . LYS A 1 644 ? 5.982 -13.730 20.999 1.00 94.94 644 LYS A N 1
ATOM 5270 C CA . LYS A 1 644 ? 6.000 -13.223 22.369 1.00 94.94 644 LYS A CA 1
ATOM 5271 C C . LYS A 1 644 ? 6.375 -11.745 22.357 1.00 94.94 644 LYS A C 1
ATOM 5273 O O . LYS A 1 644 ? 7.403 -11.387 21.792 1.00 94.94 644 LYS A O 1
ATOM 5278 N N . GLU A 1 645 ? 5.579 -10.923 23.032 1.00 94.75 645 GLU A N 1
ATOM 5279 C CA . GLU A 1 645 ? 5.813 -9.485 23.190 1.00 94.75 645 GLU A CA 1
ATOM 5280 C C . GLU A 1 645 ? 5.913 -9.129 24.680 1.00 94.75 645 GLU A C 1
ATOM 5282 O O . GLU A 1 645 ? 5.187 -9.664 25.526 1.00 94.75 645 GLU A O 1
ATOM 5287 N N . LEU A 1 646 ? 6.833 -8.218 25.000 1.00 94.19 646 LEU A N 1
ATOM 5288 C CA . LEU A 1 646 ? 7.095 -7.731 26.354 1.00 94.19 646 LEU A CA 1
ATOM 5289 C C . LEU A 1 646 ? 6.789 -6.235 26.448 1.00 94.19 646 LEU A C 1
ATOM 5291 O O . LEU A 1 646 ? 7.043 -5.471 25.515 1.00 94.19 646 LEU A O 1
ATOM 5295 N N . SER A 1 647 ? 6.256 -5.806 27.589 1.00 91.31 647 SER A N 1
ATOM 5296 C CA . SER A 1 647 ? 6.009 -4.389 27.866 1.00 91.31 647 SER A CA 1
ATOM 5297 C C . SER A 1 647 ? 7.317 -3.599 27.870 1.00 91.31 647 SER A C 1
ATOM 5299 O O . SER A 1 647 ? 8.326 -4.019 28.435 1.00 91.31 647 SER A O 1
ATOM 5301 N N . LYS A 1 648 ? 7.297 -2.397 27.283 1.00 88.75 648 LYS A N 1
ATOM 5302 C CA . LYS A 1 648 ? 8.457 -1.489 27.304 1.00 88.75 648 LYS A CA 1
ATOM 5303 C C . LYS A 1 648 ? 8.580 -0.707 28.609 1.00 88.75 648 LYS A C 1
ATOM 5305 O O . LYS A 1 648 ? 9.589 -0.030 28.800 1.00 88.75 648 LYS A O 1
ATOM 5310 N N . ALA A 1 649 ? 7.573 -0.769 29.478 1.00 82.44 649 ALA A N 1
ATOM 5311 C CA . ALA A 1 649 ? 7.583 -0.070 30.754 1.00 82.44 649 ALA A CA 1
ATOM 5312 C C . ALA A 1 649 ? 8.460 -0.787 31.791 1.00 82.44 649 ALA A C 1
ATOM 5314 O O . ALA A 1 649 ? 9.252 -0.141 32.473 1.00 82.44 649 ALA A O 1
ATOM 5315 N N . ASN A 1 650 ? 8.290 -2.109 31.907 1.00 76.94 650 ASN A N 1
ATOM 5316 C CA . ASN A 1 650 ? 9.116 -3.098 32.611 1.00 76.94 650 ASN A CA 1
ATOM 5317 C C . ASN A 1 650 ? 8.440 -4.481 32.432 1.00 76.94 650 ASN A C 1
ATOM 5319 O O . ASN A 1 650 ? 7.272 -4.544 32.059 1.00 76.94 650 ASN A O 1
ATOM 5323 N N . ASN A 1 651 ? 9.111 -5.570 32.806 1.00 73.25 651 ASN A N 1
ATOM 5324 C CA . ASN A 1 651 ? 8.541 -6.925 32.839 1.00 73.25 651 ASN A CA 1
ATOM 5325 C C . ASN A 1 651 ? 7.954 -7.300 34.214 1.00 73.25 651 ASN A C 1
ATOM 5327 O O . ASN A 1 651 ? 7.756 -8.476 34.508 1.00 73.25 651 ASN A O 1
ATOM 5331 N N . LEU A 1 652 ? 7.708 -6.317 35.083 1.00 76.88 652 LEU A N 1
ATOM 5332 C CA . LEU A 1 652 ? 7.070 -6.542 36.380 1.00 76.88 652 LEU A CA 1
ATOM 5333 C C . LEU A 1 652 ? 5.548 -6.649 36.219 1.00 76.88 652 LEU A C 1
ATOM 5335 O O . LEU A 1 652 ? 4.959 -6.019 35.331 1.00 76.88 652 LEU A O 1
ATOM 5339 N N . ALA A 1 653 ? 4.903 -7.413 37.103 1.00 76.12 653 ALA A N 1
ATOM 5340 C CA . ALA A 1 653 ? 3.447 -7.434 37.201 1.00 76.12 653 ALA A CA 1
ATOM 5341 C C . ALA A 1 653 ? 2.913 -6.000 37.349 1.00 76.12 653 ALA A C 1
ATOM 5343 O O . ALA A 1 653 ? 3.541 -5.148 37.981 1.00 76.12 653 ALA A O 1
ATOM 5344 N N . HIS A 1 654 ? 1.776 -5.722 36.712 1.00 83.25 654 HIS A N 1
ATOM 5345 C CA . HIS A 1 654 ? 1.114 -4.413 36.705 1.00 83.25 654 HIS A CA 1
ATOM 5346 C C . HIS A 1 654 ? 1.861 -3.260 35.982 1.00 83.25 654 HIS A C 1
ATOM 5348 O O . HIS A 1 654 ? 1.273 -2.198 35.762 1.00 83.25 654 HIS A O 1
ATOM 5354 N N . HIS A 1 655 ? 3.114 -3.442 35.540 1.00 89.12 655 HIS A N 1
ATOM 5355 C CA . HIS A 1 655 ? 3.847 -2.481 34.696 1.00 89.12 655 HIS A CA 1
ATOM 5356 C C . HIS A 1 655 ? 3.480 -2.642 33.214 1.00 89.12 655 HIS A C 1
ATOM 5358 O O . HIS A 1 655 ? 4.282 -3.057 32.374 1.00 89.12 655 HIS A O 1
ATOM 5364 N N . THR A 1 656 ? 2.237 -2.311 32.888 1.00 91.00 656 THR A N 1
ATOM 5365 C CA . THR A 1 656 ? 1.642 -2.733 31.624 1.00 91.00 656 THR A CA 1
ATOM 5366 C C . THR A 1 656 ? 1.775 -1.732 30.477 1.00 91.00 656 THR A C 1
ATOM 5368 O O . THR A 1 656 ? 2.003 -0.532 30.650 1.00 91.00 656 THR A O 1
ATOM 5371 N N . ASN A 1 657 ? 1.582 -2.250 29.270 1.00 93.50 657 ASN A N 1
ATOM 5372 C CA . ASN A 1 657 ? 1.231 -1.529 28.051 1.00 93.50 657 ASN A CA 1
ATOM 5373 C C . ASN A 1 657 ? -0.111 -2.073 27.508 1.00 93.50 657 ASN A C 1
ATOM 5375 O O . ASN A 1 657 ? -0.637 -3.037 28.061 1.00 93.50 657 ASN A O 1
ATOM 5379 N N . VAL A 1 658 ? -0.696 -1.479 26.456 1.00 94.75 658 VAL A N 1
ATOM 5380 C CA . VAL A 1 658 ? -2.000 -1.942 25.915 1.00 94.75 658 VAL A CA 1
ATOM 5381 C C . VAL A 1 658 ? -1.791 -2.922 24.773 1.00 94.75 658 VAL A C 1
ATOM 5383 O O . VAL A 1 658 ? -1.000 -2.647 23.872 1.00 94.75 658 VAL A O 1
ATOM 5386 N N . PHE A 1 659 ? -2.555 -4.009 24.743 1.00 95.81 659 PHE A N 1
ATOM 5387 C CA . PHE A 1 659 ? -2.651 -4.880 23.575 1.00 95.81 659 PHE A CA 1
ATOM 5388 C C . PHE A 1 659 ? -4.059 -4.875 22.988 1.00 95.81 659 PHE A C 1
ATOM 5390 O O . PHE A 1 659 ? -5.062 -4.692 23.683 1.00 95.81 659 PHE A O 1
ATOM 5397 N N . THR A 1 660 ? -4.116 -5.122 21.684 1.00 96.69 660 THR A N 1
ATOM 5398 C CA . THR A 1 660 ? -5.346 -5.327 20.926 1.00 96.69 660 THR A CA 1
ATOM 5399 C C . THR A 1 660 ? -5.134 -6.485 19.959 1.00 96.69 660 THR A C 1
ATOM 5401 O O . THR A 1 660 ? -4.115 -6.558 19.270 1.00 96.69 660 THR A O 1
ATOM 5404 N N . VAL A 1 661 ? -6.065 -7.433 19.936 1.00 96.75 661 VAL A N 1
ATOM 5405 C CA . VAL A 1 661 ? -5.924 -8.680 19.174 1.00 96.75 661 VAL A CA 1
ATOM 5406 C C . VAL A 1 661 ? -7.252 -8.995 18.507 1.00 96.75 661 VAL A C 1
ATOM 5408 O O . VAL A 1 661 ? -8.283 -9.012 19.173 1.00 96.75 661 VAL A O 1
ATOM 5411 N N . LYS A 1 662 ? -7.243 -9.238 17.194 1.00 96.00 662 LYS A N 1
ATOM 5412 C CA . LYS A 1 662 ? -8.456 -9.475 16.409 1.00 96.00 662 LYS A CA 1
ATOM 5413 C C . LYS A 1 662 ? -8.550 -10.915 15.934 1.00 96.00 662 LYS A C 1
ATOM 5415 O O . LYS A 1 662 ? -7.704 -11.367 15.162 1.00 96.00 662 LYS A O 1
ATOM 5420 N N . TYR A 1 663 ? -9.651 -11.570 16.269 1.00 94.94 663 TYR A N 1
ATOM 5421 C CA . TYR A 1 663 ? -9.999 -12.914 15.816 1.00 94.94 663 TYR A CA 1
ATOM 5422 C C . TYR A 1 663 ? -11.145 -12.867 14.807 1.00 94.94 663 TYR A C 1
ATOM 5424 O O . TYR A 1 663 ? -12.050 -12.046 14.941 1.00 94.94 663 TYR A O 1
ATOM 5432 N N . SER A 1 664 ? -11.103 -13.731 13.795 1.00 92.94 664 SER A N 1
ATOM 5433 C CA . SER A 1 664 ? -12.166 -13.878 12.793 1.00 92.94 664 SER A CA 1
ATOM 5434 C C . SER A 1 664 ? -13.353 -14.651 13.363 1.00 92.94 664 SER A C 1
ATOM 5436 O O . SER A 1 664 ? -13.158 -15.742 13.888 1.00 92.94 664 SER A O 1
ATOM 5438 N N . SER A 1 665 ? -14.585 -14.167 13.177 1.00 87.06 665 SER A N 1
ATOM 5439 C CA . SER A 1 665 ? -15.790 -14.938 13.542 1.00 87.06 665 SER A CA 1
ATOM 5440 C C . SER A 1 665 ? -15.949 -16.216 12.714 1.00 87.06 665 SER A C 1
ATOM 5442 O O . SER A 1 665 ? -16.540 -17.183 13.174 1.00 87.06 665 SER A O 1
ATOM 5444 N N . LYS A 1 666 ? -15.413 -16.257 11.486 1.00 86.12 666 LYS A N 1
ATOM 5445 C CA . LYS A 1 666 ? -15.602 -17.406 10.586 1.00 86.12 666 LYS A CA 1
ATOM 5446 C C . LYS A 1 666 ? -14.771 -18.627 10.984 1.00 86.12 666 LYS A C 1
ATOM 5448 O O . LYS A 1 666 ? -15.217 -19.748 10.781 1.00 86.12 666 LYS A O 1
ATOM 5453 N N . SER A 1 667 ? -13.540 -18.417 11.442 1.00 88.50 667 SER A N 1
ATOM 5454 C CA . SER A 1 667 ? -12.588 -19.512 11.684 1.00 88.50 667 SER A CA 1
ATOM 5455 C C . SER A 1 667 ? -11.956 -19.492 13.069 1.00 88.50 667 SER A C 1
ATOM 5457 O O . SER A 1 667 ? -11.157 -20.369 13.376 1.00 88.50 667 SER A O 1
ATOM 5459 N N . GLY A 1 668 ? -12.214 -18.458 13.868 1.00 90.56 668 GLY A N 1
ATOM 5460 C CA . GLY A 1 668 ? -11.473 -18.210 15.097 1.00 90.56 668 GLY A CA 1
ATOM 5461 C C . GLY A 1 668 ? -10.019 -17.818 14.869 1.00 90.56 668 GLY A C 1
ATOM 5462 O O . GLY A 1 668 ? -9.330 -17.529 15.831 1.00 90.56 668 GLY A O 1
ATOM 5463 N N . ASN A 1 669 ? -9.518 -17.773 13.631 1.00 93.75 669 ASN A N 1
ATOM 5464 C CA . ASN A 1 669 ? -8.110 -17.466 13.410 1.00 93.75 669 ASN A CA 1
ATOM 5465 C C . ASN A 1 669 ? -7.806 -16.038 13.837 1.00 93.75 669 ASN A C 1
ATOM 5467 O O . ASN A 1 669 ? -8.559 -15.098 13.553 1.00 93.75 669 ASN A O 1
ATOM 5471 N N . LEU A 1 670 ? -6.643 -15.883 14.451 1.00 93.75 670 LEU A N 1
ATOM 5472 C CA . LEU A 1 670 ? -6.045 -14.587 14.652 1.00 93.75 670 LEU A CA 1
ATOM 5473 C C . LEU A 1 670 ? -5.796 -13.911 13.294 1.00 93.75 670 LEU A C 1
ATOM 5475 O O . LEU A 1 670 ? -5.144 -14.466 12.415 1.00 93.75 670 LEU A O 1
ATOM 5479 N N . THR A 1 671 ? -6.306 -12.693 13.139 1.00 94.44 671 THR A N 1
ATOM 5480 C CA . THR A 1 671 ? -6.176 -11.900 11.905 1.00 94.44 671 THR A CA 1
ATOM 5481 C C . THR A 1 671 ? -5.200 -10.742 12.044 1.00 94.44 671 THR A C 1
ATOM 5483 O O . THR A 1 671 ? -4.574 -10.358 11.059 1.00 94.44 671 THR A O 1
ATOM 5486 N N . ARG A 1 672 ? -5.078 -10.162 13.246 1.00 95.06 672 ARG A N 1
ATOM 5487 C CA . ARG A 1 672 ? -4.164 -9.049 13.511 1.00 95.06 672 ARG A CA 1
ATOM 5488 C C . ARG A 1 672 ? -3.871 -8.906 15.001 1.00 95.06 672 ARG A C 1
ATOM 5490 O O . ARG A 1 672 ? -4.741 -9.159 15.833 1.00 95.06 672 ARG A O 1
ATOM 5497 N N . ARG A 1 673 ? -2.662 -8.442 15.307 1.00 94.56 673 ARG A N 1
ATOM 5498 C CA . ARG A 1 673 ? -2.197 -8.017 16.632 1.00 94.56 673 ARG A CA 1
ATOM 5499 C C . ARG A 1 673 ? -1.730 -6.567 16.528 1.00 94.56 673 ARG A C 1
ATOM 5501 O O . ARG A 1 673 ? -1.181 -6.181 15.494 1.00 94.56 673 ARG A O 1
ATOM 5508 N N . ASN A 1 674 ? -1.953 -5.770 17.563 1.00 94.62 674 ASN A N 1
ATOM 5509 C CA . ASN A 1 674 ? -1.328 -4.460 17.688 1.00 94.62 674 ASN A CA 1
ATOM 5510 C C . ASN A 1 674 ? -1.100 -4.109 19.162 1.00 94.62 674 ASN A C 1
ATOM 5512 O O . ASN A 1 674 ? -1.961 -4.373 20.007 1.00 94.62 674 ASN A O 1
ATOM 5516 N N . TYR A 1 675 ? 0.042 -3.493 19.456 1.00 93.56 675 TYR A N 1
ATOM 5517 C CA . TYR A 1 675 ? 0.489 -3.179 20.809 1.00 93.56 675 TYR A CA 1
ATOM 5518 C C . TYR A 1 675 ? 0.782 -1.685 20.928 1.00 93.56 675 TYR A C 1
ATOM 5520 O O . TYR A 1 675 ? 1.570 -1.125 20.165 1.00 93.56 675 TYR A O 1
ATOM 5528 N N . TYR A 1 676 ? 0.186 -1.035 21.923 1.00 90.88 676 TYR A N 1
ATOM 5529 C CA . TYR A 1 676 ? 0.518 0.337 22.281 1.00 90.88 676 TYR A CA 1
ATOM 5530 C C . TYR A 1 676 ? 1.585 0.334 23.374 1.00 90.88 676 TYR A C 1
ATOM 5532 O O . TYR A 1 676 ? 1.280 0.228 24.565 1.00 90.88 676 TYR A O 1
ATOM 5540 N N . THR A 1 677 ? 2.848 0.423 22.953 1.00 87.62 677 THR A N 1
ATOM 5541 C CA . THR A 1 677 ? 4.000 0.348 23.861 1.00 87.62 677 THR A CA 1
ATOM 5542 C C . THR A 1 677 ? 4.497 1.727 24.288 1.00 87.62 677 THR A C 1
ATOM 5544 O O . THR A 1 677 ? 4.762 2.575 23.434 1.00 87.62 677 THR A O 1
ATOM 5547 N N . SER A 1 678 ? 4.732 1.918 25.585 1.00 88.62 678 SER A N 1
ATOM 5548 C CA . SER A 1 678 ? 5.361 3.111 26.164 1.00 88.62 678 SER A CA 1
ATOM 5549 C C . SER A 1 678 ? 6.435 2.707 27.170 1.00 88.62 678 SER A C 1
ATOM 5551 O O . SER A 1 678 ? 6.315 1.677 27.829 1.00 88.62 678 SER A O 1
ATOM 5553 N N . LYS A 1 679 ? 7.473 3.543 27.312 1.00 89.94 679 LYS A N 1
ATOM 5554 C CA . LYS A 1 679 ? 8.491 3.390 28.368 1.00 89.94 679 LYS A CA 1
ATOM 5555 C C . LYS A 1 679 ? 7.928 3.648 29.767 1.00 89.94 679 LYS A C 1
ATOM 5557 O O . LYS A 1 679 ? 8.535 3.248 30.751 1.00 89.94 679 LYS A O 1
ATOM 5562 N N . GLN A 1 680 ? 6.805 4.353 29.862 1.00 90.62 680 GLN A N 1
ATOM 5563 C CA . GLN A 1 680 ? 6.086 4.543 31.115 1.00 90.62 680 GLN A CA 1
ATOM 5564 C C . GLN A 1 680 ? 4.923 3.545 31.187 1.00 90.62 680 GLN A C 1
ATOM 5566 O O . GLN A 1 680 ? 4.281 3.309 30.158 1.00 90.62 680 GLN A O 1
ATOM 5571 N N . PRO A 1 681 ? 4.637 2.968 32.370 1.00 91.12 681 PRO A N 1
ATOM 5572 C CA . PRO A 1 681 ? 3.467 2.123 32.553 1.00 91.12 681 PRO A CA 1
ATOM 5573 C C . PRO A 1 681 ? 2.190 2.865 32.169 1.00 91.12 681 PRO A C 1
ATOM 5575 O O . PRO A 1 681 ? 2.043 4.059 32.443 1.00 91.12 681 PRO A O 1
ATOM 5578 N N . LEU A 1 682 ? 1.270 2.152 31.536 1.00 92.25 682 LEU A N 1
ATOM 5579 C CA . LEU A 1 682 ? -0.055 2.648 31.211 1.00 92.25 682 LEU A CA 1
ATOM 5580 C C . LEU A 1 682 ? -1.066 1.511 31.247 1.00 92.25 682 LEU A C 1
ATOM 5582 O O . LEU A 1 682 ? -0.746 0.350 30.980 1.00 92.25 682 LEU A O 1
ATOM 5586 N N . ALA A 1 683 ? -2.297 1.864 31.587 1.00 92.25 683 ALA A N 1
ATOM 5587 C CA . ALA A 1 683 ? -3.360 0.908 31.816 1.00 92.25 683 ALA A CA 1
ATOM 5588 C C . ALA A 1 683 ? -4.671 1.428 31.236 1.00 92.25 683 ALA A C 1
ATOM 5590 O O . ALA A 1 683 ? -5.100 2.539 31.547 1.00 92.25 683 ALA A O 1
ATOM 5591 N N . VAL A 1 684 ? -5.320 0.604 30.423 1.00 93.81 684 VAL A N 1
ATOM 5592 C CA . VAL A 1 684 ? -6.715 0.755 30.013 1.00 93.81 684 VAL A CA 1
ATOM 5593 C C . VAL A 1 684 ? -7.589 0.063 31.053 1.00 93.81 684 VAL A C 1
ATOM 5595 O O . VAL A 1 684 ? -7.301 -1.047 31.493 1.00 93.81 684 VAL A O 1
ATOM 5598 N N . TYR A 1 685 ? -8.667 0.724 31.447 1.00 91.69 685 TYR A N 1
ATOM 5599 C CA . TYR A 1 685 ? -9.626 0.231 32.432 1.00 91.69 685 TYR A CA 1
ATOM 5600 C C . TYR A 1 685 ? -11.019 0.034 31.849 1.00 91.69 685 TYR A C 1
ATOM 5602 O O . TYR A 1 685 ? -11.802 -0.743 32.386 1.00 91.69 685 TYR A O 1
ATOM 5610 N N . LYS A 1 686 ? -11.345 0.745 30.768 1.00 91.31 686 LYS A N 1
ATOM 5611 C CA . LYS A 1 686 ? -12.654 0.657 30.133 1.00 91.31 686 LYS A CA 1
ATOM 5612 C C . LYS A 1 686 ? -12.523 0.757 28.627 1.00 91.31 686 LYS A C 1
ATOM 5614 O O . LYS A 1 686 ? -11.741 1.557 28.120 1.00 91.31 686 LYS A O 1
ATOM 5619 N N . VAL A 1 687 ? -13.316 -0.033 27.919 1.00 93.12 687 VAL A N 1
ATOM 5620 C CA . VAL A 1 687 ? -13.443 0.049 26.467 1.00 93.12 687 VAL A CA 1
ATOM 5621 C C . VAL A 1 687 ? -14.868 0.452 26.131 1.00 93.12 687 VAL A C 1
ATOM 5623 O O . VAL A 1 687 ? -15.820 0.054 26.799 1.00 93.12 687 VAL A O 1
ATOM 5626 N N . TYR A 1 688 ? -15.013 1.308 25.128 1.00 91.00 688 TYR A N 1
ATOM 5627 C CA . TYR A 1 688 ? -16.312 1.717 24.630 1.00 91.00 688 TYR A CA 1
ATOM 5628 C C . TYR A 1 688 ? -16.304 1.718 23.107 1.00 91.00 688 TYR A C 1
ATOM 5630 O O . TYR A 1 688 ? -15.625 2.521 22.463 1.00 91.00 688 TYR A O 1
ATOM 5638 N N . LYS A 1 689 ? -17.099 0.828 22.515 1.00 92.62 689 LYS A N 1
ATOM 5639 C CA . LYS A 1 689 ? -17.302 0.777 21.070 1.00 92.62 689 LYS A CA 1
ATOM 5640 C C . LYS A 1 689 ? -18.375 1.782 20.654 1.00 92.62 689 LYS A C 1
ATOM 5642 O O . LYS A 1 689 ? -19.555 1.577 20.927 1.00 92.62 689 LYS A O 1
ATOM 5647 N N . ALA A 1 690 ? -17.963 2.834 19.951 1.00 92.12 690 ALA A N 1
ATOM 5648 C CA . ALA A 1 690 ? -18.883 3.764 19.303 1.00 92.12 690 ALA A CA 1
ATOM 5649 C C . ALA A 1 690 ? -19.342 3.209 17.945 1.00 92.12 690 ALA A C 1
ATOM 5651 O O . ALA A 1 690 ? -20.530 3.183 17.637 1.00 92.12 690 ALA A O 1
ATOM 5652 N N . SER A 1 691 ? -18.393 2.712 17.150 1.00 92.50 691 SER A N 1
ATOM 5653 C CA . SER A 1 691 ? -18.624 2.059 15.860 1.00 92.50 691 SER A CA 1
ATOM 5654 C C . SER A 1 691 ? -17.456 1.125 15.523 1.00 92.50 691 SER A C 1
ATOM 5656 O O . SER A 1 691 ? -16.460 1.075 16.242 1.00 92.50 691 SER A O 1
ATOM 5658 N N . ASP A 1 692 ? -17.528 0.408 14.402 1.00 91.88 692 ASP A N 1
ATOM 5659 C CA . ASP A 1 692 ? -16.383 -0.362 13.885 1.00 91.88 692 ASP A CA 1
ATOM 5660 C C . ASP A 1 692 ? -15.231 0.522 13.385 1.00 91.88 692 ASP A C 1
ATOM 5662 O O . ASP A 1 692 ? -14.141 0.021 13.110 1.00 91.88 692 ASP A O 1
ATOM 5666 N N . LYS A 1 693 ? -15.455 1.832 13.260 1.00 92.62 693 LYS A N 1
ATOM 5667 C CA . LYS A 1 693 ? -14.412 2.818 12.954 1.00 92.62 693 LYS A CA 1
ATOM 5668 C C . LYS A 1 693 ? -13.778 3.375 14.225 1.00 92.62 693 LYS A C 1
ATOM 5670 O O . LYS A 1 693 ? -12.666 3.878 14.156 1.00 92.62 693 LYS A O 1
ATOM 5675 N N . ALA A 1 694 ? -14.484 3.288 15.354 1.00 93.88 694 ALA A N 1
ATOM 5676 C CA . ALA A 1 694 ? -14.101 3.944 16.590 1.00 93.88 694 ALA A CA 1
ATOM 5677 C C . ALA A 1 694 ? -14.413 3.107 17.835 1.00 93.88 694 ALA A C 1
ATOM 5679 O O . ALA A 1 694 ? -15.537 3.078 18.348 1.00 93.88 694 ALA A O 1
ATOM 5680 N N . ILE A 1 695 ? -13.369 2.463 18.348 1.00 95.19 695 ILE A N 1
ATOM 5681 C CA . ILE A 1 695 ? -13.342 1.748 19.619 1.00 95.19 695 ILE A CA 1
ATOM 5682 C C . ILE A 1 695 ? -12.433 2.542 20.556 1.00 95.19 695 ILE A C 1
ATOM 5684 O O . ILE A 1 695 ? -11.227 2.644 20.334 1.00 95.19 695 ILE A O 1
ATOM 5688 N N . HIS A 1 696 ? -13.017 3.133 21.592 1.00 94.44 696 HIS A N 1
ATOM 5689 C CA . HIS A 1 696 ? -12.313 3.995 22.532 1.00 94.44 696 HIS A CA 1
ATOM 5690 C C . HIS A 1 696 ? -11.786 3.190 23.713 1.00 94.44 696 HIS A C 1
ATOM 5692 O O . HIS A 1 696 ? -12.538 2.456 24.350 1.00 94.44 696 HIS A O 1
ATOM 5698 N N . LEU A 1 697 ? -10.502 3.355 24.018 1.00 94.56 697 LEU A N 1
ATOM 5699 C CA . LEU A 1 697 ? -9.823 2.736 25.148 1.00 94.56 697 LEU A CA 1
ATOM 5700 C C . LEU A 1 697 ? -9.549 3.830 26.183 1.00 94.56 697 LEU A C 1
ATOM 5702 O O . LEU A 1 697 ? -8.889 4.822 25.879 1.00 94.56 697 LEU A O 1
ATOM 5706 N N . LEU A 1 698 ? -10.088 3.678 27.386 1.00 93.00 698 LEU A N 1
ATOM 5707 C CA . LEU A 1 698 ? -10.045 4.678 28.451 1.00 93.00 698 LEU A CA 1
ATOM 5708 C C . LEU A 1 698 ? -9.229 4.140 29.616 1.00 93.00 698 LEU A C 1
ATOM 5710 O O . LEU A 1 698 ? -9.427 3.005 30.053 1.00 93.00 698 LEU A O 1
ATOM 5714 N N . GLY A 1 699 ? -8.295 4.944 30.101 1.00 92.44 699 GLY A N 1
ATOM 5715 C CA . GLY A 1 699 ? -7.217 4.493 30.960 1.00 92.44 699 GLY A CA 1
ATOM 5716 C C . GLY A 1 699 ? -6.597 5.585 31.824 1.00 92.44 699 GLY A C 1
ATOM 5717 O O . GLY A 1 699 ? -7.099 6.708 31.904 1.00 92.44 699 GLY A O 1
ATOM 5718 N N . LYS A 1 700 ? -5.453 5.261 32.433 1.00 91.12 700 LYS A N 1
ATOM 5719 C CA . LYS A 1 700 ? -4.538 6.213 33.085 1.00 91.12 700 LYS A CA 1
ATOM 5720 C C . LYS A 1 700 ? -3.085 5.843 32.786 1.00 91.12 700 LYS A C 1
ATOM 5722 O O . LYS A 1 700 ? -2.771 4.673 32.555 1.00 91.12 700 LYS A O 1
ATOM 5727 N N . ALA A 1 701 ? -2.204 6.838 32.813 1.00 89.38 701 ALA A N 1
ATOM 5728 C CA . ALA A 1 701 ? -0.773 6.587 32.940 1.00 89.38 701 ALA A CA 1
ATOM 5729 C C . ALA A 1 701 ? -0.467 6.089 34.362 1.00 89.38 701 ALA A C 1
ATOM 5731 O O . ALA A 1 701 ? -1.106 6.510 35.327 1.00 89.38 701 ALA A O 1
ATOM 5732 N N . GLY A 1 702 ? 0.503 5.189 34.486 1.00 87.44 702 GLY A N 1
ATOM 5733 C CA . GLY A 1 702 ? 0.872 4.542 35.739 1.00 87.44 702 GLY A CA 1
ATOM 5734 C C . GLY A 1 702 ? 0.631 3.035 35.739 1.00 87.44 702 GLY A C 1
ATOM 5735 O O . GLY A 1 702 ? 0.206 2.432 34.754 1.00 87.44 702 GLY A O 1
ATOM 5736 N N . ILE A 1 703 ? 0.986 2.427 36.867 1.00 87.50 703 ILE A N 1
ATOM 5737 C CA . ILE A 1 703 ? 0.875 0.988 37.106 1.00 87.50 703 ILE A CA 1
ATOM 5738 C C . ILE A 1 703 ? -0.611 0.608 37.134 1.00 87.50 703 ILE A C 1
ATOM 5740 O O . ILE A 1 703 ? -1.426 1.325 37.722 1.00 87.50 703 ILE A O 1
ATOM 5744 N N . TRP A 1 704 ? -0.963 -0.511 36.501 1.00 87.88 704 TRP A N 1
ATOM 5745 C CA . TRP A 1 704 ? -2.322 -1.040 36.555 1.00 87.88 704 TRP A CA 1
ATOM 5746 C C . TRP A 1 704 ? -2.706 -1.389 37.998 1.00 87.88 704 TRP A C 1
ATOM 5748 O O . TRP A 1 704 ? -1.898 -1.917 38.758 1.00 87.88 704 TRP A O 1
ATOM 5758 N N . ARG A 1 705 ? -3.950 -1.112 38.388 1.00 86.25 705 ARG A N 1
ATOM 5759 C CA . ARG A 1 705 ? -4.495 -1.532 39.685 1.00 86.25 705 ARG A CA 1
ATOM 5760 C C . ARG A 1 705 ? -5.879 -2.114 39.501 1.00 86.25 705 ARG A C 1
ATOM 5762 O O . ARG A 1 705 ? -6.679 -1.555 38.755 1.00 86.25 705 ARG A O 1
ATOM 5769 N N . PHE A 1 706 ? -6.185 -3.189 40.215 1.00 83.31 706 PHE A N 1
ATOM 5770 C CA . PHE A 1 706 ? -7.544 -3.698 40.256 1.00 83.31 706 PHE A CA 1
ATOM 5771 C C . PHE A 1 706 ? -8.424 -2.731 41.056 1.00 83.31 706 PHE A C 1
ATOM 5773 O O . PHE A 1 706 ? -8.360 -2.704 42.277 1.00 83.31 706 PHE A O 1
ATOM 5780 N N . GLN A 1 707 ? -9.181 -1.873 40.371 1.00 80.69 707 GLN A N 1
ATOM 5781 C CA . GLN A 1 707 ? -9.979 -0.818 40.999 1.00 80.69 707 GLN A CA 1
ATOM 5782 C C . GLN A 1 707 ? -11.162 -0.419 40.115 1.00 80.69 707 GLN A C 1
ATOM 5784 O O . GLN A 1 707 ? -11.134 -0.595 38.894 1.00 80.69 707 GLN A O 1
ATOM 5789 N N . THR A 1 708 ? -12.167 0.217 40.717 1.00 76.06 708 THR A N 1
ATOM 5790 C CA . THR A 1 708 ? -13.224 0.886 39.954 1.00 76.06 708 THR A CA 1
ATOM 5791 C C . THR A 1 708 ? -12.654 2.111 39.236 1.00 76.06 708 THR A C 1
ATOM 5793 O O . THR A 1 708 ? -12.080 3.007 39.855 1.00 76.06 708 THR A O 1
ATOM 5796 N N . TYR A 1 709 ? -12.819 2.167 37.915 1.00 81.56 709 TYR A N 1
ATOM 5797 C CA . TYR A 1 709 ? -12.332 3.282 37.110 1.00 81.56 709 TYR A CA 1
ATOM 5798 C C . TYR A 1 709 ? -13.386 4.375 36.942 1.00 81.56 709 TYR A C 1
ATOM 5800 O O . TYR A 1 709 ? -14.480 4.136 36.430 1.00 81.56 709 TYR A O 1
ATOM 5808 N N . GLN A 1 710 ? -13.006 5.595 37.315 1.00 81.44 710 GLN A N 1
ATOM 5809 C CA . GLN A 1 710 ? -13.741 6.814 37.002 1.00 81.44 710 GLN A CA 1
ATOM 5810 C C . GLN A 1 710 ? -13.003 7.580 35.907 1.00 81.44 710 GLN A C 1
ATOM 5812 O O . GLN A 1 710 ? -11.808 7.863 36.024 1.00 81.44 710 GLN A O 1
ATOM 5817 N N . PHE A 1 711 ? -13.731 7.880 34.833 1.00 82.88 711 PHE A N 1
ATOM 5818 C CA . PHE A 1 711 ? -13.214 8.657 33.718 1.00 82.88 711 PHE A CA 1
ATOM 5819 C C . PHE A 1 711 ? -13.178 10.138 34.089 1.00 82.88 711 PHE A C 1
ATOM 5821 O O . PHE A 1 711 ? -14.212 10.736 34.375 1.00 82.88 711 PHE A O 1
ATOM 5828 N N . ASP A 1 712 ? -11.985 10.716 34.026 1.00 82.62 712 ASP A N 1
ATOM 5829 C CA . ASP A 1 712 ? -11.761 12.156 34.095 1.00 82.62 712 ASP A CA 1
ATOM 5830 C C . ASP A 1 712 ? -11.299 12.656 32.714 1.00 82.62 712 ASP A C 1
ATOM 5832 O O . ASP A 1 712 ? -10.222 12.248 32.263 1.00 82.62 712 ASP A O 1
ATOM 5836 N N . PRO A 1 713 ? -12.063 13.521 32.024 1.00 79.94 713 PRO A N 1
ATOM 5837 C CA . PRO A 1 713 ? -11.679 14.082 30.728 1.00 79.94 713 PRO A CA 1
ATOM 5838 C C . PRO A 1 713 ? -10.281 14.724 30.696 1.00 79.94 713 PRO A C 1
ATOM 5840 O O . PRO A 1 713 ? -9.624 14.708 29.645 1.00 79.94 713 PRO A O 1
ATOM 5843 N N . SER A 1 714 ? -9.831 15.291 31.818 1.00 78.56 714 SER A N 1
ATOM 5844 C CA . SER A 1 714 ? -8.584 16.052 31.916 1.00 78.56 714 SER A CA 1
ATOM 5845 C C . SER A 1 714 ? -7.356 15.177 32.183 1.00 78.56 714 SER A C 1
ATOM 5847 O O . SER A 1 714 ? -6.297 15.444 31.619 1.00 78.56 714 SER A O 1
ATOM 5849 N N . GLU A 1 715 ? -7.507 14.092 32.945 1.00 80.50 715 GLU A N 1
ATOM 5850 C CA . GLU A 1 715 ? -6.384 13.249 33.392 1.00 80.50 715 GLU A CA 1
ATOM 5851 C C . GLU A 1 715 ? -6.339 11.863 32.729 1.00 80.50 715 GLU A C 1
ATOM 5853 O O . GLU A 1 715 ? -5.334 11.151 32.809 1.00 80.50 715 GLU A O 1
ATOM 5858 N N . SER A 1 716 ? -7.428 11.437 32.085 1.00 84.75 716 SER A N 1
ATOM 5859 C CA . SER A 1 716 ? -7.517 10.078 31.548 1.00 84.75 716 SER A CA 1
ATOM 5860 C C . SER A 1 716 ? -6.699 9.903 30.275 1.00 84.75 716 SER A C 1
ATOM 5862 O O . SER A 1 716 ? -6.793 10.693 29.330 1.00 84.75 716 SER A O 1
ATOM 5864 N N . LEU A 1 717 ? -5.990 8.774 30.208 1.00 87.12 717 LEU A N 1
ATOM 5865 C CA . LEU A 1 717 ? -5.543 8.224 28.937 1.00 87.12 717 LEU A CA 1
ATOM 5866 C C . LEU A 1 717 ? -6.796 7.898 28.124 1.00 87.12 717 LEU A C 1
ATOM 5868 O O . LEU A 1 717 ? -7.677 7.167 28.568 1.00 87.12 717 LEU A O 1
ATOM 5872 N N . HIS A 1 718 ? -6.866 8.432 26.922 1.00 90.94 718 HIS A N 1
ATOM 5873 C CA . HIS A 1 718 ? -7.870 8.079 25.932 1.00 90.94 718 HIS A CA 1
ATOM 5874 C C . HIS A 1 718 ? -7.079 7.567 24.749 1.00 90.94 718 HIS A C 1
ATOM 5876 O O . HIS A 1 718 ? -6.095 8.200 24.430 1.00 90.94 718 HIS A O 1
ATOM 5882 N N . LEU A 1 719 ? -7.440 6.439 24.154 1.00 91.56 719 LEU A N 1
ATOM 5883 C CA . LEU A 1 719 ? -6.959 5.969 22.858 1.00 91.56 719 LEU A CA 1
ATOM 5884 C C . LEU A 1 719 ? -8.181 5.626 22.002 1.00 91.56 719 LEU A C 1
ATOM 5886 O O . LEU A 1 719 ? -9.254 5.347 22.538 1.00 91.56 719 LEU A O 1
ATOM 5890 N N . ALA A 1 720 ? -8.047 5.635 20.682 1.00 92.81 720 ALA A N 1
ATOM 5891 C CA . ALA A 1 720 ? -9.058 5.114 19.778 1.00 92.81 720 ALA A CA 1
ATOM 5892 C C . ALA A 1 720 ? -8.415 4.283 18.669 1.00 92.81 720 ALA A C 1
ATOM 5894 O O . ALA A 1 720 ? -7.409 4.681 18.071 1.00 92.81 720 ALA A O 1
ATOM 5895 N N . ILE A 1 721 ? -9.029 3.130 18.422 1.00 94.50 721 ILE A N 1
ATOM 5896 C CA . ILE A 1 721 ? -8.657 2.183 17.375 1.00 94.50 721 ILE A CA 1
ATOM 5897 C C . ILE A 1 721 ? -9.852 1.926 16.467 1.00 94.50 721 ILE A C 1
ATOM 5899 O O . ILE A 1 721 ? -11.002 2.029 16.898 1.00 94.50 721 ILE A O 1
ATOM 5903 N N . ASP A 1 722 ? -9.591 1.566 15.218 1.00 94.19 722 ASP A N 1
ATOM 5904 C CA . ASP A 1 722 ? -10.627 1.024 14.346 1.00 94.19 722 ASP A CA 1
ATOM 5905 C C . ASP A 1 722 ? -10.732 -0.507 14.486 1.00 94.19 722 ASP A C 1
ATOM 5907 O O . ASP A 1 722 ? -9.957 -1.165 15.184 1.00 94.19 722 ASP A O 1
ATOM 5911 N N . SER A 1 723 ? -11.696 -1.116 13.799 1.00 92.25 723 SER A N 1
ATOM 5912 C CA . SER A 1 723 ? -11.861 -2.574 13.750 1.00 92.25 723 SER A CA 1
ATOM 5913 C C . SER A 1 723 ? -10.715 -3.297 13.039 1.00 92.25 723 SER A C 1
ATOM 5915 O O . SER A 1 723 ? -10.675 -4.530 13.055 1.00 92.25 723 SER A O 1
ATOM 5917 N N . LYS A 1 724 ? -9.791 -2.578 12.394 1.00 92.00 724 LYS A N 1
ATOM 5918 C CA . LYS A 1 724 ? -8.530 -3.121 11.887 1.00 92.00 724 LYS A CA 1
ATOM 5919 C C . LYS A 1 724 ? -7.415 -2.992 12.924 1.00 92.00 724 LYS A C 1
ATOM 5921 O O . LYS A 1 724 ? -6.334 -3.479 12.642 1.00 92.00 724 LYS A O 1
ATOM 5926 N N . LEU A 1 725 ? -7.667 -2.470 14.121 1.00 93.00 725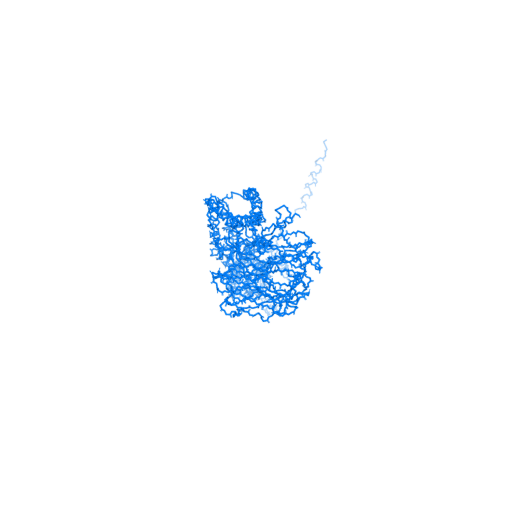 LEU A N 1
ATOM 5927 C CA . LEU A 1 725 ? -6.688 -2.234 15.188 1.00 93.00 725 LEU A CA 1
ATOM 5928 C C . LEU A 1 725 ? -5.702 -1.095 14.895 1.00 93.00 725 LEU A C 1
ATOM 5930 O O . LEU A 1 725 ? -4.654 -1.027 15.532 1.00 93.00 725 LEU A O 1
ATOM 5934 N N . ASP A 1 726 ? -5.992 -0.207 13.944 1.00 90.62 726 ASP A N 1
ATOM 5935 C CA . ASP A 1 726 ? -5.148 0.959 13.687 1.00 90.62 726 ASP A CA 1
ATOM 5936 C C . ASP A 1 726 ? -5.447 2.056 14.716 1.00 90.62 726 ASP A C 1
ATOM 5938 O O . ASP A 1 726 ? -6.564 2.570 14.777 1.00 90.62 726 ASP A O 1
ATOM 5942 N N . PHE A 1 727 ? -4.449 2.422 15.527 1.00 89.19 727 PHE A N 1
ATOM 5943 C CA . PHE A 1 727 ? -4.538 3.564 16.440 1.00 89.19 727 PHE A CA 1
ATOM 5944 C C . PHE A 1 727 ? -4.500 4.861 15.633 1.00 89.19 727 PHE A C 1
ATOM 5946 O O . PHE A 1 727 ? -3.525 5.122 14.934 1.00 89.19 727 PHE A O 1
ATOM 5953 N N . TYR A 1 728 ? -5.539 5.683 15.754 1.00 86.75 728 TYR A N 1
ATOM 5954 C CA . TYR A 1 728 ? -5.638 6.968 15.044 1.00 86.75 728 TYR A CA 1
ATOM 5955 C C . TYR A 1 728 ? -5.824 8.158 15.998 1.00 86.75 728 TYR A C 1
ATOM 5957 O O . TYR A 1 728 ? -5.925 9.310 15.565 1.00 86.75 728 TYR A O 1
ATOM 5965 N N . TYR A 1 729 ? -5.902 7.897 17.308 1.00 79.38 729 TYR A N 1
ATOM 5966 C CA . TYR A 1 729 ? -6.123 8.920 18.322 1.00 79.38 729 TYR A CA 1
ATOM 5967 C C . TYR A 1 729 ? -5.752 8.438 19.731 1.00 79.38 729 TYR A C 1
ATOM 5969 O O . TYR A 1 729 ? -5.957 7.262 20.029 1.00 79.38 729 TYR A O 1
ATOM 5977 N N . PRO A 1 730 ? -5.327 9.336 20.637 1.00 62.91 730 PRO A N 1
ATOM 5978 C CA . PRO A 1 730 ? -4.363 10.395 20.457 1.00 62.91 730 PRO A CA 1
ATOM 5979 C C . PRO A 1 730 ? -3.002 9.730 20.280 1.00 62.91 730 PRO A C 1
ATOM 5981 O O . PRO A 1 730 ? -2.415 9.144 21.186 1.00 62.91 730 PRO A O 1
ATOM 5984 N N . PHE A 1 731 ? -2.498 9.831 19.064 1.00 48.31 731 PHE A N 1
ATOM 5985 C CA . PHE A 1 731 ? -1.085 9.657 18.824 1.00 48.31 731 PHE A CA 1
ATOM 5986 C C . PHE A 1 731 ? -0.428 11.016 19.094 1.00 48.31 731 PHE A C 1
ATOM 5988 O O . PHE A 1 731 ? -0.455 11.901 18.241 1.00 48.31 731 PHE A O 1
ATOM 5995 N N . GLN A 1 732 ? 0.109 11.207 20.299 1.00 42.97 732 GLN A N 1
ATOM 5996 C CA . GLN A 1 732 ? 1.126 12.224 20.558 1.00 42.97 732 GLN A CA 1
ATOM 5997 C C . GLN A 1 732 ? 2.346 11.537 21.171 1.00 42.97 732 GLN A C 1
ATOM 5999 O O . GLN A 1 732 ? 2.366 11.178 22.344 1.00 42.97 732 GLN A O 1
ATOM 6004 N N . LYS A 1 733 ? 3.378 11.368 20.343 1.00 31.83 733 LYS A N 1
ATOM 6005 C CA . LYS A 1 733 ? 4.699 11.828 20.754 1.00 31.83 733 LYS A CA 1
ATOM 6006 C C . LYS A 1 733 ? 4.739 13.320 20.438 1.00 31.83 733 LYS A C 1
ATOM 6008 O O . LYS A 1 733 ? 4.739 13.677 19.261 1.00 31.83 733 LYS A O 1
ATOM 6013 N N . GLU A 1 734 ? 4.721 14.145 21.475 1.00 30.02 734 GLU A N 1
ATOM 6014 C CA . GLU A 1 734 ? 5.706 15.227 21.529 1.00 30.02 734 GLU A CA 1
ATOM 6015 C C . GLU A 1 734 ? 7.023 14.630 22.032 1.00 30.02 734 GLU A C 1
ATOM 6017 O O . GLU A 1 734 ? 6.964 13.761 22.939 1.00 30.02 734 GLU A O 1
#

Organism: NCBI:txid28195

Secondary structure (DSSP, 8-state):
---SHHHHHHHHHHTTS----------IIIIIHHHHHTT-HHHHHHHHHHHHHH-TT-HHHHHHHHHHHHHHHTTS-TTTSHHHHHHHHHHHHHHHHHHHHH--HHHHHHHGGG-GGG--HHHHHHS-----HHHHHHHHHHHHHHHHHHHHHHHHHHHHHHHHHHHHHHHHHHHHHHHHH-SSHHHHHHH--HHHHHHHHHHHHHHHHHHHHHHHHHHHHHHS-BTTB--EEEEE---SBTTBS--S---TTSSEEEEE-HHHHHHHHHHHIIIIIHHHHHHHHHHHHHHHHHHHHT------HHHHHHHHTT-T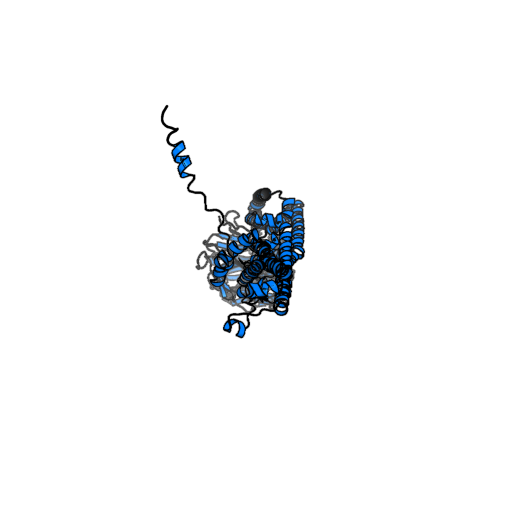T-HHHHHHHHHHHHHHHHHHHHHHHH-TT--HHHHHHHHHHHHHHHHHHHHHHHHHHHH-SHHHHHHTHHHHTTT-SSHHHHHHHHHHHHHHHHHHHHHHHHHHHHHHHHHHS-PPEEEETTEEEESS-----GGGPPTTPEEEEEEEE-TTSPEEEEEEEE-GGG-EEEEEEEEETTEEEEEEEE--SSTTEEEEEEEEEEETTEEEEEEEEEETTT-BEEEEEEEEEETTS-EEEEEE-SS-SPEEEEEEETTTTEEEEEEE-SBSS-TTSSEEEEEEEEEETTT--EEEEEEEEEEEEEEEEEEETTEEEEEEEEEEEE-TTS-EEE-SS-SSTT--EEEEEEE-TTT--EEEEEEE--SS-EEEEEEEEEETTEEEEEEEES---SS-----TTT-EEEEE-TT--EEE-----

pLDDT: mean 89.74, std 10.51, range [30.02, 98.38]

Sequence (734 aa):
MKPVYKYLLLLFTWCASLAPSYSQKIKYSRDIYPLIQEGNYLQAYRMLHIYLQKDPDAINAYYQLARISELRANRFDPLLQGHIVLRYADSCVYYFSEFDKRLTEKELRKNAEYYEDFFDEEDKASGKPKIEISEVKPVISEKITYYRQLKENLSKILHHFSKAVEHYEASIKLYNGLTERFYTYKELLMLADQQVLEELNRLAMHYDSTVYYLDNYRKDIEKYPIKGYNQQYTVHPIVDFRIEGVEPFVDFLSPSIRLWNYAQWARASIELIQKEITPLKKSLAAAFKQAVQAAENKQSYEPNLPLLLKLNRYDYNSLIANLIEYYTQKAAYRQEKQLLAIESNLSAREQFQRFSNLLYYGSKAKEALVASQNAVNEKNFKKYQELLAERYTSLNALRQTLSQEEVWISQEVQPLTRDVKDQISRLLTSAPATSYENAPLTAAATWRPLEEVKEGEWVVTEAQKDGAGNYYVCGFRREANDQLSGFVGKISEGKVVWMHKEKSKEEGISIAYTSLTLTGDGCLVTSVACQTGSYTVQKASVERFNNAGKRIEMLPLPFTECPRFIRYNEAFGYWALLSKGQSLFDPATDNEKVLLIEAQASNGQLNWQQEFRLLGNVVDLVPVERGYVVVGNFSEISFPDGEKELSKANNLAHHTNVFTVKYSSKSGNLTRRNYYTSKQPLAVYKVYKASDKAIHLLGKAGIWRFQTYQFDPSESLHLAIDSKLDFYYPFQKE

Foldseek 3Di:
DDDPVVVVVVVVVVVVPPPPPPDPPQDCVPRQLVCVVVVVLVVNLVVLVVNCVVPVLPLLSLVSQLVSLVVQLVVDACQVPVVSNLVSLVSNLVSLVSNLVNDDQVCCQVPVVSVCVQADPVCVVPVRGDDDPVSVNVVSVVSNVVSVCCNVLSVLLNVLLVLLQVLQVVLLVLLVVLCVVAVALLLLLLLDDPVSLVSLVSSLVSNVSNVVSVVSSQVSCVVPPDPLDRADEDEDEDDGRPVPSNDPHWDPSDNYTYGYNSNVVSVVSSCCSVVPVVVLLVVLLVLLVVLQVLLVVLHADDGPVVSVVSVCVRDVLALSVLSSQLSNLSSQLSNLVVVLVVDPDDDLLLNLLSLQSNLLSLLSSVVSLVSNLVQQDPSNCSSNVVSCCVPQVDSVSVNVVSVVVVVVSCVRNVVSLVVSLVSVQVVQPDWFWADDPNEIDTLDAFFFDVVPADAQHWGWQDWDADPVGKIWTWWWGQHPPRAIKIKIFIGDPNRTQDMDIGGDPDPQKHKIWHEWEADPFGIKTKMFIAGRPQQFTPWIWIWDAGPNRDTPDIGTDPDQFAWHYWYADHVVQKIKIWGWHRHPDDRQQDFTKIKIWIAHNVHRHTPDIAIWTFNFDWQDWADAPFFIKTKTWGQWIGGPVGDIDGALLHSHGQQTWMKIWTAGPNRRDTDDIDTGHDVFRWGFNHWDDSHLSWIKTKTATHGDDRGDDDGDSVGIDIWIAHVRRDTSPDDDDD